Protein AF-0000000070958566 (afdb_homodimer)

pLDDT: mean 96.68, std 3.41, range [74.69, 98.94]

Organism: NCBI:txid2509291

Structure (mmCIF, N/CA/C/O backbone):
data_AF-0000000070958566-model_v1
#
loop_
_entity.id
_entity.type
_entity.pdbx_description
1 polymer 'glutathione transferase'
#
loop_
_atom_site.group_PDB
_atom_site.id
_atom_site.type_symbol
_atom_site.label_atom_id
_atom_site.label_alt_id
_atom_site.label_comp_id
_atom_site.label_asym_id
_atom_site.label_entity_id
_atom_site.label_seq_id
_atom_site.pdbx_PDB_ins_code
_atom_site.Cartn_x
_atom_site.Cartn_y
_atom_site.Cartn_z
_atom_site.occupancy
_atom_site.B_iso_or_equiv
_atom_site.auth_seq_id
_atom_site.auth_comp_id
_atom_site.auth_asym_id
_atom_site.auth_atom_id
_atom_site.pdbx_PDB_model_num
ATOM 1 N N . MET A 1 1 ? 26.984 -10.898 10.711 1 75.06 1 MET A N 1
ATOM 2 C CA . MET A 1 1 ? 26.109 -12.062 10.672 1 75.06 1 MET A CA 1
ATOM 3 C C . MET A 1 1 ? 24.828 -11.75 9.93 1 75.06 1 MET A C 1
ATOM 5 O O . MET A 1 1 ? 24.375 -10.602 9.914 1 75.06 1 MET A O 1
ATOM 9 N N . ALA A 1 2 ? 24.234 -12.711 9.281 1 90.25 2 ALA A N 1
ATOM 10 C CA . ALA A 1 2 ? 22.969 -12.508 8.562 1 90.25 2 ALA A CA 1
ATOM 11 C C . ALA A 1 2 ? 21.812 -12.266 9.523 1 90.25 2 ALA A C 1
ATOM 13 O O . ALA A 1 2 ? 21.75 -12.883 10.594 1 90.25 2 ALA A O 1
ATOM 14 N N . PRO A 1 3 ? 20.891 -11.383 9.219 1 94.62 3 PRO A N 1
ATOM 15 C CA . PRO A 1 3 ? 19.75 -11.133 10.109 1 94.62 3 PRO A CA 1
ATOM 16 C C . PRO A 1 3 ? 18.938 -12.391 10.383 1 94.62 3 PRO A C 1
ATOM 18 O O . PRO A 1 3 ? 18.859 -13.289 9.531 1 94.62 3 PRO A O 1
ATOM 21 N N . LYS A 1 4 ? 18.438 -12.531 11.578 1 97.62 4 LYS A N 1
ATOM 22 C CA . LYS A 1 4 ? 17.484 -13.594 11.914 1 97.62 4 LYS A CA 1
ATOM 23 C C . LYS A 1 4 ? 16.062 -13.148 11.633 1 97.62 4 LYS A C 1
ATOM 25 O O . LYS A 1 4 ? 15.586 -12.164 12.195 1 97.62 4 LYS A O 1
ATOM 30 N N . TYR A 1 5 ? 15.359 -13.938 10.805 1 98.69 5 TYR A N 1
ATOM 31 C CA . TYR A 1 5 ? 14.008 -13.594 10.383 1 98.69 5 TYR A CA 1
ATOM 32 C C . TYR A 1 5 ? 12.984 -14.555 10.977 1 98.69 5 TYR A C 1
ATOM 34 O O . TYR A 1 5 ? 13.227 -15.766 11.031 1 98.69 5 TYR A O 1
ATOM 42 N N . LYS A 1 6 ? 11.844 -14 11.438 1 98.5 6 LYS A N 1
ATOM 43 C CA . LYS A 1 6 ? 10.633 -14.75 11.773 1 98.5 6 LYS A CA 1
ATOM 44 C C . LYS A 1 6 ? 9.414 -14.164 11.078 1 98.5 6 LYS A C 1
ATOM 46 O O . LYS A 1 6 ? 9.164 -12.953 11.164 1 98.5 6 LYS A O 1
ATOM 51 N N . LEU A 1 7 ? 8.742 -14.992 10.359 1 98.75 7 LEU A N 1
ATOM 52 C CA . LEU A 1 7 ? 7.488 -14.594 9.742 1 98.75 7 LEU A CA 1
ATOM 53 C C . LEU A 1 7 ? 6.305 -15.273 10.422 1 98.75 7 LEU A C 1
ATOM 55 O O . LEU A 1 7 ? 6.266 -16.5 10.531 1 98.75 7 LEU A O 1
ATOM 59 N N . THR A 1 8 ? 5.391 -14.508 10.969 1 98.38 8 THR A N 1
ATOM 60 C CA . THR A 1 8 ? 4.191 -15.047 11.602 1 98.38 8 THR A CA 1
ATOM 61 C C . THR A 1 8 ? 2.951 -14.734 10.766 1 98.38 8 THR A C 1
ATOM 63 O O . THR A 1 8 ? 2.717 -13.578 10.406 1 98.38 8 THR A O 1
ATOM 66 N N . TYR A 1 9 ? 2.211 -15.734 10.477 1 98.12 9 TYR A N 1
ATOM 67 C CA . TYR A 1 9 ? 0.947 -15.617 9.758 1 98.12 9 TYR A CA 1
ATOM 68 C C . TYR A 1 9 ? 0.04 -16.812 10.055 1 98.12 9 TYR A C 1
ATOM 70 O O . TYR A 1 9 ? 0.425 -17.719 10.781 1 98.12 9 TYR A O 1
ATOM 78 N N . PHE A 1 10 ? -1.2 -16.719 9.586 1 97.75 10 PHE A N 1
ATOM 79 C CA . PHE A 1 10 ? -2.1 -17.859 9.703 1 97.75 10 PHE A CA 1
ATOM 80 C C . PHE A 1 10 ? -1.58 -19.047 8.898 1 97.75 10 PHE A C 1
ATOM 82 O O . PHE A 1 10 ? -0.779 -18.875 7.977 1 97.75 10 PHE A O 1
ATOM 89 N N . ASN A 1 11 ? -2.074 -20.188 9.234 1 97.25 11 ASN A N 1
ATOM 90 C CA . ASN A 1 11 ? -1.703 -21.391 8.5 1 97.25 11 ASN A CA 1
ATOM 91 C C . ASN A 1 11 ? -2.385 -21.453 7.141 1 97.25 11 ASN A C 1
ATOM 93 O O . ASN A 1 11 ? -3.127 -22.391 6.852 1 97.25 11 ASN A O 1
ATOM 97 N N . ILE A 1 12 ? -2.094 -20.5 6.273 1 97.44 12 ILE A N 1
ATOM 98 C CA . ILE A 1 12 ? -2.58 -20.359 4.906 1 97.44 12 ILE A CA 1
ATOM 99 C C . ILE A 1 12 ? -1.549 -19.594 4.07 1 97.44 12 ILE A C 1
ATOM 101 O O . ILE A 1 12 ? -0.542 -19.125 4.602 1 97.44 12 ILE A O 1
ATOM 105 N N . ARG A 1 13 ? -1.613 -19.469 2.781 1 96.88 13 ARG A N 1
ATOM 106 C CA . ARG A 1 13 ? -0.686 -18.781 1.881 1 96.88 13 ARG A CA 1
ATOM 107 C C . ARG A 1 13 ? -0.977 -17.297 1.817 1 96.88 13 ARG A C 1
ATOM 109 O O . ARG A 1 13 ? -0.207 -16.484 2.338 1 96.88 13 ARG A O 1
ATOM 116 N N . ALA A 1 14 ? -2.148 -16.859 1.382 1 96.56 14 ALA A N 1
ATOM 117 C CA . ALA A 1 14 ? -2.717 -15.523 1.243 1 96.56 14 ALA A CA 1
ATOM 118 C C . ALA A 1 14 ? -1.632 -14.453 1.343 1 96.56 14 ALA A C 1
ATOM 120 O O . ALA A 1 14 ? -0.655 -14.477 0.59 1 96.56 14 ALA A O 1
ATOM 121 N N . LEU A 1 15 ? -1.675 -13.547 2.23 1 97.69 15 LEU A N 1
ATOM 122 C CA . LEU A 1 15 ? -0.853 -12.344 2.26 1 97.69 15 LEU A CA 1
ATOM 123 C C . LEU A 1 15 ? 0.596 -12.68 2.596 1 97.69 15 LEU A C 1
ATOM 125 O O . LEU A 1 15 ? 1.502 -11.891 2.326 1 97.69 15 LEU A O 1
ATOM 129 N N . ALA A 1 16 ? 0.853 -13.805 3.162 1 98.38 16 ALA A N 1
ATOM 130 C CA . ALA A 1 16 ? 2.215 -14.141 3.564 1 98.38 16 ALA A CA 1
ATOM 131 C C . ALA A 1 16 ? 2.969 -14.828 2.428 1 98.38 16 ALA A C 1
ATOM 133 O O . ALA A 1 16 ? 4.199 -14.922 2.457 1 98.38 16 ALA A O 1
ATOM 134 N N . GLU A 1 17 ? 2.25 -15.352 1.438 1 98.62 17 GLU A N 1
ATOM 135 C CA . GLU A 1 17 ? 2.9 -16.156 0.408 1 98.62 17 GLU A CA 1
ATOM 136 C C . GLU A 1 17 ? 3.867 -15.312 -0.419 1 98.62 17 GLU A C 1
ATOM 138 O O . GLU A 1 17 ? 4.953 -15.773 -0.774 1 98.62 17 GLU A O 1
ATOM 143 N N . PRO A 1 18 ? 3.508 -14.055 -0.817 1 98.88 18 PRO A N 1
ATOM 144 C CA . PRO A 1 18 ? 4.512 -13.234 -1.501 1 98.88 18 PRO A CA 1
ATOM 145 C C . PRO A 1 18 ? 5.781 -13.047 -0.676 1 98.88 18 PRO A C 1
ATOM 147 O O . PRO A 1 18 ? 6.883 -12.992 -1.233 1 98.88 18 PRO A O 1
ATOM 150 N N . ILE A 1 19 ? 5.617 -12.883 0.618 1 98.94 19 ILE A N 1
ATOM 151 C CA . ILE A 1 19 ? 6.77 -12.75 1.504 1 98.94 19 ILE A CA 1
ATOM 152 C C . ILE A 1 19 ? 7.602 -14.031 1.465 1 98.94 19 ILE A C 1
ATOM 154 O O . ILE A 1 19 ? 8.828 -13.977 1.334 1 98.94 19 ILE A O 1
ATOM 158 N N . ARG A 1 20 ? 6.953 -15.18 1.504 1 98.88 20 ARG A N 1
ATOM 159 C CA . ARG A 1 20 ? 7.625 -16.469 1.474 1 98.88 20 ARG A CA 1
ATOM 160 C C . ARG A 1 20 ? 8.32 -16.703 0.133 1 98.88 20 ARG A C 1
ATOM 162 O O . ARG A 1 20 ? 9.391 -17.297 0.076 1 98.88 20 ARG A O 1
ATOM 169 N N . PHE A 1 21 ? 7.703 -16.234 -0.973 1 98.94 21 PHE A N 1
ATOM 170 C CA . PHE A 1 21 ? 8.336 -16.297 -2.283 1 98.94 21 PHE A CA 1
ATOM 171 C C . PHE A 1 21 ? 9.656 -15.531 -2.293 1 98.94 21 PHE A C 1
ATOM 173 O O . PHE A 1 21 ? 10.641 -15.984 -2.875 1 98.94 21 PHE A O 1
ATOM 180 N N . LEU A 1 22 ? 9.672 -14.367 -1.681 1 98.94 22 LEU A N 1
ATOM 181 C CA . LEU A 1 22 ? 10.891 -13.562 -1.648 1 98.94 22 LEU A CA 1
ATOM 182 C C . LEU A 1 22 ? 11.969 -14.234 -0.809 1 98.94 22 LEU A C 1
ATOM 184 O O . LEU A 1 22 ? 13.141 -14.242 -1.187 1 98.94 22 LEU A O 1
ATOM 188 N N . PHE A 1 23 ? 11.594 -14.82 0.365 1 98.88 23 PHE A N 1
ATOM 189 C CA . PHE A 1 23 ? 12.539 -15.602 1.154 1 98.88 23 PHE A CA 1
ATOM 190 C C . PHE A 1 23 ? 13.125 -16.734 0.328 1 98.88 23 PHE A C 1
ATOM 192 O O . PHE A 1 23 ? 14.336 -16.969 0.346 1 98.88 23 PHE A O 1
ATOM 199 N N . ALA A 1 24 ? 12.266 -17.453 -0.382 1 98.88 24 ALA A N 1
ATOM 200 C CA . ALA A 1 24 ? 12.688 -18.594 -1.192 1 98.88 24 ALA A CA 1
ATOM 201 C C . ALA A 1 24 ? 13.625 -18.156 -2.311 1 98.88 24 ALA A C 1
ATOM 203 O O . ALA A 1 24 ? 14.703 -18.734 -2.49 1 98.88 24 ALA A O 1
ATOM 204 N N . TYR A 1 25 ? 13.25 -17.125 -3.023 1 98.88 25 TYR A N 1
ATOM 205 C CA . TYR A 1 25 ? 14.047 -16.625 -4.133 1 98.88 25 TYR A CA 1
ATOM 206 C C . TYR A 1 25 ? 15.445 -16.25 -3.672 1 98.88 25 TYR A C 1
ATOM 208 O O . TYR A 1 25 ? 16.422 -16.5 -4.379 1 98.88 25 TYR A O 1
ATOM 216 N N . GLY A 1 26 ? 15.492 -15.617 -2.551 1 98.5 26 GLY A N 1
ATOM 217 C CA . GLY A 1 26 ? 16.766 -15.141 -2.031 1 98.5 26 GLY A CA 1
ATOM 218 C C . GLY A 1 26 ? 17.531 -16.203 -1.253 1 98.5 26 GLY A C 1
ATOM 219 O O . GLY A 1 26 ? 18.641 -15.945 -0.779 1 98.5 26 GLY A O 1
ATOM 220 N N . ASN A 1 27 ? 16.953 -17.375 -1.126 1 98.12 27 ASN A N 1
ATOM 221 C CA . ASN A 1 27 ? 17.516 -18.422 -0.275 1 98.12 27 ASN A CA 1
ATOM 222 C C . ASN A 1 27 ? 17.828 -17.891 1.122 1 98.12 27 ASN A C 1
ATOM 224 O O . ASN A 1 27 ? 18.938 -18.078 1.627 1 98.12 27 ASN A O 1
ATOM 228 N N . ILE A 1 28 ? 16.922 -17.156 1.659 1 98.38 28 ILE A N 1
ATOM 229 C CA . ILE A 1 28 ? 17.062 -16.547 2.98 1 98.38 28 ILE A CA 1
ATOM 230 C C . ILE A 1 28 ? 16.375 -17.438 4.023 1 98.38 28 ILE A C 1
ATOM 232 O O . ILE A 1 28 ? 15.203 -17.781 3.879 1 98.38 28 ILE A O 1
ATOM 236 N N . GLU A 1 29 ? 17.109 -17.812 5.023 1 97.94 29 GLU A N 1
ATOM 237 C CA . GLU A 1 29 ? 16.547 -18.594 6.105 1 97.94 29 GLU A CA 1
ATOM 238 C C . GLU A 1 29 ? 15.641 -17.75 7 1 97.94 29 GLU A C 1
ATOM 240 O O . GLU A 1 29 ? 15.961 -16.594 7.285 1 97.94 29 GLU A O 1
ATOM 245 N N . TYR A 1 30 ? 14.562 -18.344 7.422 1 98.56 30 TYR A N 1
ATOM 246 C CA . TYR A 1 30 ? 13.648 -17.703 8.359 1 98.56 30 TYR A CA 1
ATOM 247 C C . TYR A 1 30 ? 12.836 -18.719 9.133 1 98.56 30 TYR A C 1
ATOM 249 O O . TYR A 1 30 ? 12.719 -19.875 8.719 1 98.56 30 TYR A O 1
ATOM 257 N N . GLU A 1 31 ? 12.312 -18.328 10.266 1 98.56 31 GLU A N 1
ATOM 258 C CA . GLU A 1 31 ? 11.344 -19.141 11 1 98.56 31 GLU A CA 1
ATOM 259 C C . GLU A 1 31 ? 9.922 -18.844 10.547 1 98.56 31 GLU A C 1
ATOM 261 O O . GLU A 1 31 ? 9.469 -17.703 10.633 1 98.56 31 GLU A O 1
ATOM 266 N N . ASP A 1 32 ? 9.25 -19.797 10.07 1 98.25 32 ASP A N 1
ATOM 267 C CA . ASP A 1 32 ? 7.871 -19.672 9.594 1 98.25 32 ASP A CA 1
ATOM 268 C C . ASP A 1 32 ? 6.879 -20.062 10.688 1 98.25 32 ASP A C 1
ATOM 270 O O . ASP A 1 32 ? 6.574 -21.234 10.867 1 98.25 32 ASP A O 1
ATOM 274 N N . ILE A 1 33 ? 6.348 -19.109 11.367 1 97.88 33 ILE A N 1
ATOM 275 C CA . ILE A 1 33 ? 5.398 -19.344 12.453 1 97.88 33 ILE A CA 1
ATOM 276 C C . ILE A 1 33 ? 3.971 -19.281 11.906 1 97.88 33 ILE A C 1
ATOM 278 O O . ILE A 1 33 ? 3.537 -18.25 11.391 1 97.88 33 ILE A O 1
ATOM 282 N N . ARG A 1 34 ? 3.287 -20.281 12.008 1 97.69 34 ARG A N 1
ATOM 283 C CA . ARG A 1 34 ? 1.929 -20.422 11.492 1 97.69 34 ARG A CA 1
ATOM 284 C C . ARG A 1 34 ? 0.927 -20.594 12.625 1 97.69 34 ARG A C 1
ATOM 286 O O . ARG A 1 34 ? 1.075 -21.484 13.461 1 97.69 34 ARG A O 1
ATOM 293 N N . ILE A 1 35 ? -0.047 -19.719 12.656 1 97.19 35 ILE A N 1
ATOM 294 C CA . ILE A 1 35 ? -1.062 -19.719 13.711 1 97.19 35 ILE A CA 1
ATOM 295 C C . ILE A 1 35 ? -2.385 -20.219 13.141 1 97.19 35 ILE A C 1
ATOM 297 O O . ILE A 1 35 ? -2.855 -19.734 12.109 1 97.19 35 ILE A O 1
ATOM 301 N N . GLU A 1 36 ? -2.947 -21.234 13.812 1 96.69 36 GLU A N 1
ATOM 302 C CA . GLU A 1 36 ? -4.309 -21.625 13.461 1 96.69 36 GLU A CA 1
ATOM 303 C C . GLU A 1 36 ? -5.305 -20.531 13.812 1 96.69 36 GLU A C 1
ATOM 305 O O . GLU A 1 36 ? -5.23 -19.938 14.891 1 96.69 36 GLU A O 1
ATOM 310 N N . ARG A 1 37 ? -6.211 -20.281 12.953 1 93.88 37 ARG A N 1
ATOM 311 C CA . ARG A 1 37 ? -7.168 -19.188 13.109 1 93.88 37 ARG A CA 1
ATOM 312 C C . ARG A 1 37 ? -7.879 -19.266 14.453 1 93.88 37 ARG A C 1
ATOM 314 O O . ARG A 1 37 ? -8.141 -18.25 15.094 1 93.88 37 ARG A O 1
ATOM 321 N N . GLU A 1 38 ? -8.25 -20.391 14.859 1 95.94 38 GLU A N 1
ATOM 322 C CA . GLU A 1 38 ? -8.984 -20.609 16.094 1 95.94 38 GLU A CA 1
ATOM 323 C C . GLU A 1 38 ? -8.156 -20.188 17.312 1 95.94 38 GLU A C 1
ATOM 325 O O . GLU A 1 38 ? -8.703 -19.891 18.375 1 95.94 38 GLU A O 1
ATOM 330 N N . ASN A 1 39 ? -6.836 -20.109 17.172 1 96.5 39 ASN A N 1
ATOM 331 C CA . ASN A 1 39 ? -5.941 -19.781 18.281 1 96.5 39 ASN A CA 1
ATOM 332 C C . ASN A 1 39 ? -5.59 -18.297 18.297 1 96.5 39 ASN A C 1
ATOM 334 O O . ASN A 1 39 ? -5.051 -17.797 19.281 1 96.5 39 ASN A O 1
ATOM 338 N N . TRP A 1 40 ? -5.879 -17.594 17.297 1 95.62 40 TRP A N 1
ATOM 339 C CA . TRP A 1 40 ? -5.453 -16.203 17.109 1 95.62 40 TRP A CA 1
ATOM 340 C C . TRP A 1 40 ? -6 -15.312 18.219 1 95.62 40 TRP A C 1
ATOM 342 O O . TRP A 1 40 ? -5.258 -14.531 18.812 1 95.62 40 TRP A O 1
ATOM 352 N N . PRO A 1 41 ? -7.285 -15.414 18.578 1 95 41 PRO A N 1
ATOM 353 C CA . PRO A 1 41 ? -7.805 -14.531 19.625 1 95 41 PRO A CA 1
ATOM 354 C C . PRO A 1 41 ? -7.023 -14.648 20.922 1 95 41 PRO A C 1
ATOM 356 O O . PRO A 1 41 ? -6.883 -13.664 21.656 1 95 41 PRO A O 1
ATOM 359 N N . LYS A 1 42 ? -6.457 -15.82 21.172 1 95.31 42 LYS A N 1
ATOM 360 C CA . LYS A 1 42 ? -5.75 -16.078 22.422 1 95.31 42 LYS A CA 1
ATOM 361 C C . LYS A 1 42 ? -4.375 -15.422 22.422 1 95.31 42 LYS A C 1
ATOM 363 O O . LYS A 1 42 ? -3.848 -15.078 23.484 1 95.31 42 LYS A O 1
ATOM 368 N N . VAL A 1 43 ? -3.814 -15.234 21.266 1 94.94 43 VAL A N 1
ATOM 369 C CA . VAL A 1 43 ? -2.424 -14.797 21.234 1 94.94 43 VAL A CA 1
ATOM 370 C C . VAL A 1 43 ? -2.338 -13.406 20.609 1 94.94 43 VAL A C 1
ATOM 372 O O . VAL A 1 43 ? -1.284 -12.766 20.656 1 94.94 43 VAL A O 1
ATOM 375 N N . LYS A 1 44 ? -3.406 -12.906 20.016 1 93.19 44 LYS A N 1
ATOM 376 C CA . LYS A 1 44 ? -3.459 -11.641 19.297 1 93.19 44 LYS A CA 1
ATOM 377 C C . LYS A 1 44 ? -2.836 -10.516 20.109 1 93.19 44 LYS A C 1
ATOM 379 O O . LYS A 1 44 ? -2.1 -9.688 19.562 1 93.19 44 LYS A O 1
ATOM 384 N N . SER A 1 45 ? -3.119 -10.398 21.406 1 90.06 45 SER A N 1
ATOM 385 C CA . SER A 1 45 ? -2.695 -9.305 22.281 1 90.06 45 SER A CA 1
ATOM 386 C C . SER A 1 45 ? -1.184 -9.32 22.484 1 90.06 45 SER A C 1
ATOM 388 O O . SER A 1 45 ? -0.602 -8.32 22.922 1 90.06 45 SER A O 1
ATOM 390 N N . SER A 1 46 ? -0.564 -10.383 22.188 1 90.38 46 SER A N 1
ATOM 391 C CA . SER A 1 46 ? 0.882 -10.484 22.359 1 90.38 46 SER A CA 1
ATOM 392 C C . SER A 1 46 ? 1.62 -9.867 21.172 1 90.38 46 SER A C 1
ATOM 394 O O . SER A 1 46 ? 2.834 -9.656 21.234 1 90.38 46 SER A O 1
ATOM 396 N N . TYR A 1 47 ? 0.936 -9.586 20.109 1 87.88 47 TYR A N 1
ATOM 397 C CA . TYR A 1 47 ? 1.533 -8.969 18.938 1 87.88 47 TYR A CA 1
ATOM 398 C C . TYR A 1 47 ? 1.158 -7.496 18.844 1 87.88 47 TYR A C 1
ATOM 400 O O . TYR A 1 47 ? -0.021 -7.145 18.922 1 87.88 47 TYR A O 1
ATOM 408 N N . PRO A 1 48 ? 2.32 -6.758 18.578 1 77.56 48 PRO A N 1
ATOM 409 C CA . PRO A 1 48 ? 2.051 -5.324 18.422 1 77.56 48 PRO A CA 1
ATOM 410 C C . PRO A 1 48 ? 1.09 -5.027 17.281 1 77.56 48 PRO A C 1
ATOM 412 O O . PRO A 1 48 ? 1.149 -5.676 16.234 1 77.56 48 PRO A O 1
ATOM 415 N N . ALA A 1 49 ? -0.05 -4.441 17.406 1 80.38 49 ALA A N 1
ATOM 416 C CA . ALA A 1 49 ? -1.042 -3.975 16.453 1 80.38 49 ALA A CA 1
ATOM 417 C C . ALA A 1 49 ? -2.166 -4.996 16.281 1 80.38 49 ALA A C 1
ATOM 419 O O . ALA A 1 49 ? -3.227 -4.676 15.734 1 80.38 49 ALA A O 1
ATOM 420 N N . GLY A 1 50 ? -1.831 -6.41 16.688 1 88.88 50 GLY A N 1
ATOM 421 C CA . GLY A 1 50 ? -2.855 -7.438 16.578 1 88.88 50 GLY A CA 1
ATOM 422 C C . GLY A 1 50 ? -3.213 -7.777 15.148 1 88.88 50 GLY A C 1
ATOM 423 O O . GLY A 1 50 ? -4.383 -8.008 14.836 1 88.88 50 GLY A O 1
ATOM 424 N N . LYS A 1 51 ? -2.275 -7.613 14.289 1 91.94 51 LYS A N 1
ATOM 425 C CA . LYS A 1 51 ? -2.484 -7.891 12.867 1 91.94 51 LYS A CA 1
ATOM 426 C C . LYS A 1 51 ? -1.393 -8.805 12.32 1 91.94 51 LYS A C 1
ATOM 428 O O . LYS A 1 51 ? -0.249 -8.758 12.773 1 91.94 51 LYS A O 1
ATOM 433 N N . LEU A 1 52 ? -1.715 -9.633 11.391 1 96.5 52 LEU A N 1
ATOM 434 C CA . LEU A 1 52 ? -0.803 -10.5 10.648 1 96.5 52 LEU A CA 1
ATOM 435 C C . LEU A 1 52 ? -0.875 -10.219 9.156 1 96.5 52 LEU A C 1
ATOM 437 O O . LEU A 1 52 ? -1.901 -9.75 8.656 1 96.5 52 LEU A O 1
ATOM 441 N N . PRO A 1 53 ? 0.23 -10.406 8.422 1 97.88 53 PRO A N 1
ATOM 442 C CA . PRO A 1 53 ? 1.509 -11 8.812 1 97.88 53 PRO A CA 1
ATOM 443 C C . PRO A 1 53 ? 2.404 -10.023 9.578 1 97.88 53 PRO A C 1
ATOM 445 O O . PRO A 1 53 ? 2.262 -8.812 9.438 1 97.88 53 PRO A O 1
ATOM 448 N N . ILE A 1 54 ? 3.246 -10.586 10.359 1 97.62 54 ILE A N 1
ATOM 449 C CA . ILE A 1 54 ? 4.293 -9.875 11.094 1 97.62 54 ILE A CA 1
ATOM 450 C C . ILE A 1 54 ? 5.66 -10.422 10.688 1 97.62 54 ILE A C 1
ATOM 452 O O . ILE A 1 54 ? 5.84 -11.633 10.555 1 97.62 54 ILE A O 1
ATOM 456 N N . LEU A 1 55 ? 6.594 -9.555 10.484 1 98.38 55 LEU A N 1
ATOM 457 C CA . LEU A 1 55 ? 7.996 -9.922 10.32 1 98.38 55 LEU A CA 1
ATOM 458 C C . LEU A 1 55 ? 8.828 -9.445 11.508 1 98.38 55 LEU A C 1
ATOM 460 O O . LEU A 1 55 ? 8.727 -8.281 11.906 1 98.38 55 LEU A O 1
ATOM 464 N N . GLU A 1 56 ? 9.523 -10.297 12.125 1 97.38 56 GLU A N 1
ATOM 465 C CA . GLU A 1 56 ? 10.516 -9.977 13.141 1 97.38 56 GLU A CA 1
ATOM 466 C C . GLU A 1 56 ? 11.938 -10.109 12.594 1 97.38 56 GLU A C 1
ATOM 468 O O . GLU A 1 56 ? 12.281 -11.141 12.008 1 97.38 56 GLU A O 1
ATOM 473 N N . VAL A 1 57 ? 12.703 -9.094 12.625 1 97.75 57 VAL A N 1
ATOM 474 C CA . VAL A 1 57 ? 14.102 -9.094 12.195 1 97.75 57 VAL A CA 1
ATOM 475 C C . VAL A 1 57 ? 15 -8.742 13.375 1 97.75 57 VAL A C 1
ATOM 477 O O . VAL A 1 57 ? 15 -7.602 13.852 1 97.75 57 VAL A O 1
ATOM 480 N N . ASP A 1 58 ? 15.797 -9.672 13.891 1 97.19 58 ASP A N 1
ATOM 481 C CA . ASP A 1 58 ? 16.688 -9.484 15.031 1 97.19 58 ASP A CA 1
ATOM 482 C C . ASP A 1 58 ? 15.945 -8.859 16.203 1 97.19 58 ASP A C 1
ATOM 484 O O . ASP A 1 58 ? 16.422 -7.91 16.828 1 97.19 58 ASP A O 1
ATOM 488 N N . GLY A 1 59 ? 14.727 -9.328 16.375 1 94.31 59 GLY A N 1
ATOM 489 C CA . GLY A 1 59 ? 13.961 -8.945 17.547 1 94.31 59 GLY A CA 1
ATOM 490 C C . GLY A 1 59 ? 13.062 -7.746 17.312 1 94.31 59 GLY A C 1
ATOM 491 O O . GLY A 1 59 ? 12.18 -7.449 18.109 1 94.31 59 GLY A O 1
ATOM 492 N N . LYS A 1 60 ? 13.203 -7.035 16.188 1 94.81 60 LYS A N 1
ATOM 493 C CA . LYS A 1 60 ? 12.352 -5.898 15.859 1 94.81 60 LYS A CA 1
ATOM 494 C C . LYS A 1 60 ? 11.156 -6.336 15.023 1 94.81 60 LYS A C 1
ATOM 496 O O . LYS A 1 60 ? 11.297 -7.109 14.078 1 94.81 60 LYS A O 1
ATOM 501 N N . ILE A 1 61 ? 9.992 -5.855 15.344 1 95.69 61 ILE A N 1
ATOM 502 C CA . ILE A 1 61 ? 8.758 -6.344 14.75 1 95.69 61 ILE A CA 1
ATOM 503 C C . ILE A 1 61 ? 8.18 -5.289 13.805 1 95.69 61 ILE A C 1
ATOM 505 O O . ILE A 1 61 ? 8.18 -4.098 14.125 1 95.69 61 ILE A O 1
ATOM 509 N N . VAL A 1 62 ? 7.738 -5.738 12.711 1 96.88 62 VAL A N 1
ATOM 510 C CA . VAL A 1 62 ? 7.066 -4.852 11.758 1 96.88 62 VAL A CA 1
ATOM 511 C C . VAL A 1 62 ? 5.867 -5.57 11.141 1 96.88 62 VAL A C 1
ATOM 513 O O . VAL A 1 62 ? 5.859 -6.801 11.039 1 96.88 62 VAL A O 1
ATOM 516 N N . VAL A 1 63 ? 4.863 -4.762 10.781 1 97.06 63 VAL A N 1
ATOM 517 C CA . VAL A 1 63 ? 3.648 -5.297 10.172 1 97.06 63 VAL A CA 1
ATOM 518 C C . VAL A 1 63 ? 3.492 -4.742 8.758 1 97.06 63 VAL A C 1
ATOM 520 O O . VAL A 1 63 ? 4.332 -3.965 8.289 1 97.06 63 VAL A O 1
ATOM 523 N N . GLN A 1 64 ? 2.379 -5.184 8.047 1 97.81 64 GLN A N 1
ATOM 524 C CA . GLN A 1 64 ? 1.998 -4.75 6.703 1 97.81 64 GLN A CA 1
ATOM 525 C C . GLN A 1 64 ? 2.756 -5.531 5.637 1 97.81 64 GLN A C 1
ATOM 527 O O . GLN A 1 64 ? 3.928 -5.254 5.371 1 97.81 64 GLN A O 1
ATOM 532 N N . SER A 1 65 ? 2.051 -6.336 4.93 1 98.44 65 SER A N 1
ATOM 533 C CA . SER A 1 65 ? 2.629 -7.352 4.051 1 98.44 65 SER A CA 1
ATOM 534 C C . SER A 1 65 ? 3.354 -6.715 2.871 1 98.44 65 SER A C 1
ATOM 536 O O . SER A 1 65 ? 4.449 -7.145 2.504 1 98.44 65 SER A O 1
ATOM 538 N N . SER A 1 66 ? 2.791 -5.633 2.275 1 98.56 66 SER A N 1
ATOM 539 C CA . SER A 1 66 ? 3.418 -5.012 1.113 1 98.56 66 SER A CA 1
ATOM 540 C C . SER A 1 66 ? 4.734 -4.344 1.488 1 98.56 66 SER A C 1
ATOM 542 O O . SER A 1 66 ? 5.699 -4.387 0.723 1 98.56 66 SER A O 1
ATOM 544 N N . ALA A 1 67 ? 4.746 -3.67 2.668 1 98.62 67 ALA A N 1
ATOM 545 C CA . ALA A 1 67 ? 5.977 -3.055 3.16 1 98.62 67 ALA A CA 1
ATOM 546 C C . ALA A 1 67 ? 7.059 -4.105 3.396 1 98.62 67 ALA A C 1
ATOM 548 O O . ALA A 1 67 ? 8.219 -3.902 3.029 1 98.62 67 ALA A O 1
ATOM 549 N N . ILE A 1 68 ? 6.68 -5.211 3.973 1 98.81 68 ILE A N 1
ATOM 550 C CA . ILE A 1 68 ? 7.594 -6.316 4.254 1 98.81 68 ILE A CA 1
ATOM 551 C C . ILE A 1 68 ? 8.148 -6.875 2.945 1 98.81 68 ILE A C 1
ATOM 553 O O . ILE A 1 68 ? 9.352 -7.098 2.818 1 98.81 68 ILE A O 1
ATOM 557 N N . CYS A 1 69 ? 7.273 -7.035 1.967 1 98.94 69 CYS A N 1
ATOM 558 C CA . CYS A 1 69 ? 7.703 -7.527 0.662 1 98.94 69 CYS A CA 1
ATOM 559 C C . CYS A 1 69 ? 8.711 -6.578 0.026 1 98.94 69 CYS A C 1
ATOM 561 O O . CYS A 1 69 ? 9.734 -7.016 -0.501 1 98.94 69 CYS A O 1
ATOM 563 N N . ARG A 1 70 ? 8.391 -5.309 0.061 1 98.81 70 ARG A N 1
ATOM 564 C CA . ARG A 1 70 ? 9.266 -4.32 -0.557 1 98.81 70 ARG A CA 1
ATOM 565 C C . ARG A 1 70 ? 10.648 -4.336 0.089 1 98.81 70 ARG A C 1
ATOM 567 O O . ARG A 1 70 ? 11.664 -4.227 -0.602 1 98.81 70 ARG A O 1
ATOM 574 N N . TYR A 1 71 ? 10.703 -4.492 1.415 1 98.81 71 TYR A N 1
ATOM 575 C CA . TYR A 1 71 ? 11.953 -4.594 2.16 1 98.81 71 TYR A CA 1
ATOM 576 C C . TYR A 1 71 ? 12.75 -5.82 1.727 1 98.81 71 TYR A C 1
ATOM 578 O O . TYR A 1 71 ? 13.938 -5.715 1.405 1 98.81 71 TYR A O 1
ATOM 586 N N . LEU A 1 72 ? 12.148 -6.969 1.657 1 98.88 72 LEU A N 1
ATOM 587 C CA . LEU A 1 72 ? 12.836 -8.203 1.287 1 98.88 72 LEU A CA 1
ATOM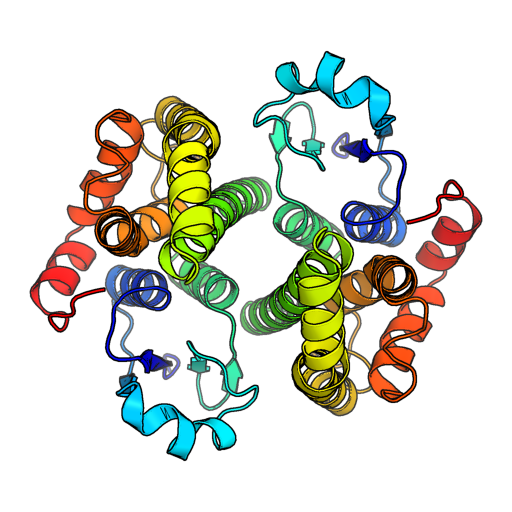 588 C C . LEU A 1 72 ? 13.266 -8.164 -0.176 1 98.88 72 LEU A C 1
ATOM 590 O O . LEU A 1 72 ? 14.305 -8.719 -0.536 1 98.88 72 LEU A O 1
ATOM 594 N N . ALA A 1 73 ? 12.414 -7.574 -1.017 1 98.88 73 ALA A N 1
ATOM 595 C CA . ALA A 1 73 ? 12.75 -7.445 -2.432 1 98.88 73 ALA A CA 1
ATOM 596 C C . ALA A 1 73 ? 14.078 -6.707 -2.615 1 98.88 73 ALA A C 1
ATOM 598 O O . ALA A 1 73 ? 14.867 -7.051 -3.5 1 98.88 73 ALA A O 1
ATOM 599 N N . LYS A 1 74 ? 14.258 -5.668 -1.792 1 98.19 74 LYS A N 1
ATOM 600 C CA . LYS A 1 74 ? 15.523 -4.945 -1.834 1 98.19 74 LYS A CA 1
ATOM 601 C C . LYS A 1 74 ? 16.688 -5.852 -1.451 1 98.19 74 LYS A C 1
ATOM 603 O O . LYS A 1 74 ? 17.766 -5.785 -2.061 1 98.19 74 LYS A O 1
ATOM 608 N N . GLN A 1 75 ? 16.484 -6.699 -0.481 1 98.06 75 GLN A N 1
ATOM 609 C CA . GLN A 1 75 ? 17.547 -7.578 0.007 1 98.06 75 GLN A CA 1
ATOM 610 C C . GLN A 1 75 ? 17.969 -8.578 -1.068 1 98.06 75 GLN A C 1
ATOM 612 O O . GLN A 1 75 ? 19.109 -9.062 -1.059 1 98.06 75 GLN A O 1
ATOM 617 N N . VAL A 1 76 ? 17.141 -8.867 -2.016 1 98.38 76 VAL A N 1
ATOM 618 C CA . VAL A 1 76 ? 17.438 -9.938 -2.961 1 98.38 76 VAL A CA 1
ATOM 619 C C . VAL A 1 76 ? 17.578 -9.359 -4.371 1 98.38 76 VAL A C 1
ATOM 621 O O . VAL A 1 76 ? 17.578 -10.102 -5.352 1 98.38 76 VAL A O 1
ATOM 624 N N . GLY A 1 77 ? 17.531 -8.023 -4.52 1 98.25 77 GLY A N 1
ATOM 625 C CA . GLY A 1 77 ? 17.844 -7.355 -5.773 1 98.25 77 GLY A CA 1
ATOM 626 C C . GLY A 1 77 ? 16.688 -7.34 -6.75 1 98.25 77 GLY A C 1
ATOM 627 O O . GLY A 1 77 ? 16.891 -7.355 -7.965 1 98.25 77 GLY A O 1
ATOM 628 N N . LEU A 1 78 ? 15.453 -7.285 -6.273 1 98.81 78 LEU A N 1
ATOM 629 C CA . LEU A 1 78 ? 14.289 -7.355 -7.152 1 98.81 78 LEU A CA 1
ATOM 630 C C . LEU A 1 78 ? 13.453 -6.082 -7.051 1 98.81 78 LEU A C 1
ATOM 632 O O . LEU A 1 78 ? 12.32 -6.043 -7.527 1 98.81 78 LEU A O 1
ATOM 636 N N . ALA A 1 79 ? 13.977 -5.031 -6.422 1 98.62 79 ALA A N 1
ATOM 637 C CA . ALA A 1 79 ? 13.195 -3.832 -6.133 1 98.62 79 ALA A CA 1
ATOM 638 C C . ALA A 1 79 ? 13.398 -2.771 -7.211 1 98.62 79 ALA A C 1
ATOM 640 O O . ALA A 1 79 ? 13.016 -1.612 -7.031 1 98.62 79 ALA A O 1
ATOM 641 N N . GLY A 1 80 ? 13.969 -3.17 -8.398 1 98.06 80 GLY A N 1
ATOM 642 C CA . GLY A 1 80 ? 14.188 -2.229 -9.484 1 98.06 80 GLY A CA 1
ATOM 643 C C . GLY A 1 80 ? 15.594 -1.659 -9.5 1 98.06 80 GLY A C 1
ATOM 644 O O . GLY A 1 80 ? 16.266 -1.603 -8.469 1 98.06 80 GLY A O 1
ATOM 645 N N . ALA A 1 81 ? 16.031 -1.142 -10.656 1 97.31 81 ALA A N 1
ATOM 646 C CA . ALA A 1 81 ? 17.406 -0.699 -10.859 1 97.31 81 ALA A CA 1
ATOM 647 C C . ALA A 1 81 ? 17.578 0.763 -10.461 1 97.31 81 ALA A C 1
ATOM 649 O O . ALA A 1 81 ? 18.703 1.235 -10.281 1 97.31 81 ALA A O 1
ATOM 650 N N . ASN A 1 82 ? 16.594 1.501 -10.383 1 97.38 82 ASN A N 1
ATOM 651 C CA . ASN A 1 82 ? 16.594 2.914 -10.016 1 97.38 82 ASN A CA 1
ATOM 652 C C . ASN A 1 82 ? 15.258 3.35 -9.43 1 97.38 82 ASN A C 1
ATOM 654 O O . ASN A 1 82 ? 14.336 2.541 -9.305 1 97.38 82 ASN A O 1
ATOM 658 N N . ASP A 1 83 ? 15.141 4.578 -9.07 1 97 83 ASP A N 1
ATOM 659 C CA . ASP A 1 83 ? 13.969 5.086 -8.367 1 97 83 ASP A CA 1
ATOM 660 C C . ASP A 1 83 ? 12.719 4.98 -9.242 1 97 83 ASP A C 1
ATOM 662 O O . ASP A 1 83 ? 11.625 4.707 -8.75 1 97 83 ASP A O 1
ATOM 666 N N . TRP A 1 84 ? 12.875 5.254 -10.516 1 97.75 84 TRP A N 1
ATOM 667 C CA . TRP A 1 84 ? 11.727 5.203 -11.414 1 97.75 84 TRP A CA 1
ATOM 668 C C . TRP A 1 84 ? 11.195 3.777 -11.547 1 97.75 84 TRP A C 1
ATOM 670 O O . TRP A 1 84 ? 9.992 3.549 -11.484 1 97.75 84 TRP A O 1
ATOM 680 N N . GLU A 1 85 ? 12.094 2.781 -11.766 1 98.38 85 GLU A N 1
ATOM 681 C CA . GLU A 1 85 ? 11.664 1.39 -11.828 1 98.38 85 GLU A CA 1
ATOM 682 C C . GLU A 1 85 ? 10.992 0.959 -10.531 1 98.38 85 GLU A C 1
ATOM 684 O O . GLU A 1 85 ? 9.992 0.239 -10.555 1 98.38 85 GLU A O 1
ATOM 689 N N . ALA A 1 86 ? 11.57 1.4 -9.398 1 98.69 86 ALA A N 1
ATOM 690 C CA . ALA A 1 86 ? 10.953 1.086 -8.109 1 98.69 86 ALA A CA 1
ATOM 691 C C . ALA A 1 86 ? 9.539 1.639 -8.031 1 98.69 86 ALA A C 1
ATOM 693 O O . ALA A 1 86 ? 8.633 0.972 -7.52 1 98.69 86 ALA A O 1
ATOM 694 N N . LEU A 1 87 ? 9.32 2.828 -8.508 1 98.69 87 LEU A N 1
ATOM 695 C CA . LEU A 1 87 ? 8.008 3.455 -8.555 1 98.69 87 LEU A CA 1
ATOM 696 C C . LEU A 1 87 ? 7.043 2.643 -9.406 1 98.69 87 LEU A C 1
ATOM 698 O O . LEU A 1 87 ? 5.906 2.395 -9.008 1 98.69 87 LEU A O 1
ATOM 702 N N . GLU A 1 88 ? 7.469 2.252 -10.586 1 98.38 88 GLU A N 1
ATOM 703 C CA . GLU A 1 88 ? 6.621 1.456 -11.469 1 98.38 88 GLU A CA 1
ATOM 704 C C . GLU A 1 88 ? 6.246 0.125 -10.82 1 98.38 88 GLU A C 1
ATOM 706 O O . GLU A 1 88 ? 5.102 -0.322 -10.922 1 98.38 88 GLU A O 1
ATOM 711 N N . ILE A 1 89 ? 7.215 -0.496 -10.18 1 98.88 89 ILE A N 1
ATOM 712 C CA . ILE A 1 89 ? 6.992 -1.765 -9.492 1 98.88 89 ILE A CA 1
ATOM 713 C C . ILE A 1 89 ? 5.934 -1.584 -8.406 1 98.88 89 ILE A C 1
ATOM 715 O O . ILE A 1 89 ? 4.957 -2.338 -8.352 1 98.88 89 ILE A O 1
ATOM 719 N N . ASP A 1 90 ? 6.109 -0.573 -7.598 1 98.75 90 ASP A N 1
ATOM 720 C CA . ASP A 1 90 ? 5.164 -0.297 -6.523 1 98.75 90 ASP A CA 1
ATOM 721 C C . ASP A 1 90 ? 3.768 -0.018 -7.078 1 98.75 90 ASP A C 1
ATOM 723 O O . ASP A 1 90 ? 2.766 -0.412 -6.477 1 98.75 90 ASP A O 1
ATOM 727 N N . SER A 1 91 ? 3.711 0.708 -8.156 1 98.31 91 SER A N 1
ATOM 728 C CA . SER A 1 91 ? 2.432 1.013 -8.789 1 98.31 91 SER A CA 1
ATOM 729 C C . SER A 1 91 ? 1.711 -0.26 -9.219 1 98.31 91 SER A C 1
ATOM 731 O O . SER A 1 91 ? 0.503 -0.396 -9.016 1 98.31 91 SER A O 1
ATOM 733 N N . VAL A 1 92 ? 2.418 -1.181 -9.805 1 98.62 92 VAL A N 1
ATOM 734 C CA . VAL A 1 92 ? 1.848 -2.451 -10.242 1 98.62 92 VAL A CA 1
ATOM 735 C C . VAL A 1 92 ? 1.366 -3.242 -9.023 1 98.62 92 VAL A C 1
ATOM 737 O O . VAL A 1 92 ? 0.245 -3.756 -9.016 1 98.62 92 VAL A O 1
ATOM 740 N N . VAL A 1 93 ? 2.182 -3.303 -7.969 1 98.75 93 VAL A N 1
ATOM 741 C CA . VAL A 1 93 ? 1.837 -4.07 -6.777 1 98.75 93 VAL A CA 1
ATOM 742 C C . VAL A 1 93 ? 0.601 -3.469 -6.113 1 98.75 93 VAL A C 1
ATOM 744 O O . VAL A 1 93 ? -0.295 -4.195 -5.68 1 98.75 93 VAL A O 1
ATOM 747 N N . ASP A 1 94 ? 0.59 -2.141 -6 1 98.25 94 ASP A N 1
ATOM 748 C CA . ASP A 1 94 ? -0.586 -1.486 -5.434 1 98.25 94 ASP A CA 1
ATOM 749 C C . ASP A 1 94 ? -1.827 -1.764 -6.281 1 98.25 94 ASP A C 1
ATOM 751 O O . ASP A 1 94 ? -2.936 -1.866 -5.75 1 98.25 94 ASP A O 1
ATOM 755 N N . THR A 1 95 ? -1.657 -1.851 -7.598 1 97.94 95 THR A N 1
ATOM 756 C CA . THR A 1 95 ? -2.77 -2.178 -8.484 1 97.94 95 THR A CA 1
ATOM 757 C C . THR A 1 95 ? -3.25 -3.607 -8.242 1 97.94 95 THR A C 1
ATOM 759 O O . THR A 1 95 ? -4.453 -3.861 -8.18 1 97.94 95 THR A O 1
ATOM 762 N N . ILE A 1 96 ? -2.342 -4.551 -8.102 1 98.5 96 ILE A N 1
ATOM 763 C CA . ILE A 1 96 ? -2.695 -5.926 -7.781 1 98.5 96 ILE A CA 1
ATOM 764 C C . ILE A 1 96 ? -3.398 -5.973 -6.426 1 98.5 96 ILE A C 1
ATOM 766 O O . ILE A 1 96 ? -4.348 -6.738 -6.238 1 98.5 96 ILE A O 1
ATOM 770 N N . THR A 1 97 ? -2.92 -5.152 -5.5 1 98.12 97 THR A N 1
ATOM 771 C CA . THR A 1 97 ? -3.537 -5.062 -4.184 1 98.12 97 THR A CA 1
ATOM 772 C C . THR A 1 97 ? -4.973 -4.551 -4.289 1 98.12 97 THR A C 1
ATOM 774 O O . THR A 1 97 ? -5.852 -5 -3.553 1 98.12 97 THR A O 1
ATOM 777 N N . ASP A 1 98 ? -5.246 -3.578 -5.219 1 96.75 98 ASP A N 1
ATOM 778 C CA . ASP A 1 98 ? -6.613 -3.135 -5.477 1 96.75 98 ASP A CA 1
ATOM 779 C C . ASP A 1 98 ? -7.496 -4.301 -5.918 1 96.75 98 ASP A C 1
ATOM 781 O O . ASP A 1 98 ? -8.641 -4.426 -5.477 1 96.75 98 ASP A O 1
ATOM 785 N N . VAL A 1 99 ? -6.977 -5.129 -6.797 1 97.62 99 VAL A N 1
ATOM 786 C CA . VAL A 1 99 ? -7.703 -6.301 -7.27 1 97.62 99 VAL A CA 1
ATOM 787 C C . VAL A 1 99 ? -8.023 -7.223 -6.094 1 97.62 99 VAL A C 1
ATOM 789 O O . VAL A 1 99 ? -9.156 -7.68 -5.949 1 97.62 99 VAL A O 1
ATOM 792 N N . ARG A 1 100 ? -7.07 -7.465 -5.277 1 97.44 100 ARG A N 1
ATOM 793 C CA . ARG A 1 100 ? -7.254 -8.328 -4.117 1 97.44 100 ARG A CA 1
ATOM 794 C C . ARG A 1 100 ? -8.391 -7.832 -3.234 1 97.44 100 ARG A C 1
ATOM 796 O O . ARG A 1 100 ? -9.25 -8.609 -2.822 1 97.44 100 ARG A O 1
ATOM 803 N N . LEU A 1 101 ? -8.375 -6.574 -2.973 1 96.62 101 LEU A N 1
ATOM 804 C CA . LEU A 1 101 ? -9.391 -5.996 -2.092 1 96.62 101 LEU A CA 1
ATOM 805 C C . LEU A 1 101 ? -10.789 -6.184 -2.672 1 96.62 101 LEU A C 1
ATOM 807 O O . LEU A 1 101 ? -11.727 -6.512 -1.944 1 96.62 101 LEU A O 1
ATOM 811 N N . GLN A 1 102 ? -10.883 -5.996 -3.977 1 96.44 102 GLN A N 1
ATOM 812 C CA . GLN A 1 102 ? -12.18 -6.18 -4.613 1 96.44 102 GLN A CA 1
ATOM 813 C C . GLN A 1 102 ? -12.648 -7.629 -4.512 1 96.44 102 GLN A C 1
ATOM 815 O O . GLN A 1 102 ? -13.828 -7.891 -4.27 1 96.44 102 GLN A O 1
ATOM 820 N N . ILE A 1 103 ? -11.758 -8.539 -4.699 1 97.56 103 ILE A N 1
ATOM 821 C CA . ILE A 1 103 ? -12.07 -9.961 -4.613 1 97.56 103 ILE A CA 1
ATOM 822 C C . ILE A 1 103 ? -12.469 -10.312 -3.184 1 97.56 103 ILE A C 1
ATOM 824 O O . ILE A 1 103 ? -13.438 -11.055 -2.965 1 97.56 103 ILE A O 1
ATOM 828 N N . VAL A 1 104 ? -11.742 -9.773 -2.227 1 95.38 104 VAL A N 1
ATOM 829 C CA . VAL A 1 104 ? -11.992 -10.055 -0.819 1 95.38 104 VAL A CA 1
ATOM 830 C C . VAL A 1 104 ? -13.359 -9.508 -0.418 1 95.38 104 VAL A C 1
ATOM 832 O O . VAL A 1 104 ? -14.125 -10.172 0.288 1 95.38 104 VAL A O 1
ATOM 835 N N . TYR A 1 105 ? -13.703 -8.266 -0.887 1 93.38 105 TYR A N 1
ATOM 836 C CA . TYR A 1 105 ? -14.984 -7.652 -0.573 1 93.38 105 TYR A CA 1
ATOM 837 C C . TYR A 1 105 ? -16.141 -8.508 -1.097 1 93.38 105 TYR A C 1
ATOM 839 O O . TYR A 1 105 ? -17.172 -8.641 -0.434 1 93.38 105 TYR A O 1
ATOM 847 N N . TYR A 1 106 ? -15.938 -9.086 -2.203 1 96.19 106 TYR A N 1
ATOM 848 C CA . TYR A 1 106 ? -16.906 -10.023 -2.766 1 96.19 106 TYR A CA 1
ATOM 849 C C . TYR A 1 106 ? -16.953 -11.312 -1.955 1 96.19 106 TYR A C 1
ATOM 851 O O . TYR A 1 106 ? -18.031 -11.742 -1.527 1 96.19 106 TYR A O 1
ATOM 859 N N . ALA A 1 107 ? -15.836 -11.867 -1.702 1 95.5 107 ALA A N 1
ATOM 860 C CA . ALA A 1 107 ? -15.75 -13.203 -1.106 1 95.5 107 ALA A CA 1
ATOM 861 C C . ALA A 1 107 ? -16.344 -13.219 0.298 1 95.5 107 ALA A C 1
ATOM 863 O O . ALA A 1 107 ? -16.938 -14.211 0.718 1 95.5 107 ALA A O 1
ATOM 864 N N . PHE A 1 108 ? -16.281 -12.133 1.015 1 94.06 108 PHE A N 1
ATOM 865 C CA . PHE A 1 108 ? -16.672 -12.141 2.42 1 94.06 108 PHE A CA 1
ATOM 866 C C . PHE A 1 108 ? -18.016 -11.453 2.611 1 94.06 108 PHE A C 1
ATOM 868 O O . PHE A 1 108 ? -18.484 -11.266 3.744 1 94.06 108 PHE A O 1
ATOM 875 N N . GLU A 1 109 ? -18.625 -11.023 1.506 1 94.06 109 GLU A N 1
ATOM 876 C CA . GLU A 1 109 ? -19.984 -10.508 1.593 1 94.06 109 GLU A CA 1
ATOM 877 C C . GLU A 1 109 ? -20.969 -11.594 2.053 1 94.06 109 GLU A C 1
ATOM 879 O O . GLU A 1 109 ? -21.031 -12.672 1.45 1 94.06 109 GLU A O 1
ATOM 884 N N . GLU A 1 110 ? -21.703 -11.273 3.121 1 92.62 110 GLU A N 1
ATOM 885 C CA . GLU A 1 110 ? -22.531 -12.297 3.746 1 92.62 110 GLU A CA 1
ATOM 886 C C . GLU A 1 110 ? -23.969 -12.258 3.213 1 92.62 11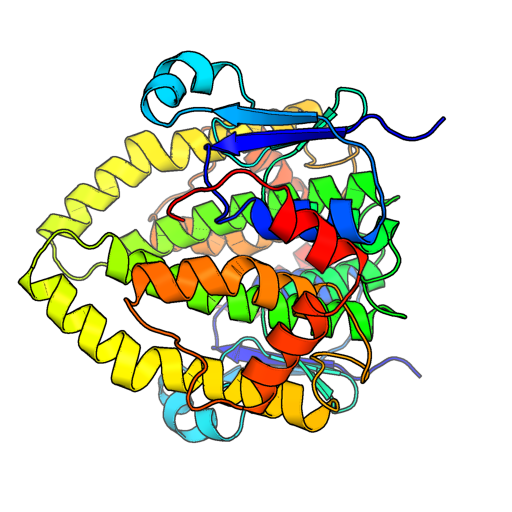0 GLU A C 1
ATOM 888 O O . GLU A 1 110 ? -24.656 -13.273 3.203 1 92.62 110 GLU A O 1
ATOM 893 N N . ASP A 1 111 ? -24.391 -11.078 2.807 1 92.5 111 ASP A N 1
ATOM 894 C CA . ASP A 1 111 ? -25.734 -10.961 2.225 1 92.5 111 ASP A CA 1
ATOM 895 C C . ASP A 1 111 ? -25.766 -11.562 0.823 1 92.5 111 ASP A C 1
ATOM 897 O O . ASP A 1 111 ? -25.047 -11.117 -0.071 1 92.5 111 ASP A O 1
ATOM 901 N N . LYS A 1 112 ? -26.719 -12.539 0.616 1 95 112 LYS A N 1
ATOM 902 C CA . LYS A 1 112 ? -26.734 -13.312 -0.625 1 95 112 LYS A CA 1
ATOM 903 C C . LYS A 1 112 ? -27.031 -12.414 -1.824 1 95 112 LYS A C 1
ATOM 905 O O . LYS A 1 112 ? -26.406 -12.555 -2.879 1 95 112 LYS A O 1
ATOM 910 N N . ALA A 1 113 ? -27.984 -11.625 -1.634 1 94.69 113 ALA A N 1
ATOM 911 C CA . ALA A 1 113 ? -28.344 -10.75 -2.74 1 94.69 113 ALA A CA 1
ATOM 912 C C . ALA A 1 113 ? -27.234 -9.758 -3.051 1 94.69 113 ALA A C 1
ATOM 914 O O . ALA A 1 113 ? -26.906 -9.531 -4.219 1 94.69 113 ALA A O 1
ATOM 915 N N . ALA A 1 114 ? -26.688 -9.141 -2.082 1 92.12 114 ALA A N 1
ATOM 916 C CA . ALA A 1 114 ? -25.562 -8.219 -2.262 1 92.12 114 ALA A CA 1
ATOM 917 C C . ALA A 1 114 ? -24.359 -8.922 -2.867 1 92.12 114 ALA A C 1
ATOM 919 O O . ALA A 1 114 ? -23.656 -8.359 -3.713 1 92.12 114 ALA A O 1
ATOM 920 N N . LYS A 1 115 ? -24.078 -10.156 -2.438 1 95.25 115 LYS A N 1
ATOM 921 C CA . LYS A 1 115 ? -22.953 -10.945 -2.941 1 95.25 115 LYS A CA 1
ATOM 922 C C . LYS A 1 115 ? -23.109 -11.227 -4.434 1 95.25 115 LYS A C 1
ATOM 924 O O . LYS A 1 115 ? -22.141 -11.125 -5.191 1 95.25 115 LYS A O 1
ATOM 929 N N . ALA A 1 116 ? -24.266 -11.594 -4.832 1 96.19 116 ALA A N 1
ATOM 930 C CA . ALA A 1 116 ? -24.531 -11.875 -6.242 1 96.19 116 ALA A CA 1
ATOM 931 C C . ALA A 1 116 ? -24.297 -10.633 -7.094 1 96.19 116 ALA A C 1
ATOM 933 O O . ALA A 1 116 ? -23.734 -10.719 -8.188 1 96.19 116 ALA A O 1
ATOM 934 N N . LYS A 1 117 ? -24.797 -9.539 -6.605 1 95.69 117 LYS A N 1
ATOM 935 C CA . LYS A 1 117 ? -24.609 -8.281 -7.324 1 95.69 117 LYS A CA 1
ATOM 936 C C . LYS A 1 117 ? -23.125 -7.926 -7.41 1 95.69 117 LYS A C 1
ATOM 938 O O . LYS A 1 117 ? -22.641 -7.492 -8.461 1 95.69 117 LYS A O 1
ATOM 943 N N . LYS A 1 118 ? -22.406 -8.07 -6.336 1 95.38 118 LYS A N 1
ATOM 944 C CA . LYS A 1 118 ? -20.984 -7.801 -6.301 1 95.38 118 LYS A CA 1
ATOM 945 C C . LYS A 1 118 ? -20.219 -8.727 -7.246 1 95.38 118 LYS A C 1
ATOM 947 O O . LYS A 1 118 ? -19.25 -8.312 -7.887 1 95.38 118 LYS A O 1
ATOM 952 N N . LYS A 1 119 ? -20.609 -9.938 -7.258 1 96.12 119 LYS A N 1
ATOM 953 C CA . LYS A 1 119 ? -19.969 -10.914 -8.141 1 96.12 119 LYS A CA 1
ATOM 954 C C . LYS A 1 119 ? -20.094 -10.492 -9.602 1 96.12 119 LYS A C 1
ATOM 956 O O . LYS A 1 119 ? -19.109 -10.539 -10.352 1 96.12 119 LYS A O 1
ATOM 961 N N . GLU A 1 120 ? -21.281 -10.117 -9.961 1 96.62 120 GLU A N 1
ATOM 962 C CA . GLU A 1 120 ? -21.531 -9.688 -11.336 1 96.62 120 GLU A CA 1
ATOM 963 C C . GLU A 1 120 ? -20.672 -8.484 -11.711 1 96.62 120 GLU A C 1
ATOM 965 O O . GLU A 1 120 ? -20.016 -8.484 -12.758 1 96.62 120 GLU A O 1
ATOM 970 N N . THR A 1 121 ? -20.672 -7.488 -10.836 1 96.62 121 THR A N 1
ATOM 971 C CA . THR A 1 121 ? -19.875 -6.289 -11.078 1 96.62 121 THR A CA 1
ATOM 972 C C . THR A 1 121 ? -18.391 -6.625 -11.133 1 96.62 121 THR A C 1
ATOM 974 O O . THR A 1 121 ? -17.656 -6.113 -11.984 1 96.62 121 THR A O 1
ATOM 977 N N . LEU A 1 122 ? -17.953 -7.477 -10.234 1 97.25 122 LEU A N 1
ATOM 978 C CA . LEU A 1 122 ? -16.562 -7.895 -10.164 1 97.25 122 LEU A CA 1
ATOM 979 C C . LEU A 1 122 ? -16.125 -8.586 -11.453 1 97.25 122 LEU A C 1
ATOM 981 O O . LEU A 1 122 ? -15.109 -8.234 -12.047 1 97.25 122 LEU A O 1
ATOM 985 N N . GLU A 1 123 ? -16.891 -9.523 -11.922 1 95.62 123 GLU A N 1
ATOM 986 C CA . GLU A 1 123 ? -16.516 -10.367 -13.047 1 95.62 123 GLU A CA 1
ATOM 987 C C . GLU A 1 123 ? -16.688 -9.625 -14.375 1 95.62 123 GLU A C 1
ATOM 989 O O . GLU A 1 123 ? -15.906 -9.828 -15.305 1 95.62 123 GLU A O 1
ATOM 994 N N . LYS A 1 124 ? -17.641 -8.742 -14.43 1 96.12 124 LYS A N 1
ATOM 995 C CA . LYS A 1 124 ? -17.984 -8.148 -15.719 1 96.12 124 LYS A CA 1
ATOM 996 C C . LYS A 1 124 ? -17.312 -6.785 -15.891 1 96.12 124 LYS A C 1
ATOM 998 O O . LYS A 1 124 ? -17.125 -6.324 -17.016 1 96.12 124 LYS A O 1
ATOM 1003 N N . GLU A 1 125 ? -17 -6.172 -14.797 1 95.44 125 GLU A N 1
ATOM 1004 C CA . GLU A 1 125 ? -16.5 -4.805 -14.891 1 95.44 125 GLU A CA 1
ATOM 1005 C C . GLU A 1 125 ? -15.141 -4.668 -14.203 1 95.44 125 GLU A C 1
ATOM 1007 O O . GLU A 1 125 ? -14.133 -4.363 -14.852 1 95.44 125 GLU A O 1
ATOM 1012 N N . THR A 1 126 ? -15.102 -5 -12.969 1 96 126 THR A N 1
ATOM 1013 C CA . THR A 1 126 ? -13.961 -4.668 -12.125 1 96 126 THR A CA 1
ATOM 1014 C C . THR A 1 126 ? -12.727 -5.453 -12.555 1 96 126 THR A C 1
ATOM 1016 O O . THR A 1 126 ? -11.688 -4.871 -12.875 1 96 126 THR A O 1
ATOM 1019 N N . LEU A 1 127 ? -12.82 -6.746 -12.578 1 97.25 127 LEU A N 1
ATOM 1020 C CA . LEU A 1 127 ? -11.664 -7.578 -12.898 1 97.25 127 LEU A CA 1
ATOM 1021 C C . LEU A 1 127 ? -11.18 -7.32 -14.32 1 97.25 127 LEU A C 1
ATOM 1023 O O . LEU A 1 127 ? -9.984 -7.129 -14.539 1 97.25 127 LEU A O 1
ATOM 1027 N N . PRO A 1 128 ? -12.07 -7.238 -15.289 1 96.62 128 PRO A N 1
ATOM 1028 C CA . PRO A 1 128 ? -11.602 -6.969 -16.641 1 96.62 128 PRO A CA 1
ATOM 1029 C C . PRO A 1 128 ? -10.852 -5.645 -16.766 1 96.62 128 PRO A C 1
ATOM 1031 O O . PRO A 1 128 ? -9.852 -5.555 -17.484 1 96.62 128 PRO A O 1
ATOM 1034 N N . ALA A 1 129 ? -11.289 -4.617 -16.109 1 94.75 129 ALA A N 1
ATOM 1035 C CA . ALA A 1 129 ? -10.625 -3.318 -16.172 1 94.75 129 ALA A CA 1
ATOM 1036 C C . ALA A 1 129 ? -9.203 -3.406 -15.617 1 94.75 129 ALA A C 1
ATOM 1038 O O . ALA A 1 129 ? -8.25 -2.947 -16.25 1 94.75 129 ALA A O 1
ATOM 1039 N N . TYR A 1 130 ? -9.039 -4 -14.461 1 96.94 130 TYR A N 1
ATOM 1040 C CA . TYR A 1 130 ? -7.734 -4.109 -13.82 1 96.94 130 TYR A CA 1
ATOM 1041 C C . TYR A 1 130 ? -6.828 -5.066 -14.586 1 96.94 130 TYR A C 1
ATOM 1043 O O . TYR A 1 130 ? -5.664 -4.754 -14.844 1 96.94 130 TYR A O 1
ATOM 1051 N N . LEU A 1 131 ? -7.367 -6.223 -14.93 1 97.88 131 LEU A N 1
ATOM 1052 C CA . LEU A 1 131 ? -6.539 -7.273 -15.516 1 97.88 131 LEU A CA 1
ATOM 1053 C C . LEU A 1 131 ? -6.137 -6.918 -16.938 1 97.88 131 LEU A C 1
ATOM 1055 O O . LEU A 1 131 ? -5.043 -7.266 -17.391 1 97.88 131 LEU A O 1
ATOM 1059 N N . SER A 1 132 ? -7.008 -6.199 -17.625 1 96.88 132 SER A N 1
ATOM 1060 C CA . SER A 1 132 ? -6.633 -5.75 -18.969 1 96.88 132 SER A CA 1
ATOM 1061 C C . SER A 1 132 ? -5.453 -4.785 -18.922 1 96.88 132 SER A C 1
ATOM 1063 O O . SER A 1 132 ? -4.559 -4.848 -19.766 1 96.88 132 SER A O 1
ATOM 1065 N N . ARG A 1 133 ? -5.512 -3.93 -18 1 95.5 133 ARG A N 1
ATOM 1066 C CA . ARG A 1 133 ? -4.41 -2.982 -17.844 1 95.5 133 ARG A CA 1
ATOM 1067 C C . ARG A 1 133 ? -3.115 -3.703 -17.484 1 95.5 133 ARG A C 1
ATOM 1069 O O . ARG A 1 133 ? -2.072 -3.445 -18.094 1 95.5 133 ARG A O 1
ATOM 1076 N N . LEU A 1 134 ? -3.146 -4.586 -16.547 1 98.19 134 LEU A N 1
ATOM 1077 C CA . LEU A 1 134 ? -1.971 -5.348 -16.141 1 98.19 134 LEU A CA 1
ATOM 1078 C C . LEU A 1 134 ? -1.457 -6.211 -17.281 1 98.19 134 LEU A C 1
ATOM 1080 O O . LEU A 1 134 ? -0.246 -6.379 -17.438 1 98.19 134 LEU A O 1
ATOM 1084 N N . GLU A 1 135 ? -2.387 -6.734 -18.031 1 98.44 135 GLU A N 1
ATOM 1085 C CA . GLU A 1 135 ? -2.039 -7.508 -19.219 1 98.44 135 GLU A CA 1
ATOM 1086 C C . GLU A 1 135 ? -1.225 -6.672 -20.203 1 98.44 135 GLU A C 1
ATOM 1088 O O . GLU A 1 135 ? -0.215 -7.141 -20.734 1 98.44 135 GLU A O 1
ATOM 1093 N N . SER A 1 136 ? -1.706 -5.469 -20.438 1 97.12 136 SER A N 1
ATOM 1094 C CA . SER A 1 136 ? -1.01 -4.574 -21.359 1 97.12 136 SER A CA 1
ATOM 1095 C C . SER A 1 136 ? 0.396 -4.254 -20.859 1 97.12 136 SER A C 1
ATOM 1097 O O . SER A 1 136 ? 1.345 -4.219 -21.656 1 97.12 136 SER A O 1
ATOM 1099 N N . ILE A 1 137 ? 0.551 -4.027 -19.609 1 97.5 137 ILE A N 1
ATOM 1100 C CA . ILE A 1 137 ? 1.85 -3.734 -19.016 1 97.5 137 ILE A CA 1
ATOM 1101 C C . ILE A 1 137 ? 2.787 -4.926 -19.219 1 97.5 137 ILE A C 1
ATOM 1103 O O . ILE A 1 137 ? 3.93 -4.758 -19.641 1 97.5 137 ILE A O 1
ATOM 1107 N N . ALA A 1 138 ? 2.312 -6.098 -18.891 1 98.5 138 ALA A N 1
ATOM 1108 C CA . ALA A 1 138 ? 3.135 -7.297 -19.016 1 98.5 138 ALA A CA 1
ATOM 1109 C C . ALA A 1 138 ? 3.543 -7.523 -20.469 1 98.5 138 ALA A C 1
ATOM 1111 O O . ALA A 1 138 ? 4.688 -7.887 -20.75 1 98.5 138 ALA A O 1
ATOM 1112 N N . LYS A 1 139 ? 2.596 -7.32 -21.312 1 97.81 139 LYS A N 1
ATOM 1113 C CA . LYS A 1 139 ? 2.867 -7.492 -22.734 1 97.81 139 LYS A CA 1
ATOM 1114 C C . LYS A 1 139 ? 3.961 -6.539 -23.203 1 97.81 139 LYS A C 1
ATOM 1116 O O . LYS A 1 139 ? 4.898 -6.953 -23.891 1 97.81 139 LYS A O 1
ATOM 1121 N N . GLU A 1 140 ? 3.879 -5.316 -22.812 1 96.81 140 GLU A N 1
ATOM 1122 C CA . GLU A 1 140 ? 4.816 -4.281 -23.234 1 96.81 140 GLU A CA 1
ATOM 1123 C C . GLU A 1 140 ? 6.203 -4.52 -22.656 1 96.81 140 GLU A C 1
ATOM 1125 O O . GLU A 1 140 ? 7.199 -4.02 -23.188 1 96.81 140 GLU A O 1
ATOM 1130 N N . ASN A 1 141 ? 6.277 -5.281 -21.625 1 97.38 141 ASN A N 1
ATOM 1131 C CA . ASN A 1 141 ? 7.543 -5.52 -20.953 1 97.38 141 ASN A CA 1
ATOM 1132 C C . ASN A 1 141 ? 8.023 -6.953 -21.156 1 97.38 141 ASN A C 1
ATOM 1134 O O . ASN A 1 141 ? 8.781 -7.48 -20.328 1 97.38 141 ASN A O 1
ATOM 1138 N N . GLY A 1 142 ? 7.543 -7.629 -22.188 1 96 142 GLY A N 1
ATOM 1139 C CA . GLY A 1 142 ? 8.062 -8.938 -22.562 1 96 142 GLY A CA 1
ATOM 1140 C C . GLY A 1 142 ? 7.711 -10.023 -21.578 1 96 142 GLY A C 1
ATOM 1141 O O . GLY A 1 142 ? 8.508 -10.938 -21.328 1 96 142 GLY A O 1
ATOM 1142 N N . GLY A 1 143 ? 6.598 -9.875 -20.922 1 96.88 143 GLY A N 1
ATOM 1143 C CA . GLY A 1 143 ? 6.145 -10.906 -20 1 96.88 143 GLY A CA 1
ATOM 1144 C C . GLY A 1 143 ? 6.594 -10.664 -18.578 1 96.88 143 GLY A C 1
ATOM 1145 O O . GLY A 1 143 ? 6.574 -11.586 -17.75 1 96.88 143 GLY A O 1
ATOM 1146 N N . TYR A 1 144 ? 7.137 -9.5 -18.344 1 98.69 144 TYR A N 1
ATOM 1147 C CA . TYR A 1 144 ? 7.387 -8.961 -17 1 98.69 144 TYR A CA 1
ATOM 1148 C C . TYR A 1 144 ? 6.621 -7.66 -16.797 1 98.69 144 TYR A C 1
ATOM 1150 O O . TYR A 1 144 ? 6.035 -7.117 -17.734 1 98.69 144 TYR A O 1
ATOM 1158 N N . PHE A 1 145 ? 6.613 -7.207 -15.562 1 98.75 145 PHE A N 1
ATOM 1159 C CA . PHE A 1 145 ? 5.855 -5.984 -15.328 1 98.75 145 PHE A CA 1
ATOM 1160 C C . PHE A 1 145 ? 6.723 -4.754 -15.57 1 98.75 145 PHE A C 1
ATOM 1162 O O . PHE A 1 145 ? 6.246 -3.74 -16.078 1 98.75 145 PHE A O 1
ATOM 1169 N N . VAL A 1 146 ? 8.016 -4.855 -15.188 1 98.62 146 VAL A N 1
ATOM 1170 C CA . VAL A 1 146 ? 8.812 -3.635 -15.234 1 98.62 146 VAL A CA 1
ATOM 1171 C C . VAL A 1 146 ? 10.203 -3.949 -15.781 1 98.62 146 VAL A C 1
ATOM 1173 O O . VAL A 1 146 ? 10.844 -4.914 -15.359 1 98.62 146 VAL A O 1
ATOM 1176 N N . GLY A 1 147 ? 10.672 -3.188 -16.75 1 97 147 GLY A N 1
ATOM 1177 C CA . GLY A 1 147 ? 12.047 -3.193 -17.219 1 97 147 GLY A CA 1
ATOM 1178 C C . GLY A 1 147 ? 12.391 -4.414 -18.047 1 97 147 GLY A C 1
ATOM 1179 O O . GLY A 1 147 ? 13.555 -4.641 -18.375 1 97 147 GLY A O 1
ATOM 1180 N N . GLY A 1 148 ? 11.43 -5.188 -18.344 1 97.75 148 GLY A N 1
ATOM 1181 C CA . GLY A 1 148 ? 11.672 -6.383 -19.141 1 97.75 148 GLY A CA 1
ATOM 1182 C C . GLY A 1 148 ? 12.453 -7.445 -18.375 1 97.75 148 GLY A C 1
ATOM 1183 O O . GLY A 1 148 ? 13.148 -8.266 -18.984 1 97.75 148 GLY A O 1
ATOM 1184 N N . LYS A 1 149 ? 12.398 -7.418 -17.109 1 98.25 149 LYS A N 1
ATOM 1185 C CA . LYS A 1 149 ? 13.117 -8.359 -16.266 1 98.25 149 LYS A CA 1
ATOM 1186 C C . LYS A 1 149 ? 12.328 -8.664 -14.992 1 98.25 149 LYS A C 1
ATOM 1188 O O . LYS A 1 149 ? 11.359 -7.969 -14.68 1 98.25 149 LYS A O 1
ATOM 1193 N N . LEU A 1 150 ? 12.797 -9.68 -14.289 1 98.81 150 LEU A N 1
ATOM 1194 C CA . LEU A 1 150 ? 12.125 -10.117 -13.07 1 98.81 150 LEU A CA 1
ATOM 1195 C C . LEU A 1 150 ? 12.211 -9.039 -11.992 1 98.81 150 LEU A C 1
ATOM 1197 O O . LEU A 1 150 ? 13.289 -8.516 -11.719 1 98.81 150 LEU A O 1
ATOM 1201 N N . THR A 1 151 ? 11.109 -8.672 -11.414 1 98.94 151 THR A N 1
ATOM 1202 C CA . THR A 1 151 ? 11.023 -7.836 -10.227 1 98.94 151 THR A CA 1
ATOM 1203 C C . THR A 1 151 ? 10.086 -8.461 -9.195 1 98.94 151 THR A C 1
ATOM 1205 O O . THR A 1 151 ? 9.453 -9.484 -9.453 1 98.94 151 THR A O 1
ATOM 1208 N N . TRP A 1 152 ? 9.938 -7.836 -8.016 1 98.94 152 TRP A N 1
ATOM 1209 C CA . TRP A 1 152 ? 9.086 -8.438 -6.996 1 98.94 152 TRP A CA 1
ATOM 1210 C C . TRP A 1 152 ? 7.613 -8.227 -7.328 1 98.94 152 TRP A C 1
ATOM 1212 O O . TRP A 1 152 ? 6.746 -8.875 -6.738 1 98.94 152 TRP A O 1
ATOM 1222 N N . ALA A 1 153 ? 7.266 -7.363 -8.312 1 98.94 153 ALA A N 1
ATOM 1223 C CA . ALA A 1 153 ? 5.883 -7.289 -8.781 1 98.94 153 ALA A CA 1
ATOM 1224 C C . ALA A 1 153 ? 5.457 -8.602 -9.43 1 98.94 153 ALA A C 1
ATOM 1226 O O . ALA A 1 153 ? 4.309 -9.023 -9.281 1 98.94 153 ALA A O 1
ATOM 1227 N N . ASP A 1 154 ? 6.371 -9.188 -10.219 1 98.94 154 ASP A N 1
ATOM 1228 C CA . ASP A 1 154 ? 6.078 -10.469 -10.844 1 98.94 154 ASP A CA 1
ATOM 1229 C C . ASP A 1 154 ? 5.855 -11.555 -9.789 1 98.94 154 ASP A C 1
ATOM 1231 O O . ASP A 1 154 ? 4.887 -12.312 -9.875 1 98.94 154 ASP A O 1
ATOM 1235 N N . LEU A 1 155 ? 6.75 -11.609 -8.797 1 98.94 155 LEU A N 1
ATOM 1236 C CA . LEU A 1 155 ? 6.629 -12.578 -7.711 1 98.94 155 LEU A CA 1
ATOM 1237 C C . LEU A 1 155 ? 5.332 -12.367 -6.941 1 98.94 155 LEU A C 1
ATOM 1239 O O . LEU A 1 155 ? 4.68 -13.328 -6.531 1 98.94 155 LEU A O 1
ATOM 1243 N N . TYR A 1 156 ? 4.98 -11.102 -6.734 1 98.94 156 TYR A N 1
ATOM 1244 C CA . TYR A 1 156 ? 3.789 -10.758 -5.961 1 98.94 156 TYR A CA 1
ATOM 1245 C C . TYR A 1 156 ? 2.533 -11.32 -6.613 1 98.94 156 TYR A C 1
ATOM 1247 O O . TYR A 1 156 ? 1.739 -12 -5.957 1 98.94 156 TYR A O 1
ATOM 1255 N N . LEU A 1 157 ? 2.381 -11.047 -7.949 1 98.88 157 LEU A N 1
ATOM 1256 C CA . LEU A 1 157 ? 1.219 -11.578 -8.656 1 98.88 157 LEU A CA 1
ATOM 1257 C C . LEU A 1 157 ? 1.195 -13.102 -8.594 1 98.88 157 LEU A C 1
ATOM 1259 O O . LEU A 1 157 ? 0.155 -13.695 -8.305 1 98.88 157 LEU A O 1
ATOM 1263 N N . ALA A 1 158 ? 2.322 -13.703 -8.906 1 98.81 158 ALA A N 1
ATOM 1264 C CA . ALA A 1 158 ? 2.391 -15.156 -8.961 1 98.81 158 ALA A CA 1
ATOM 1265 C C . ALA A 1 158 ? 2.02 -15.773 -7.609 1 98.81 158 ALA A C 1
ATOM 1267 O O . ALA A 1 158 ? 1.316 -16.781 -7.555 1 98.81 158 ALA A O 1
ATOM 1268 N N . ALA A 1 159 ? 2.51 -15.18 -6.559 1 98.56 159 ALA A N 1
ATOM 1269 C CA . ALA A 1 159 ? 2.299 -15.719 -5.219 1 98.56 159 ALA A CA 1
ATOM 1270 C C . ALA A 1 159 ? 0.833 -15.609 -4.809 1 98.56 159 ALA A C 1
ATOM 1272 O O . ALA A 1 159 ? 0.31 -16.484 -4.109 1 98.56 159 ALA A O 1
ATOM 1273 N N . ILE A 1 160 ? 0.163 -14.523 -5.168 1 97.94 160 ILE A N 1
ATOM 1274 C CA . ILE A 1 160 ? -1.196 -14.297 -4.688 1 97.94 160 ILE A CA 1
ATOM 1275 C C . ILE A 1 160 ? -2.195 -14.938 -5.648 1 97.94 160 ILE A C 1
ATOM 1277 O O . ILE A 1 160 ? -3.377 -15.078 -5.32 1 97.94 160 ILE A O 1
ATOM 1281 N N . HIS A 1 161 ? -1.747 -15.422 -6.797 1 97.12 161 HIS A N 1
ATOM 1282 C CA . HIS A 1 161 ? -2.562 -15.945 -7.891 1 97.12 161 HIS A CA 1
ATOM 1283 C C . HIS A 1 161 ? -3.461 -17.078 -7.41 1 97.12 161 HIS A C 1
ATOM 1285 O O . HIS A 1 161 ? -4.652 -17.109 -7.734 1 97.12 161 HIS A O 1
ATOM 1291 N N . GLU A 1 162 ? -2.922 -18.016 -6.676 1 95.31 162 GLU A N 1
ATOM 1292 C CA . GLU A 1 162 ? -3.711 -19.156 -6.211 1 95.31 162 GLU A CA 1
ATOM 1293 C C . GLU A 1 162 ? -4.832 -18.703 -5.277 1 95.31 162 GLU A C 1
ATOM 1295 O O . GLU A 1 162 ? -5.914 -19.297 -5.266 1 95.31 162 GLU A O 1
ATOM 1300 N N . THR A 1 163 ? -4.559 -17.719 -4.434 1 96.88 163 THR A N 1
ATOM 1301 C CA . THR A 1 163 ? -5.582 -17.172 -3.551 1 96.88 163 THR A CA 1
ATOM 1302 C C . THR A 1 163 ? -6.723 -16.562 -4.363 1 96.88 163 THR A C 1
ATOM 1304 O O . THR A 1 163 ? -7.895 -16.75 -4.043 1 96.88 163 THR A O 1
ATOM 1307 N N . PHE A 1 164 ? -6.375 -15.789 -5.418 1 97.19 164 PHE A N 1
ATOM 1308 C CA . PHE A 1 164 ? -7.387 -15.242 -6.312 1 97.19 164 PHE A CA 1
ATOM 1309 C C . PHE A 1 164 ? -8.25 -16.344 -6.898 1 97.19 164 PHE A C 1
ATOM 1311 O O . PHE A 1 164 ? -9.477 -16.266 -6.875 1 97.19 164 PHE A O 1
ATOM 1318 N N . ALA A 1 165 ? -7.602 -17.391 -7.426 1 96.5 165 ALA A N 1
ATOM 1319 C CA . ALA A 1 165 ? -8.297 -18.5 -8.062 1 96.5 165 ALA A CA 1
ATOM 1320 C C . ALA A 1 165 ? -9.242 -19.188 -7.086 1 96.5 165 ALA A C 1
ATOM 1322 O O . ALA A 1 165 ? -10.336 -19.625 -7.473 1 96.5 165 ALA A O 1
ATOM 1323 N N . HIS A 1 166 ? -8.82 -19.281 -5.836 1 96.31 166 HIS A N 1
ATOM 1324 C CA . HIS A 1 166 ? -9.641 -19.906 -4.805 1 96.31 166 HIS A CA 1
ATOM 1325 C C . HIS A 1 166 ? -10.93 -19.125 -4.574 1 96.31 166 HIS A C 1
ATOM 1327 O O . HIS A 1 166 ? -12.023 -19.688 -4.625 1 96.31 166 HIS A O 1
ATOM 1333 N N . PHE A 1 167 ? -10.836 -17.828 -4.352 1 96.12 167 PHE A N 1
ATOM 1334 C CA . PHE A 1 167 ? -12 -17.016 -4.016 1 96.12 167 PHE A CA 1
ATOM 1335 C C . PHE A 1 167 ? -12.93 -16.875 -5.215 1 96.12 167 PHE A C 1
ATOM 1337 O O . PHE A 1 167 ? -14.148 -16.781 -5.059 1 96.12 167 PHE A O 1
ATOM 1344 N N . LEU A 1 168 ? -12.344 -16.922 -6.406 1 96.06 168 LEU A N 1
ATOM 1345 C CA . LEU A 1 168 ? -13.141 -16.719 -7.613 1 96.06 168 LEU A CA 1
ATOM 1346 C C . LEU A 1 168 ? -13.633 -18.047 -8.172 1 96.06 168 LEU A C 1
ATOM 1348 O O . LEU A 1 168 ? -14.406 -18.078 -9.125 1 96.06 168 LEU A O 1
ATOM 1352 N N . GLU A 1 169 ? -13.148 -19.203 -7.582 1 94.06 169 GLU A N 1
ATOM 1353 C CA . GLU A 1 169 ? -13.484 -20.547 -8.039 1 94.06 169 GLU A CA 1
ATOM 1354 C C . GLU A 1 169 ? -13.18 -20.719 -9.523 1 94.06 169 GLU A C 1
ATOM 1356 O O . GLU A 1 169 ? -14.031 -21.172 -10.289 1 94.06 169 GLU A O 1
ATOM 1361 N N . GLY A 1 170 ? -12.039 -20.344 -9.906 1 95.38 170 GLY A N 1
ATOM 1362 C CA . GLY A 1 170 ? -11.531 -20.391 -11.266 1 95.38 170 GLY A CA 1
ATOM 1363 C C . GLY A 1 170 ? -10.305 -19.531 -11.469 1 95.38 170 GLY A C 1
ATOM 1364 O O . GLY A 1 170 ? -9.969 -18.703 -10.617 1 95.38 170 GLY A O 1
ATOM 1365 N N . ASN A 1 171 ? -9.609 -19.766 -12.531 1 97 171 ASN A N 1
ATOM 1366 C CA . ASN A 1 171 ? -8.43 -18.984 -12.859 1 97 171 ASN A CA 1
ATOM 1367 C C . ASN A 1 171 ? -8.805 -17.641 -13.492 1 97 171 ASN A C 1
ATOM 1369 O O . ASN A 1 171 ? -9.297 -17.609 -14.617 1 97 171 ASN A O 1
ATOM 1373 N N . PRO A 1 172 ? -8.492 -16.578 -12.82 1 96.81 172 PRO A N 1
ATOM 1374 C CA . PRO A 1 172 ? -8.906 -15.297 -13.367 1 96.81 172 PRO A CA 1
ATOM 1375 C C . PRO A 1 172 ? -8.031 -14.844 -14.539 1 96.81 172 PRO A C 1
ATOM 1377 O O . PRO A 1 172 ? -8.367 -13.875 -15.227 1 96.81 172 PRO A O 1
ATOM 1380 N N . LEU A 1 173 ? -6.93 -15.523 -14.812 1 98 173 LEU A N 1
ATOM 1381 C CA . LEU A 1 173 ? -5.984 -15.055 -15.812 1 98 173 LEU A CA 1
ATOM 1382 C C . LEU A 1 173 ? -6.172 -15.805 -17.125 1 98 173 LEU A C 1
ATOM 1384 O O . LEU A 1 173 ? -5.402 -15.617 -18.078 1 98 173 LEU A O 1
ATOM 1388 N N . ASP A 1 174 ? -7.164 -16.578 -17.266 1 96.94 174 ASP A N 1
ATOM 1389 C CA . ASP A 1 174 ? -7.379 -17.422 -18.438 1 96.94 174 ASP A CA 1
ATOM 1390 C C . ASP A 1 174 ? -7.434 -16.594 -19.703 1 96.94 174 ASP A C 1
ATOM 1392 O O . ASP A 1 174 ? -6.949 -17.016 -20.766 1 96.94 174 ASP A O 1
ATOM 1396 N N . SER A 1 175 ? -8.023 -15.422 -19.688 1 97.38 175 SER A N 1
ATOM 1397 C CA . SER A 1 175 ? -8.188 -14.586 -20.875 1 97.38 175 SER A CA 1
ATOM 1398 C C . SER A 1 175 ? -7.055 -13.562 -21 1 97.38 175 SER A C 1
ATOM 1400 O O . SER A 1 175 ? -7.148 -12.609 -21.766 1 97.38 175 SER A O 1
ATOM 1402 N N . TYR A 1 176 ? -6.043 -13.773 -20.203 1 98.5 176 TYR A N 1
ATOM 1403 C CA . TYR A 1 176 ? -4.926 -12.836 -20.141 1 98.5 176 TYR A CA 1
ATOM 1404 C C . TYR A 1 176 ? -3.592 -13.57 -20.234 1 98.5 176 TYR A C 1
ATOM 1406 O O . TYR A 1 176 ? -2.887 -13.711 -19.234 1 98.5 176 TYR A O 1
ATOM 1414 N N . PRO A 1 177 ? -3.209 -13.93 -21.453 1 98.38 177 PRO A N 1
ATOM 1415 C CA . PRO A 1 177 ? -2.064 -14.828 -21.641 1 98.38 177 PRO A CA 1
ATOM 1416 C C . PRO A 1 177 ? -0.751 -14.211 -21.172 1 98.38 177 PRO A C 1
ATOM 1418 O O . PRO A 1 177 ? 0.137 -14.93 -20.703 1 98.38 177 PRO A O 1
ATOM 1421 N N . SER A 1 178 ? -0.552 -12.906 -21.328 1 98.56 178 SER A N 1
ATOM 1422 C CA . SER A 1 178 ? 0.686 -12.297 -20.844 1 98.56 178 SER A CA 1
ATOM 1423 C C . SER A 1 178 ? 0.791 -12.367 -19.328 1 98.56 178 SER A C 1
ATOM 1425 O O . SER A 1 178 ? 1.871 -12.609 -18.797 1 98.56 178 SER A O 1
ATOM 1427 N N . LEU A 1 179 ? -0.297 -12.117 -18.641 1 98.75 179 LEU A N 1
ATOM 1428 C CA . LEU A 1 179 ? -0.305 -12.242 -17.188 1 98.75 179 LEU A CA 1
ATOM 1429 C C . LEU A 1 179 ? -0.051 -13.68 -16.75 1 98.75 179 LEU A C 1
ATOM 1431 O O . LEU A 1 179 ? 0.703 -13.93 -15.812 1 98.75 179 LEU A O 1
ATOM 1435 N N . GLN A 1 180 ? -0.754 -14.586 -17.438 1 98.62 180 GLN A N 1
ATOM 1436 C CA . GLN A 1 180 ? -0.482 -15.992 -17.156 1 98.62 180 GLN A CA 1
ATOM 1437 C C . GLN A 1 180 ? 0.99 -16.328 -17.375 1 98.62 180 GLN A C 1
ATOM 1439 O O . GLN A 1 180 ? 1.579 -17.094 -16.625 1 98.62 180 GLN A O 1
ATOM 1444 N N . GLY A 1 181 ? 1.537 -15.75 -18.391 1 98.5 181 GLY A N 1
ATOM 1445 C CA . GLY A 1 181 ? 2.955 -15.93 -18.672 1 98.5 181 GLY A CA 1
ATOM 1446 C C . GLY A 1 181 ? 3.846 -15.445 -17.547 1 98.5 181 GLY A C 1
ATOM 1447 O O . GLY A 1 181 ? 4.867 -16.062 -17.234 1 98.5 181 GLY A O 1
ATOM 1448 N N . VAL A 1 182 ? 3.51 -14.273 -16.922 1 98.88 182 VAL A N 1
ATOM 1449 C CA . VAL A 1 182 ? 4.25 -13.766 -15.773 1 98.88 182 VAL A CA 1
ATOM 1450 C C . VAL A 1 182 ? 4.25 -14.812 -14.664 1 98.88 182 VAL A C 1
ATOM 1452 O O . VAL A 1 182 ? 5.301 -15.117 -14.094 1 98.88 182 VAL A O 1
ATOM 1455 N N . VAL A 1 183 ? 3.082 -15.352 -14.367 1 98.75 183 VAL A N 1
ATOM 1456 C CA . VAL A 1 183 ? 2.93 -16.344 -13.305 1 98.75 183 VAL A CA 1
ATOM 1457 C C . VAL A 1 183 ? 3.752 -17.578 -13.633 1 98.75 183 VAL A C 1
ATOM 1459 O O . VAL A 1 183 ? 4.496 -18.078 -12.789 1 98.75 183 VAL A O 1
ATOM 1462 N N . ASP A 1 184 ? 3.664 -18.062 -14.844 1 98.56 184 ASP A N 1
ATOM 1463 C CA . ASP A 1 184 ? 4.371 -19.266 -15.266 1 98.56 184 ASP A CA 1
ATOM 1464 C C . ASP A 1 184 ? 5.883 -19.078 -15.164 1 98.56 184 ASP A C 1
ATOM 1466 O O . ASP A 1 184 ? 6.602 -20 -14.758 1 98.56 184 ASP A O 1
ATOM 1470 N N . LYS A 1 185 ? 6.375 -17.938 -15.586 1 98.62 185 LYS A N 1
ATOM 1471 C CA . LYS A 1 185 ? 7.801 -17.641 -15.508 1 98.62 185 LYS A CA 1
ATOM 1472 C C . LYS A 1 185 ? 8.289 -17.703 -14.062 1 98.62 185 LYS A C 1
ATOM 1474 O O . LYS A 1 185 ? 9.367 -18.219 -13.781 1 98.62 185 LYS A O 1
ATOM 1479 N N . VAL A 1 186 ? 7.527 -17.109 -13.18 1 98.88 186 VAL A N 1
ATOM 1480 C CA . VAL A 1 186 ? 7.914 -17.094 -11.773 1 98.88 186 VAL A CA 1
ATOM 1481 C C . VAL A 1 186 ? 7.891 -18.516 -11.211 1 98.88 186 VAL A C 1
ATOM 1483 O O . VAL A 1 186 ? 8.812 -18.922 -10.5 1 98.88 186 VAL A O 1
ATOM 1486 N N . TYR A 1 187 ? 6.848 -19.281 -11.531 1 98.5 187 TYR A N 1
ATOM 1487 C CA . TYR A 1 187 ? 6.707 -20.656 -11.031 1 98.5 187 TYR A CA 1
ATOM 1488 C C . TYR A 1 187 ? 7.824 -21.547 -11.562 1 98.5 187 TYR A C 1
ATOM 1490 O O . TYR A 1 187 ? 8.148 -22.562 -10.961 1 98.5 187 TYR A O 1
ATOM 1498 N N . ALA A 1 188 ? 8.445 -21.156 -12.641 1 98.31 188 ALA A N 1
ATOM 1499 C CA . ALA A 1 188 ? 9.5 -21.953 -13.266 1 98.31 188 ALA A CA 1
ATOM 1500 C C . ALA A 1 188 ? 10.852 -21.672 -12.633 1 98.31 188 ALA A C 1
ATOM 1502 O O . ALA A 1 188 ? 11.82 -22.406 -12.852 1 98.31 188 ALA A O 1
ATOM 1503 N N . LEU A 1 189 ? 10.969 -20.578 -11.898 1 98.75 189 LEU A N 1
ATOM 1504 C CA . LEU A 1 189 ? 12.219 -20.328 -11.188 1 98.75 189 LEU A CA 1
ATOM 1505 C C . LEU A 1 189 ? 12.547 -21.469 -10.242 1 98.75 189 LEU A C 1
ATOM 1507 O O . LEU A 1 189 ? 11.711 -21.891 -9.445 1 98.75 189 LEU A O 1
ATOM 1511 N N . PRO A 1 190 ? 13.742 -21.969 -10.266 1 98.62 190 PRO A N 1
ATOM 1512 C CA . PRO A 1 190 ? 14.078 -23.141 -9.461 1 98.62 190 PRO A CA 1
ATOM 1513 C C . PRO A 1 190 ? 13.781 -22.953 -7.977 1 98.62 190 PRO A C 1
ATOM 1515 O O . PRO A 1 190 ? 13.195 -23.828 -7.336 1 98.62 190 PRO A O 1
ATOM 1518 N N . ALA A 1 191 ? 14.148 -21.828 -7.426 1 98.56 191 ALA A N 1
ATOM 1519 C CA . ALA A 1 191 ? 13.945 -21.578 -6 1 98.56 191 ALA A CA 1
ATOM 1520 C C . ALA A 1 191 ? 12.453 -21.578 -5.656 1 98.56 191 ALA A C 1
ATOM 1522 O O . ALA A 1 191 ? 12.062 -22.031 -4.582 1 98.56 191 ALA A O 1
ATOM 1523 N N . ILE A 1 192 ? 11.625 -21.047 -6.547 1 98.81 192 ILE A N 1
ATOM 1524 C CA . ILE A 1 192 ? 10.188 -20.969 -6.312 1 98.81 192 ILE A CA 1
ATOM 1525 C C . ILE A 1 192 ? 9.555 -22.344 -6.484 1 98.81 192 ILE A C 1
ATOM 1527 O O . ILE A 1 192 ? 8.688 -22.75 -5.699 1 98.81 192 ILE A O 1
ATOM 1531 N N . LYS A 1 193 ? 9.945 -23.031 -7.523 1 98.19 193 LYS A N 1
ATOM 1532 C CA . LYS A 1 193 ? 9.484 -24.406 -7.734 1 98.19 193 LYS A CA 1
ATOM 1533 C C . LYS A 1 193 ? 9.758 -25.266 -6.508 1 98.19 193 LYS A C 1
ATOM 1535 O O . LYS A 1 193 ? 8.891 -26.031 -6.074 1 98.19 193 LYS A O 1
ATOM 1540 N N . ASP A 1 194 ? 10.969 -25.156 -5.977 1 98.25 194 ASP A N 1
ATOM 1541 C CA . ASP A 1 194 ? 11.359 -25.922 -4.789 1 98.25 194 ASP A CA 1
ATOM 1542 C C . ASP A 1 194 ? 10.477 -25.562 -3.596 1 98.25 194 ASP A C 1
ATOM 1544 O O . ASP A 1 194 ? 10.055 -26.438 -2.836 1 98.25 194 ASP A O 1
ATOM 1548 N N . TRP A 1 195 ? 10.25 -24.281 -3.389 1 98.56 195 TRP A N 1
ATOM 1549 C CA . TRP A 1 195 ? 9.406 -23.828 -2.287 1 98.56 195 TRP A CA 1
ATOM 1550 C C . TRP A 1 195 ? 7.992 -24.391 -2.412 1 98.56 195 TRP A C 1
ATOM 1552 O O . TRP A 1 195 ? 7.441 -24.922 -1.443 1 98.56 195 TRP A O 1
ATOM 1562 N N . ILE A 1 196 ? 7.402 -24.281 -3.586 1 97.38 196 ILE A N 1
ATOM 1563 C CA . ILE A 1 196 ? 6.031 -24.719 -3.818 1 97.38 196 ILE A CA 1
ATOM 1564 C C . ILE A 1 196 ? 5.918 -26.219 -3.559 1 97.38 196 ILE A C 1
ATOM 1566 O O . ILE A 1 196 ? 4.91 -26.688 -3.025 1 97.38 196 ILE A O 1
ATOM 1570 N N . ALA A 1 197 ? 6.93 -26.906 -3.844 1 97.25 197 ALA A N 1
ATOM 1571 C CA . ALA A 1 197 ? 6.926 -28.359 -3.672 1 97.25 197 ALA A CA 1
ATOM 1572 C C . ALA A 1 197 ? 6.945 -28.734 -2.193 1 97.25 197 ALA A C 1
ATOM 1574 O O . ALA A 1 197 ? 6.391 -29.766 -1.803 1 97.25 197 ALA A O 1
ATOM 1575 N N . LYS A 1 198 ? 7.555 -27.906 -1.353 1 96.75 198 LYS A N 1
ATOM 1576 C CA . LYS A 1 198 ? 7.777 -28.328 0.027 1 96.75 198 LYS A CA 1
ATOM 1577 C C . LYS A 1 198 ? 6.844 -27.594 0.985 1 96.75 198 LYS A C 1
ATOM 1579 O O . LYS A 1 198 ? 6.672 -28.016 2.133 1 96.75 198 LYS A O 1
ATOM 1584 N N . ARG A 1 199 ? 6.266 -26.469 0.563 1 97 199 ARG A N 1
ATOM 1585 C CA . ARG A 1 199 ? 5.469 -25.672 1.485 1 97 199 ARG A CA 1
ATOM 1586 C C . ARG A 1 199 ? 4.25 -26.438 1.972 1 97 199 ARG A C 1
ATOM 1588 O O . ARG A 1 199 ? 3.795 -27.375 1.306 1 97 199 ARG A O 1
ATOM 1595 N N . PRO A 1 200 ? 3.75 -26.109 3.129 1 95.94 200 PRO A N 1
ATOM 1596 C CA . PRO A 1 200 ? 2.549 -26.781 3.627 1 95.94 200 PRO A CA 1
ATOM 1597 C C . PRO A 1 200 ? 1.36 -26.656 2.678 1 95.94 200 PRO A C 1
ATOM 1599 O O . PRO A 1 200 ? 1.176 -25.594 2.061 1 95.94 200 PRO A O 1
ATOM 1602 N N . LYS A 1 201 ? 0.6 -27.734 2.611 1 94.69 201 LYS A N 1
ATOM 1603 C CA . LYS A 1 201 ? -0.624 -27.688 1.815 1 94.69 201 LYS A CA 1
ATOM 1604 C C . LYS A 1 201 ? -1.75 -27 2.574 1 94.69 201 LYS A C 1
ATOM 1606 O O . LYS A 1 201 ? -2.105 -27.406 3.682 1 94.69 201 LYS A O 1
ATOM 1611 N N . THR A 1 202 ? -2.195 -25.906 2.027 1 94.62 202 THR A N 1
ATOM 1612 C CA . THR A 1 202 ? -3.299 -25.141 2.605 1 94.62 202 THR A CA 1
ATOM 1613 C C . THR A 1 202 ? -4.328 -24.781 1.536 1 94.62 202 THR A C 1
ATOM 1615 O O . THR A 1 202 ? -4.055 -24.906 0.34 1 94.62 202 THR A O 1
ATOM 1618 N N . ASP A 1 203 ? -5.637 -24.547 1.913 1 80.19 203 ASP A N 1
ATOM 1619 C CA . ASP A 1 203 ? -6.684 -24.203 0.956 1 80.19 203 ASP A CA 1
ATOM 1620 C C . ASP A 1 203 ? -6.391 -22.859 0.28 1 80.19 203 ASP A C 1
ATOM 1622 O O . ASP A 1 203 ? -6.727 -22.672 -0.89 1 80.19 203 ASP A O 1
ATOM 1626 N N . ILE A 1 204 ? -6.039 -21.922 1.08 1 82.69 204 ILE A N 1
ATOM 1627 C CA . ILE A 1 204 ? -5.758 -20.594 0.543 1 82.69 204 ILE A CA 1
ATOM 1628 C C . ILE A 1 204 ? -4.383 -20.125 1.011 1 82.69 204 ILE A C 1
ATOM 1630 O O . ILE A 1 204 ? -3.957 -20.438 2.123 1 82.69 204 ILE A O 1
ATOM 1634 N N . MET B 1 1 ? 19.047 18.406 -16.547 1 74.69 1 MET B N 1
ATOM 1635 C CA . MET B 1 1 ? 17.891 19.25 -16.25 1 74.69 1 MET B CA 1
ATOM 1636 C C . MET B 1 1 ? 16.969 18.562 -15.25 1 74.69 1 MET B C 1
ATOM 1638 O O . MET B 1 1 ? 16.906 17.328 -15.188 1 74.69 1 MET B O 1
ATOM 1642 N N . ALA B 1 2 ? 16.25 19.312 -14.445 1 90.31 2 ALA B N 1
ATOM 1643 C CA . ALA B 1 2 ? 15.32 18.75 -13.469 1 90.31 2 ALA B CA 1
ATOM 1644 C C . ALA B 1 2 ? 14.117 18.125 -14.164 1 90.31 2 ALA B C 1
ATOM 1646 O O . ALA B 1 2 ? 13.625 18.656 -15.164 1 90.31 2 ALA B O 1
ATOM 1647 N N . PRO B 1 3 ? 13.617 17.016 -13.703 1 94.56 3 PRO B N 1
ATOM 1648 C CA . PRO B 1 3 ? 12.445 16.391 -14.32 1 94.56 3 PRO B CA 1
ATOM 1649 C C . PRO B 1 3 ? 11.234 17.312 -14.359 1 94.56 3 PRO B C 1
ATOM 1651 O O . PRO B 1 3 ? 11.07 18.156 -13.477 1 94.56 3 PRO B O 1
ATOM 1654 N N . LYS B 1 4 ? 10.469 17.234 -15.422 1 97.56 4 LYS B N 1
ATOM 1655 C CA . LYS B 1 4 ? 9.18 17.922 -15.5 1 97.56 4 LYS B CA 1
ATOM 1656 C C . LYS B 1 4 ? 8.062 17.062 -14.922 1 97.56 4 LYS B C 1
ATOM 1658 O O . LYS B 1 4 ? 7.816 15.953 -15.398 1 97.56 4 LYS B O 1
ATOM 1663 N N . TYR B 1 5 ? 7.348 17.625 -13.93 1 98.69 5 TYR B N 1
ATOM 1664 C CA . TYR B 1 5 ? 6.301 16.891 -13.227 1 98.69 5 TYR B CA 1
ATOM 1665 C C . TYR B 1 5 ? 4.926 17.469 -13.539 1 98.69 5 TYR B C 1
ATOM 1667 O O . TYR B 1 5 ? 4.754 18.688 -13.609 1 98.69 5 TYR B O 1
ATOM 1675 N N . LYS B 1 6 ? 3.943 16.547 -13.773 1 98.5 6 LYS B N 1
ATOM 1676 C CA . LYS B 1 6 ? 2.52 16.875 -13.797 1 98.5 6 LYS B CA 1
ATOM 1677 C C . LYS B 1 6 ? 1.728 15.953 -12.875 1 98.5 6 LYS B C 1
ATOM 1679 O O . LYS B 1 6 ? 1.862 14.734 -12.945 1 98.5 6 LYS B O 1
ATOM 1684 N N . LEU B 1 7 ? 1.009 16.562 -11.992 1 98.75 7 LEU B N 1
ATOM 1685 C CA . LEU B 1 7 ? 0.111 15.812 -11.125 1 98.75 7 LEU B CA 1
ATOM 1686 C C . LEU B 1 7 ? -1.346 16.062 -11.5 1 98.75 7 LEU B C 1
ATOM 1688 O O . LEU B 1 7 ? -1.793 17.203 -11.539 1 98.75 7 LEU B O 1
ATOM 1692 N N . THR B 1 8 ? -2.064 15.039 -11.859 1 98.31 8 THR B N 1
ATOM 1693 C CA . THR B 1 8 ? -3.48 15.148 -12.195 1 98.31 8 THR B CA 1
ATOM 1694 C C . THR B 1 8 ? -4.34 14.484 -11.117 1 98.31 8 THR B C 1
ATOM 1696 O O . THR B 1 8 ? -4.113 13.328 -10.758 1 98.31 8 THR B O 1
ATOM 1699 N N . TYR B 1 9 ? -5.273 15.211 -10.633 1 98.12 9 TYR B N 1
ATOM 1700 C CA . TYR B 1 9 ? -6.246 14.727 -9.664 1 98.12 9 TYR B CA 1
ATOM 1701 C C . TYR B 1 9 ? -7.523 15.555 -9.703 1 98.12 9 TYR B C 1
ATOM 1703 O O . TYR B 1 9 ? -7.621 16.516 -10.469 1 98.12 9 TYR B O 1
ATOM 1711 N N . PHE B 1 10 ? -8.539 15.109 -8.977 1 97.75 10 PHE B N 1
ATOM 1712 C CA . PHE B 1 10 ? -9.75 15.906 -8.852 1 97.75 10 PHE B CA 1
ATOM 1713 C C . PHE B 1 10 ? -9.469 17.219 -8.133 1 97.75 10 PHE B C 1
ATOM 1715 O O . PHE B 1 10 ? -8.469 17.344 -7.418 1 97.75 10 PHE B O 1
ATOM 1722 N N . ASN B 1 11 ? -10.359 18.141 -8.32 1 97.25 11 ASN B N 1
ATOM 1723 C CA . ASN B 1 11 ? -10.242 19.422 -7.637 1 97.25 11 ASN B CA 1
ATOM 1724 C C . ASN B 1 11 ? -10.586 19.312 -6.156 1 97.25 11 ASN B C 1
ATOM 1726 O O . ASN B 1 11 ? -11.5 19.984 -5.672 1 97.25 11 ASN B O 1
ATOM 1730 N N . ILE B 1 12 ? -9.828 18.531 -5.406 1 97.44 12 ILE B N 1
ATOM 1731 C CA . ILE B 1 12 ? -9.922 18.281 -3.971 1 97.44 12 ILE B CA 1
ATOM 1732 C C . ILE B 1 12 ? -8.547 17.922 -3.416 1 97.44 12 ILE B C 1
ATOM 1734 O O . ILE B 1 12 ? -7.586 17.766 -4.172 1 97.44 12 ILE B O 1
ATOM 1738 N N . ARG B 1 13 ? -8.289 17.812 -2.146 1 96.88 13 ARG B N 1
ATOM 1739 C CA . ARG B 1 13 ? -7.016 17.5 -1.499 1 96.88 13 ARG B CA 1
ATOM 1740 C C . ARG B 1 13 ? -6.797 15.984 -1.426 1 96.88 13 ARG B C 1
ATOM 1742 O O . ARG B 1 13 ? -5.945 15.445 -2.131 1 96.88 13 ARG B O 1
ATOM 1749 N N . ALA B 1 14 ? -7.633 15.219 -0.741 1 96.5 14 ALA B N 1
ATOM 1750 C CA . ALA B 1 14 ? -7.699 13.781 -0.529 1 96.5 14 ALA B CA 1
ATOM 1751 C C . ALA B 1 14 ? -6.383 13.102 -0.911 1 96.5 14 ALA B C 1
ATOM 1753 O O . ALA B 1 14 ? -5.324 13.461 -0.396 1 96.5 14 ALA B O 1
ATOM 1754 N N . LEU B 1 15 ? -6.34 12.211 -1.819 1 97.75 15 LEU B N 1
ATOM 1755 C CA . LEU B 1 15 ? -5.211 11.32 -2.08 1 97.75 15 LEU B CA 1
ATOM 1756 C C . LEU B 1 15 ? -4.055 12.086 -2.717 1 97.75 15 LEU B C 1
ATOM 1758 O O . LEU B 1 15 ? -2.908 11.633 -2.684 1 97.75 15 LEU B O 1
ATOM 1762 N N . ALA B 1 16 ? -4.301 13.219 -3.283 1 98.38 16 ALA B N 1
ATOM 1763 C CA . ALA B 1 16 ? -3.238 13.953 -3.963 1 98.38 16 ALA B CA 1
ATOM 1764 C C . ALA B 1 16 ? -2.508 14.883 -2.996 1 98.38 16 ALA B C 1
ATOM 1766 O O . ALA B 1 16 ? -1.407 15.352 -3.291 1 98.38 16 ALA B O 1
ATOM 1767 N N . GLU B 1 17 ? -3.115 15.18 -1.848 1 98.62 17 GLU B N 1
ATOM 1768 C CA . GLU B 1 17 ? -2.537 16.188 -0.957 1 98.62 17 GLU B CA 1
ATOM 1769 C C . GLU B 1 17 ? -1.197 15.719 -0.396 1 98.62 17 GLU B C 1
ATOM 1771 O O . GLU B 1 17 ? -0.261 16.516 -0.271 1 98.62 17 GLU B O 1
ATOM 1776 N N . PRO B 1 18 ? -1.046 14.43 0.024 1 98.88 18 PRO B N 1
ATOM 1777 C CA . PRO B 1 18 ? 0.289 13.992 0.439 1 98.88 18 PRO B CA 1
ATOM 1778 C C . PRO B 1 18 ? 1.339 14.18 -0.653 1 98.88 18 PRO B C 1
ATOM 1780 O O . PRO B 1 18 ? 2.496 14.492 -0.354 1 98.88 18 PRO B O 1
ATOM 1783 N N . ILE B 1 19 ? 0.951 13.93 -1.883 1 98.94 19 ILE B N 1
ATOM 1784 C CA . ILE B 1 19 ? 1.859 14.133 -3.006 1 98.94 19 ILE B CA 1
ATOM 1785 C C . ILE B 1 19 ? 2.234 15.609 -3.105 1 98.94 19 ILE B C 1
ATOM 1787 O O . ILE B 1 19 ? 3.41 15.953 -3.248 1 98.94 19 ILE B O 1
ATOM 1791 N N . ARG B 1 20 ? 1.262 16.5 -2.955 1 98.88 20 ARG B N 1
ATOM 1792 C CA . ARG B 1 20 ? 1.483 17.938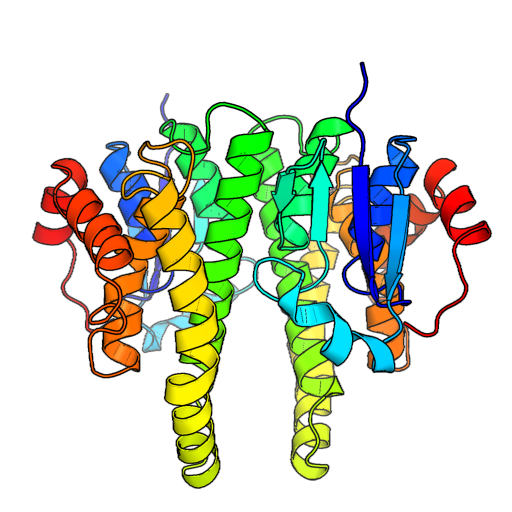 -3.027 1 98.88 20 ARG B CA 1
ATOM 1793 C C . ARG B 1 20 ? 2.346 18.422 -1.865 1 98.88 20 ARG B C 1
ATOM 1795 O O . ARG B 1 20 ? 3.16 19.328 -2.025 1 98.88 20 ARG B O 1
ATOM 1802 N N . PHE B 1 21 ? 2.176 17.812 -0.671 1 98.94 21 PHE B N 1
ATOM 1803 C CA . PHE B 1 21 ? 3.025 18.125 0.47 1 98.94 21 PHE B CA 1
ATOM 1804 C C . PHE B 1 21 ? 4.484 17.812 0.163 1 98.94 21 PHE B C 1
ATOM 1806 O O . PHE B 1 21 ? 5.383 18.578 0.531 1 98.94 21 PHE B O 1
ATOM 1813 N N . LEU B 1 22 ? 4.734 16.688 -0.487 1 98.94 22 LEU B N 1
ATOM 1814 C CA . LEU B 1 22 ? 6.102 16.312 -0.815 1 98.94 22 LEU B CA 1
ATOM 1815 C C . LEU B 1 22 ? 6.703 17.266 -1.846 1 98.94 22 LEU B C 1
ATOM 1817 O O . LEU B 1 22 ? 7.867 17.656 -1.732 1 98.94 22 LEU B O 1
ATOM 1821 N N . PHE B 1 23 ? 5.91 17.656 -2.877 1 98.88 23 PHE B N 1
ATOM 1822 C CA . PHE B 1 23 ? 6.367 18.656 -3.826 1 98.88 23 PHE B CA 1
ATOM 1823 C C . PHE B 1 23 ? 6.734 19.953 -3.105 1 98.88 23 PHE B C 1
ATOM 1825 O O . PHE B 1 23 ? 7.781 20.547 -3.381 1 98.88 23 PHE B O 1
ATOM 1832 N N . ALA B 1 24 ? 5.871 20.391 -2.209 1 98.88 24 ALA B N 1
ATOM 1833 C CA . ALA B 1 24 ? 6.082 21.641 -1.469 1 98.88 24 ALA B CA 1
ATOM 1834 C C . ALA B 1 24 ? 7.336 21.547 -0.605 1 98.88 24 ALA B C 1
ATOM 1836 O O . ALA B 1 24 ? 8.188 22.438 -0.643 1 98.88 24 ALA B O 1
ATOM 1837 N N . TYR B 1 25 ? 7.469 20.484 0.136 1 98.88 25 TYR B N 1
ATOM 1838 C CA . TYR B 1 25 ? 8.609 20.281 1.023 1 98.88 25 TYR B CA 1
ATOM 1839 C C . TYR B 1 25 ? 9.922 20.359 0.25 1 98.88 25 TYR B C 1
ATOM 1841 O O . TYR B 1 25 ? 10.898 20.922 0.731 1 98.88 25 TYR B O 1
ATOM 1849 N N . GLY B 1 26 ? 9.914 19.734 -0.88 1 98.5 26 GLY B N 1
ATOM 1850 C CA . GLY B 1 26 ? 11.117 19.672 -1.685 1 98.5 26 GLY B CA 1
ATOM 1851 C C . GLY B 1 26 ? 11.32 20.875 -2.572 1 98.5 26 GLY B C 1
ATOM 1852 O O . GLY B 1 26 ? 12.32 20.969 -3.289 1 98.5 26 GLY B O 1
ATOM 1853 N N . ASN B 1 27 ? 10.383 21.812 -2.529 1 98.12 27 ASN B N 1
ATOM 1854 C CA . ASN B 1 27 ? 10.391 22.953 -3.443 1 98.12 27 ASN B CA 1
ATOM 1855 C C . ASN B 1 27 ? 10.531 22.5 -4.895 1 98.12 27 ASN B C 1
ATOM 1857 O O . ASN B 1 27 ? 11.383 23.016 -5.625 1 98.12 27 ASN B O 1
ATOM 1861 N N . ILE B 1 28 ? 9.805 21.5 -5.242 1 98.38 28 ILE B N 1
ATOM 1862 C CA . ILE B 1 28 ? 9.82 20.922 -6.582 1 98.38 28 ILE B CA 1
ATOM 1863 C C . ILE B 1 28 ? 8.688 21.516 -7.414 1 98.38 28 ILE B C 1
ATOM 1865 O O . ILE B 1 28 ? 7.523 21.484 -6.996 1 98.38 28 ILE B O 1
ATOM 1869 N N . GLU B 1 29 ? 9.031 22.062 -8.531 1 97.88 29 GLU B N 1
ATOM 1870 C CA . GLU B 1 29 ? 8.016 22.594 -9.43 1 97.88 29 GLU B CA 1
ATOM 1871 C C . GLU B 1 29 ? 7.254 21.469 -10.141 1 97.88 29 GLU B C 1
ATOM 1873 O O . GLU B 1 29 ? 7.848 20.469 -10.531 1 97.88 29 GLU B O 1
ATOM 1878 N N . TYR B 1 30 ? 5.965 21.688 -10.281 1 98.56 30 TYR B N 1
ATOM 1879 C CA . TYR B 1 30 ? 5.125 20.75 -11.023 1 98.56 30 TYR B CA 1
ATOM 1880 C C . TYR B 1 30 ? 3.879 21.438 -11.562 1 98.56 30 TYR B C 1
ATOM 1882 O O . TYR B 1 30 ? 3.502 22.516 -11.086 1 98.56 30 TYR B O 1
ATOM 1890 N N . GLU B 1 31 ? 3.279 20.859 -12.57 1 98.56 31 GLU B N 1
ATOM 1891 C CA . GLU B 1 31 ? 1.969 21.297 -13.039 1 98.56 31 GLU B CA 1
ATOM 1892 C C . GLU B 1 31 ? 0.847 20.578 -12.297 1 98.56 31 GLU B C 1
ATOM 1894 O O . GLU B 1 31 ? 0.767 19.359 -12.328 1 98.56 31 GLU B O 1
ATOM 1899 N N . ASP B 1 32 ? 0.026 21.297 -11.633 1 98.25 32 ASP B N 1
ATOM 1900 C CA . ASP B 1 32 ? -1.102 20.766 -10.875 1 98.25 32 ASP B CA 1
ATOM 1901 C C . ASP B 1 32 ? -2.381 20.781 -11.703 1 98.25 32 ASP B C 1
ATOM 1903 O O . ASP B 1 32 ? -3.068 21.797 -11.781 1 98.25 32 ASP B O 1
ATOM 1907 N N . ILE B 1 33 ? -2.729 19.688 -12.281 1 97.88 33 ILE B N 1
ATOM 1908 C CA . ILE B 1 33 ? -3.92 19.578 -13.117 1 97.88 33 ILE B CA 1
ATOM 1909 C C . ILE B 1 33 ? -5.098 19.078 -12.273 1 97.88 33 ILE B C 1
ATOM 1911 O O . ILE B 1 33 ? -5.059 17.984 -11.719 1 97.88 33 ILE B O 1
ATOM 1915 N N . ARG B 1 34 ? -6.059 19.812 -12.172 1 97.69 34 ARG B N 1
ATOM 1916 C CA . ARG B 1 34 ? -7.242 19.516 -11.367 1 97.69 34 ARG B CA 1
ATOM 1917 C C . ARG B 1 34 ? -8.469 19.328 -12.25 1 97.69 34 ARG B C 1
ATOM 1919 O O . ARG B 1 34 ? -8.797 20.203 -13.055 1 97.69 34 ARG B O 1
ATOM 1926 N N . ILE B 1 35 ? -9.102 18.203 -12.109 1 97.12 35 ILE B N 1
ATOM 1927 C CA . ILE B 1 35 ? -10.266 17.859 -12.914 1 97.12 35 ILE B CA 1
ATOM 1928 C C . ILE B 1 35 ? -11.531 17.938 -12.047 1 97.12 35 ILE B C 1
ATOM 1930 O O . ILE B 1 35 ? -11.578 17.359 -10.961 1 97.12 35 ILE B O 1
ATOM 1934 N N . GLU B 1 36 ? -12.516 18.703 -12.539 1 96.62 36 GLU B N 1
ATOM 1935 C CA . GLU B 1 36 ? -13.812 18.656 -11.883 1 96.62 36 GLU B CA 1
ATOM 1936 C C . GLU B 1 36 ? -14.469 17.281 -12.055 1 96.62 36 GLU B C 1
ATOM 1938 O O . GLU B 1 36 ? -14.445 16.719 -13.141 1 96.62 36 GLU B O 1
ATOM 1943 N N . ARG B 1 37 ? -15.039 16.766 -11.031 1 93.75 37 ARG B N 1
ATOM 1944 C CA . ARG B 1 37 ? -15.602 15.422 -11.016 1 93.75 37 ARG B CA 1
ATOM 1945 C C . ARG B 1 37 ? -16.578 15.234 -12.172 1 93.75 37 ARG B C 1
ATOM 1947 O O . ARG B 1 37 ? -16.641 14.156 -12.766 1 93.75 37 ARG B O 1
ATOM 1954 N N . GLU B 1 38 ? -17.359 16.172 -12.438 1 96 38 GLU B N 1
ATOM 1955 C CA . GLU B 1 38 ? -18.391 16.094 -13.477 1 96 38 GLU B CA 1
ATOM 1956 C C . GLU B 1 38 ? -17.75 15.93 -14.859 1 96 38 GLU B C 1
ATOM 1958 O O . GLU B 1 38 ? -18.391 15.43 -15.781 1 96 38 GLU B O 1
ATOM 1963 N N . ASN B 1 39 ? -16.469 16.266 -15.016 1 96.5 39 ASN B N 1
ATOM 1964 C CA . ASN B 1 39 ? -15.781 16.203 -16.297 1 96.5 39 ASN B CA 1
ATOM 1965 C C . ASN B 1 39 ? -14.992 14.906 -16.453 1 96.5 39 ASN B C 1
ATOM 1967 O O . ASN B 1 39 ? -14.547 14.57 -17.547 1 96.5 39 ASN B O 1
ATOM 1971 N N . TRP B 1 40 ? -14.82 14.18 -15.43 1 95.62 40 TRP B N 1
ATOM 1972 C CA . TRP B 1 40 ? -13.953 13.016 -15.398 1 95.62 40 TRP B CA 1
ATOM 1973 C C . TRP B 1 40 ? -14.414 11.961 -16.391 1 95.62 40 TRP B C 1
ATOM 1975 O O . TRP B 1 40 ? -13.617 11.43 -17.172 1 95.62 40 TRP B O 1
ATOM 1985 N N . PRO B 1 41 ? -15.711 11.641 -16.453 1 95 41 PRO B N 1
ATOM 1986 C CA . PRO B 1 41 ? -16.141 10.609 -17.391 1 95 41 PRO B CA 1
ATOM 1987 C C . PRO B 1 41 ? -15.742 10.922 -18.828 1 95 41 PRO B C 1
ATOM 1989 O O . PRO B 1 41 ? -15.469 10.008 -19.609 1 95 41 PRO B O 1
ATOM 1992 N N . LYS B 1 42 ? -15.648 12.227 -19.156 1 95.19 42 LYS B N 1
ATOM 1993 C CA . LYS B 1 42 ? -15.352 12.648 -20.516 1 95.19 42 LYS B CA 1
ATOM 1994 C C . LYS B 1 42 ? -13.875 12.461 -20.844 1 95.19 42 LYS B C 1
ATOM 1996 O O . LYS B 1 42 ? -13.516 12.258 -22.016 1 95.19 42 LYS B O 1
ATOM 2001 N N . VAL B 1 43 ? -13.039 12.477 -19.844 1 95.06 43 VAL B N 1
ATOM 2002 C CA . VAL B 1 43 ? -11.609 12.5 -20.125 1 95.06 43 VAL B CA 1
ATOM 2003 C C . VAL B 1 43 ? -10.953 11.219 -19.594 1 95.06 43 VAL B C 1
ATOM 2005 O O . VAL B 1 43 ? -9.789 10.945 -19.891 1 95.06 43 VAL B O 1
ATOM 2008 N N . LYS B 1 44 ? -11.648 10.438 -18.812 1 93.25 44 LYS B N 1
ATOM 2009 C CA . LYS B 1 44 ? -11.133 9.25 -18.141 1 93.25 44 LYS B CA 1
ATOM 2010 C C . LYS B 1 44 ? -10.391 8.352 -19.125 1 93.25 44 LYS B C 1
ATOM 2012 O O . LYS B 1 44 ? -9.328 7.812 -18.797 1 93.25 44 LYS B O 1
ATOM 2017 N N . SER B 1 45 ? -10.898 8.109 -20.344 1 90.19 45 SER B N 1
ATOM 2018 C CA . SER B 1 45 ? -10.352 7.184 -21.328 1 90.19 45 SER B CA 1
ATOM 2019 C C . SER B 1 45 ? -9.008 7.668 -21.859 1 90.19 45 SER B C 1
ATOM 2021 O O . SER B 1 45 ? -8.258 6.898 -22.453 1 90.19 45 SER B O 1
ATOM 2023 N N . SER B 1 46 ? -8.719 8.883 -21.656 1 90.5 46 SER B N 1
ATOM 2024 C CA . SER B 1 46 ? -7.449 9.438 -22.141 1 90.5 46 SER B CA 1
ATOM 2025 C C . SER B 1 46 ? -6.312 9.125 -21.172 1 90.5 46 SER B C 1
ATOM 2027 O O . SER B 1 46 ? -5.141 9.305 -21.5 1 90.5 46 SER B O 1
ATOM 2029 N N . TYR B 1 47 ? -6.617 8.672 -20 1 87.94 47 TYR B N 1
ATOM 2030 C CA . TYR B 1 47 ? -5.617 8.312 -19 1 87.94 47 TYR B CA 1
ATOM 2031 C C . TYR B 1 47 ? -5.477 6.797 -18.891 1 87.94 47 TYR B C 1
ATOM 2033 O O . TYR B 1 47 ? -6.469 6.09 -18.703 1 87.94 47 TYR B O 1
ATOM 2041 N N . PRO B 1 48 ? -4.117 6.477 -18.953 1 78 48 PRO B N 1
ATOM 2042 C CA . PRO B 1 48 ? -3.887 5.035 -18.797 1 78 48 PRO B CA 1
ATOM 2043 C C . PRO B 1 48 ? -4.418 4.496 -17.469 1 78 48 PRO B C 1
ATOM 2045 O O . PRO B 1 48 ? -4.32 5.168 -16.438 1 78 48 PRO B O 1
ATOM 2048 N N . ALA B 1 49 ? -5.293 3.549 -17.344 1 80.75 49 ALA B N 1
ATOM 2049 C CA . ALA B 1 49 ? -5.844 2.836 -16.203 1 80.75 49 ALA B CA 1
ATOM 2050 C C . ALA B 1 49 ? -7.156 3.461 -15.742 1 80.75 49 ALA B C 1
ATOM 2052 O O . ALA B 1 49 ? -7.91 2.852 -14.984 1 80.75 49 ALA B O 1
ATOM 2053 N N . GLY B 1 50 ? -7.387 4.898 -16.156 1 88.88 50 GLY B N 1
ATOM 2054 C CA . GLY B 1 50 ? -8.633 5.551 -15.797 1 88.88 50 GLY B CA 1
ATOM 2055 C C . GLY B 1 50 ? -8.758 5.809 -14.305 1 88.88 50 GLY B C 1
ATOM 2056 O O . GLY B 1 50 ? -9.844 5.684 -13.734 1 88.88 50 GLY B O 1
ATOM 2057 N N . LYS B 1 51 ? -7.66 5.973 -13.664 1 92.06 51 LYS B N 1
ATOM 2058 C CA . LYS B 1 51 ? -7.637 6.215 -12.227 1 92.06 51 LYS B CA 1
ATOM 2059 C C . LYS B 1 51 ? -6.797 7.445 -11.883 1 92.06 51 LYS B C 1
ATOM 2061 O O . LYS B 1 51 ? -5.824 7.746 -12.578 1 92.06 51 LYS B O 1
ATOM 2066 N N . LEU B 1 52 ? -7.172 8.164 -10.875 1 96.5 52 LEU B N 1
ATOM 2067 C CA . LEU B 1 52 ? -6.441 9.305 -10.32 1 96.5 52 LEU B CA 1
ATOM 2068 C C . LEU B 1 52 ? -6.094 9.062 -8.852 1 96.5 52 LEU B C 1
ATOM 2070 O O . LEU B 1 52 ? -6.785 8.305 -8.164 1 96.5 52 LEU B O 1
ATOM 2074 N N . PRO B 1 53 ? -4.969 9.617 -8.391 1 97.88 53 PRO B N 1
ATOM 2075 C CA . PRO B 1 53 ? -4.062 10.57 -9.031 1 97.88 53 PRO B CA 1
ATOM 2076 C C . PRO B 1 53 ? -3.1 9.906 -10.016 1 97.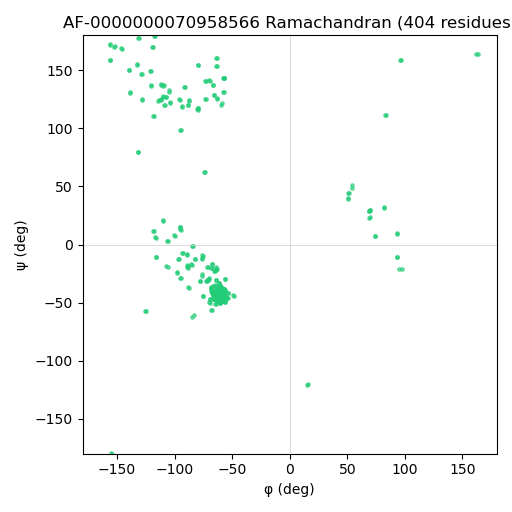88 53 PRO B C 1
ATOM 2078 O O . PRO B 1 53 ? -2.814 8.711 -9.891 1 97.88 53 PRO B O 1
ATOM 2081 N N . ILE B 1 54 ? -2.668 10.664 -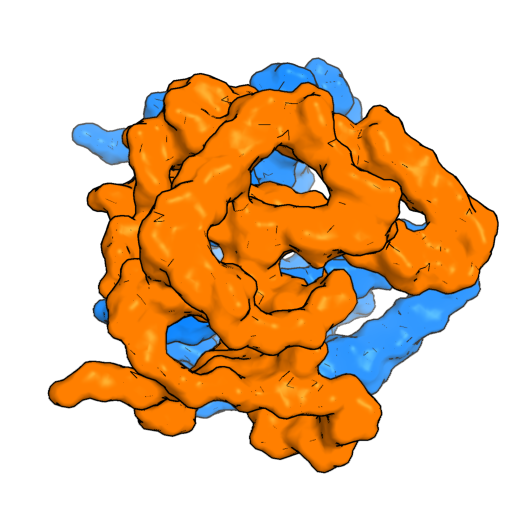10.938 1 97.69 54 ILE B N 1
ATOM 2082 C CA . ILE B 1 54 ? -1.646 10.305 -11.914 1 97.69 54 ILE B CA 1
ATOM 2083 C C . ILE B 1 54 ? -0.462 11.258 -11.797 1 97.69 54 ILE B C 1
ATOM 2085 O O . ILE B 1 54 ? -0.647 12.469 -11.656 1 97.69 54 ILE B O 1
ATOM 2089 N N . LEU B 1 55 ? 0.721 10.727 -11.844 1 98.38 55 LEU B N 1
ATOM 2090 C CA . LEU B 1 55 ? 1.938 11.516 -11.984 1 98.38 55 LEU B CA 1
ATOM 2091 C C . LEU B 1 55 ? 2.592 11.281 -13.336 1 98.38 55 LEU B C 1
ATOM 2093 O O . LEU B 1 55 ? 2.781 10.133 -13.75 1 98.38 55 LEU B O 1
ATOM 2097 N N . GLU B 1 56 ? 2.82 12.297 -14.062 1 97.38 56 GLU B N 1
ATOM 2098 C CA . GLU B 1 56 ? 3.617 12.266 -15.289 1 97.38 56 GLU B CA 1
ATOM 2099 C C . GLU B 1 56 ? 5.004 12.867 -15.055 1 97.38 56 GLU B C 1
ATOM 2101 O O . GLU B 1 56 ? 5.129 13.969 -14.531 1 97.38 56 GLU B O 1
ATOM 2106 N N . VAL B 1 57 ? 6.035 12.125 -15.305 1 97.75 57 VAL B N 1
ATOM 2107 C CA . VAL B 1 57 ? 7.414 12.586 -15.195 1 97.75 57 VAL B CA 1
ATOM 2108 C C . VAL B 1 57 ? 8.102 12.492 -16.562 1 97.75 57 VAL B C 1
ATOM 2110 O O . VAL B 1 57 ? 8.352 11.391 -17.062 1 97.75 57 VAL B O 1
ATOM 2113 N N . ASP B 1 58 ? 8.422 13.617 -17.203 1 97.25 58 ASP B N 1
ATOM 2114 C CA . ASP 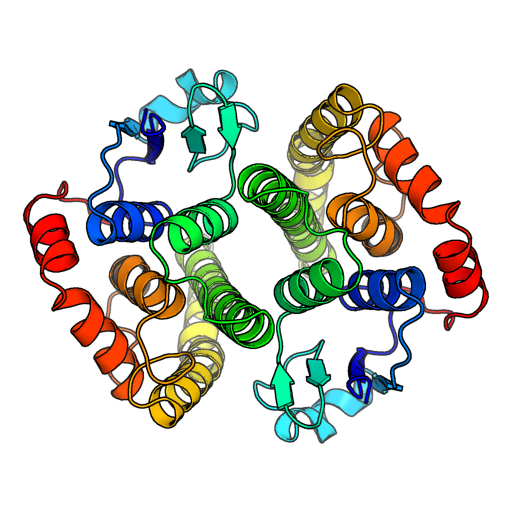B 1 58 ? 9.055 13.672 -18.516 1 97.25 58 ASP B CA 1
ATOM 2115 C C . ASP B 1 58 ? 8.305 12.805 -19.531 1 97.25 58 ASP B C 1
ATOM 2117 O O . ASP B 1 58 ? 8.914 12.031 -20.266 1 97.25 58 ASP B O 1
ATOM 2121 N N . GLY B 1 59 ? 6.996 12.867 -19.391 1 94.31 59 GLY B N 1
ATOM 2122 C CA . GLY B 1 59 ? 6.145 12.219 -20.375 1 94.31 59 GLY B CA 1
ATOM 2123 C C . GLY B 1 59 ? 5.75 10.805 -19.984 1 94.31 59 GLY B C 1
ATOM 2124 O O . GLY B 1 59 ? 4.848 10.219 -20.594 1 94.31 59 GLY B O 1
ATOM 2125 N N . LYS B 1 60 ? 6.344 10.219 -18.969 1 94.88 60 LYS B N 1
ATOM 2126 C CA . LYS B 1 60 ? 5.992 8.883 -18.484 1 94.88 60 LYS B CA 1
ATOM 2127 C C . LYS B 1 60 ? 4.93 8.953 -17.391 1 94.88 60 LYS B C 1
ATOM 2129 O O . LYS B 1 60 ? 5.027 9.766 -16.484 1 94.88 60 LYS B O 1
ATOM 2134 N N . ILE B 1 61 ? 3.947 8.117 -17.453 1 95.69 61 ILE B N 1
ATOM 2135 C CA . ILE B 1 61 ? 2.779 8.211 -16.594 1 95.69 61 ILE B CA 1
ATOM 2136 C C . ILE B 1 61 ? 2.793 7.059 -15.586 1 95.69 61 ILE B C 1
ATOM 2138 O O . ILE B 1 61 ? 3.102 5.922 -15.938 1 95.69 61 ILE B O 1
ATOM 2142 N N . VAL B 1 62 ? 2.49 7.391 -14.398 1 96.88 62 VAL B N 1
ATOM 2143 C CA . VAL B 1 62 ? 2.357 6.375 -13.352 1 96.88 62 VAL B CA 1
ATOM 2144 C C . VAL B 1 62 ? 1.157 6.703 -12.469 1 96.88 62 VAL B C 1
ATOM 2146 O O . VAL B 1 62 ? 0.789 7.871 -12.312 1 96.88 62 VAL B O 1
ATOM 2149 N N . VAL B 1 63 ? 0.562 5.629 -11.922 1 97.12 63 VAL B N 1
ATOM 2150 C CA . VAL B 1 63 ? -0.594 5.777 -11.047 1 97.12 63 VAL B CA 1
ATOM 2151 C C . VAL B 1 63 ? -0.255 5.25 -9.648 1 97.12 63 VAL B C 1
ATOM 2153 O O . VAL B 1 63 ? 0.865 4.797 -9.406 1 97.12 63 VAL B O 1
ATOM 2156 N N . GLN B 1 64 ? -1.268 5.336 -8.695 1 97.88 64 GLN B N 1
ATOM 2157 C CA . GLN B 1 64 ? -1.187 4.855 -7.32 1 97.88 64 GLN B CA 1
ATOM 2158 C C . GLN B 1 64 ? -0.497 5.879 -6.422 1 97.88 64 GLN B C 1
ATOM 2160 O O . GLN B 1 64 ? 0.729 6.004 -6.441 1 97.88 64 GLN B O 1
ATOM 2165 N N . SER B 1 65 ? -1.25 6.449 -5.543 1 98.44 65 SER B N 1
ATOM 2166 C CA . SER B 1 65 ? -0.84 7.621 -4.781 1 98.44 65 SER B CA 1
ATOM 2167 C C . SER B 1 65 ? 0.29 7.285 -3.812 1 98.44 65 SER B C 1
ATOM 2169 O O . SER B 1 65 ? 1.247 8.047 -3.678 1 98.44 65 SER B O 1
ATOM 2171 N N . SER B 1 66 ? 0.244 6.094 -3.152 1 98.56 66 SER B N 1
ATOM 2172 C CA . SER B 1 66 ? 1.274 5.742 -2.182 1 98.56 66 SER B CA 1
ATOM 2173 C C . SER B 1 66 ? 2.617 5.504 -2.863 1 98.56 66 SER B C 1
ATOM 2175 O O . SER B 1 66 ? 3.666 5.875 -2.328 1 98.56 66 SER B O 1
ATOM 2177 N N . ALA B 1 67 ? 2.576 4.836 -4.039 1 98.62 67 ALA B N 1
ATOM 2178 C CA . ALA B 1 67 ? 3.797 4.625 -4.812 1 98.62 67 ALA B CA 1
ATOM 2179 C C . ALA B 1 67 ? 4.414 5.953 -5.238 1 98.62 67 ALA B C 1
ATOM 2181 O O . ALA B 1 67 ? 5.629 6.141 -5.145 1 98.62 67 ALA B O 1
ATOM 2182 N N . ILE B 1 68 ? 3.592 6.867 -5.68 1 98.81 68 ILE B N 1
ATOM 2183 C CA . ILE B 1 68 ? 4.027 8.188 -6.113 1 98.81 68 ILE B CA 1
ATOM 2184 C C . ILE B 1 68 ? 4.648 8.938 -4.938 1 98.81 68 ILE B C 1
ATOM 2186 O O . ILE B 1 68 ? 5.719 9.539 -5.07 1 98.81 68 ILE B O 1
ATOM 2190 N N . CYS B 1 69 ? 4.012 8.844 -3.783 1 98.94 69 CYS B N 1
ATOM 2191 C CA . CYS B 1 69 ? 4.543 9.484 -2.588 1 98.94 69 CYS B CA 1
ATOM 2192 C C . CYS B 1 69 ? 5.914 8.93 -2.227 1 98.94 69 CYS B C 1
ATOM 2194 O O . CYS B 1 69 ? 6.836 9.688 -1.922 1 98.94 69 CYS B O 1
ATOM 2196 N N . ARG B 1 70 ? 6.012 7.629 -2.234 1 98.81 70 ARG B N 1
ATOM 2197 C CA . ARG B 1 70 ? 7.27 6.988 -1.864 1 98.81 70 ARG B CA 1
ATOM 2198 C C . ARG B 1 70 ? 8.398 7.414 -2.797 1 98.81 70 ARG B C 1
ATOM 2200 O O . ARG B 1 70 ? 9.523 7.656 -2.352 1 98.81 70 ARG B O 1
ATOM 2207 N N . TYR B 1 71 ? 8.109 7.535 -4.09 1 98.81 71 TYR B N 1
ATOM 2208 C CA . TYR B 1 71 ? 9.07 7.996 -5.09 1 98.81 71 TYR B CA 1
ATOM 2209 C C . TYR B 1 71 ? 9.516 9.422 -4.797 1 98.81 71 TYR B C 1
ATOM 2211 O O . TYR B 1 71 ? 10.719 9.711 -4.75 1 98.81 71 TYR B O 1
ATOM 2219 N N . LEU B 1 72 ? 8.602 10.328 -4.555 1 98.88 72 LEU B N 1
ATOM 2220 C CA . LEU B 1 72 ? 8.938 11.727 -4.301 1 98.88 72 LEU B CA 1
ATOM 2221 C C . LEU B 1 72 ? 9.664 11.883 -2.969 1 98.88 72 LEU B C 1
ATOM 2223 O O . LEU B 1 72 ? 10.539 12.742 -2.83 1 98.88 72 LEU B O 1
ATOM 2227 N N . ALA B 1 73 ? 9.258 11.078 -1.988 1 98.88 73 ALA B N 1
ATOM 2228 C CA . ALA B 1 73 ? 9.922 11.117 -0.688 1 98.88 73 ALA B CA 1
ATOM 2229 C C . ALA B 1 73 ? 11.414 10.836 -0.828 1 98.88 73 ALA B C 1
ATOM 2231 O O . ALA B 1 73 ? 12.227 11.438 -0.127 1 98.88 73 ALA B O 1
ATOM 2232 N N . LYS B 1 74 ? 11.719 9.875 -1.706 1 98.19 74 LYS B N 1
ATOM 2233 C CA . LYS B 1 74 ? 13.125 9.586 -1.971 1 98.19 74 LYS B CA 1
ATOM 2234 C C . LYS B 1 74 ? 13.836 10.797 -2.57 1 98.19 74 LYS B C 1
ATOM 2236 O O . LYS B 1 74 ? 14.977 11.094 -2.213 1 98.19 74 LYS B O 1
ATOM 2241 N N . GLN B 1 75 ? 13.172 11.508 -3.445 1 98.06 75 GLN B N 1
ATOM 2242 C CA . GLN B 1 75 ? 13.766 12.656 -4.121 1 98.06 75 GLN B CA 1
ATOM 2243 C C . GLN B 1 75 ? 14.078 13.773 -3.135 1 98.06 75 GLN B C 1
ATOM 2245 O O . GLN B 1 75 ? 14.969 14.594 -3.377 1 98.06 75 GLN B O 1
ATOM 2250 N N . VAL B 1 76 ? 13.43 13.82 -2.014 1 98.38 76 VAL B N 1
ATOM 2251 C CA . VAL B 1 76 ? 13.586 14.969 -1.122 1 98.38 76 VAL B CA 1
ATOM 2252 C C . VAL B 1 76 ? 14.203 14.508 0.199 1 98.38 76 VAL B C 1
ATOM 2254 O O . VAL B 1 76 ? 14.195 15.25 1.185 1 98.38 76 VAL B O 1
ATOM 2257 N N . GLY B 1 77 ? 14.617 13.242 0.301 1 98.25 77 GLY B N 1
ATOM 2258 C CA . GLY B 1 77 ? 15.398 12.75 1.428 1 98.25 77 GLY B CA 1
ATOM 2259 C C . GLY B 1 77 ? 14.547 12.406 2.635 1 98.25 77 GLY B C 1
ATOM 2260 O O . GLY B 1 77 ? 15 12.523 3.775 1 98.25 77 GLY B O 1
ATOM 2261 N N . LEU B 1 78 ? 13.312 11.953 2.445 1 98.81 78 LEU B N 1
ATOM 2262 C CA . LEU B 1 78 ? 12.414 11.688 3.561 1 98.81 78 LEU B CA 1
ATOM 2263 C C . LEU B 1 78 ? 12.023 10.211 3.602 1 98.81 78 LEU B C 1
ATOM 2265 O O . LEU B 1 78 ? 11.094 9.836 4.316 1 98.81 78 LEU B O 1
ATOM 2269 N N . ALA B 1 79 ? 12.68 9.352 2.832 1 98.62 79 ALA B N 1
ATOM 2270 C CA . ALA B 1 79 ? 12.266 7.961 2.684 1 98.62 79 ALA B CA 1
ATOM 2271 C C . ALA B 1 79 ? 13.031 7.059 3.648 1 98.62 79 ALA B C 1
ATOM 2273 O O . ALA B 1 79 ? 13 5.832 3.518 1 98.62 79 ALA B O 1
ATOM 2274 N N . GLY B 1 80 ? 13.711 7.664 4.688 1 98.06 80 GLY B N 1
ATOM 2275 C CA . GLY B 1 80 ? 14.445 6.875 5.664 1 98.06 80 GLY B CA 1
ATOM 2276 C C . GLY B 1 80 ? 15.93 6.777 5.352 1 98.06 80 GLY B C 1
ATOM 2277 O O . GLY B 1 80 ? 16.328 6.883 4.191 1 98.06 80 GLY B O 1
ATOM 2278 N N . ALA B 1 81 ? 16.75 6.465 6.359 1 97.31 81 ALA B N 1
ATOM 2279 C CA . ALA B 1 81 ? 18.203 6.484 6.238 1 97.31 81 ALA B CA 1
ATOM 2280 C C . ALA B 1 81 ? 18.734 5.137 5.75 1 97.31 81 ALA B C 1
ATOM 2282 O O . ALA B 1 81 ? 19.875 5.035 5.301 1 97.31 81 ALA B O 1
ATOM 2283 N N . ASN B 1 82 ? 18.031 4.125 5.867 1 97.44 82 ASN B N 1
ATOM 2284 C CA . ASN B 1 82 ? 18.406 2.773 5.457 1 97.44 82 ASN B CA 1
ATOM 2285 C C . ASN B 1 82 ? 17.172 1.919 5.164 1 97.44 82 ASN B C 1
ATOM 2287 O O . ASN B 1 82 ? 16.047 2.395 5.281 1 97.44 82 ASN B O 1
ATOM 2291 N N . ASP B 1 83 ? 17.359 0.702 4.797 1 97.06 83 ASP B N 1
ATOM 2292 C CA . ASP B 1 83 ? 16.281 -0.173 4.359 1 97.06 83 ASP B CA 1
ATOM 2293 C C . ASP B 1 83 ? 15.297 -0.435 5.492 1 97.06 83 ASP B C 1
ATOM 2295 O O . ASP B 1 83 ? 14.086 -0.536 5.258 1 97.06 83 ASP B O 1
ATOM 2299 N N . TRP B 1 84 ? 15.805 -0.599 6.688 1 97.81 84 TRP B N 1
ATOM 2300 C CA . TRP B 1 84 ? 14.922 -0.879 7.816 1 97.81 84 TRP B CA 1
ATOM 2301 C C . TRP B 1 84 ? 14.023 0.313 8.117 1 97.81 84 TRP B C 1
ATOM 2303 O O . TRP B 1 84 ? 12.82 0.149 8.336 1 97.81 84 TRP B O 1
ATOM 2313 N N . GLU B 1 85 ? 14.586 1.549 8.172 1 98.38 85 GLU B N 1
ATOM 2314 C CA . GLU B 1 85 ? 13.766 2.736 8.383 1 98.38 85 GLU B CA 1
ATOM 2315 C C . GLU B 1 85 ? 12.719 2.885 7.281 1 98.38 85 GLU B C 1
ATOM 2317 O O . GLU B 1 85 ? 11.57 3.256 7.551 1 98.38 85 GLU B O 1
ATOM 2322 N N . ALA B 1 86 ? 13.141 2.602 6.035 1 98.69 86 ALA B N 1
ATOM 2323 C CA . ALA B 1 86 ? 12.195 2.662 4.926 1 98.69 86 ALA B CA 1
ATOM 2324 C C . ALA B 1 86 ? 11.039 1.689 5.141 1 98.69 86 ALA B C 1
ATOM 2326 O O . ALA B 1 86 ? 9.883 2.021 4.871 1 98.69 86 ALA B O 1
ATOM 2327 N N . LEU B 1 87 ? 11.32 0.513 5.609 1 98.69 87 LEU B N 1
ATOM 2328 C CA . LEU B 1 87 ? 10.312 -0.493 5.914 1 98.69 87 LEU B CA 1
ATOM 2329 C C . LEU B 1 87 ? 9.352 0.008 6.992 1 98.69 87 LEU B C 1
ATOM 2331 O O . LEU B 1 87 ? 8.133 -0.129 6.859 1 98.69 87 LEU B O 1
ATOM 2335 N N . GLU B 1 88 ? 9.883 0.555 8.062 1 98.38 88 GLU B N 1
ATOM 2336 C CA . GLU B 1 88 ? 9.047 1.076 9.141 1 98.38 88 GLU B CA 1
ATOM 2337 C C . GLU B 1 88 ? 8.141 2.201 8.641 1 98.38 88 GLU B C 1
ATOM 2339 O O . GLU B 1 88 ? 6.969 2.271 9.016 1 98.38 88 GLU B O 1
ATOM 2344 N N . ILE B 1 89 ? 8.703 3.074 7.82 1 98.88 89 ILE B N 1
ATOM 2345 C CA . ILE B 1 89 ? 7.945 4.184 7.25 1 98.88 89 ILE B CA 1
ATOM 2346 C C . ILE B 1 89 ? 6.781 3.641 6.422 1 98.88 89 ILE B C 1
ATOM 2348 O O . ILE B 1 89 ? 5.633 4.051 6.609 1 98.88 89 ILE B O 1
ATOM 2352 N N . ASP B 1 90 ? 7.086 2.707 5.562 1 98.75 90 ASP B N 1
ATOM 2353 C CA . ASP B 1 90 ? 6.059 2.111 4.711 1 98.75 90 ASP B CA 1
ATOM 2354 C C . ASP B 1 90 ? 4.98 1.426 5.551 1 98.75 90 ASP B C 1
ATOM 2356 O O . ASP B 1 90 ? 3.801 1.461 5.199 1 98.75 90 ASP B O 1
ATOM 2360 N N . SER B 1 91 ? 5.398 0.759 6.582 1 98.31 91 SER B N 1
ATOM 2361 C CA . SER B 1 91 ? 4.453 0.089 7.473 1 98.31 91 SER B CA 1
ATOM 2362 C C . SER B 1 91 ? 3.484 1.085 8.102 1 98.31 91 SER B C 1
ATOM 2364 O O . SER B 1 91 ? 2.281 0.825 8.18 1 98.31 91 SER B O 1
ATOM 2366 N N . VAL B 1 92 ? 3.975 2.207 8.555 1 98.62 92 VAL B N 1
ATOM 2367 C CA . VAL B 1 92 ? 3.145 3.248 9.148 1 98.62 92 VAL B CA 1
ATOM 2368 C C . VAL B 1 92 ? 2.182 3.805 8.102 1 98.62 92 VAL B C 1
ATOM 2370 O O . VAL B 1 92 ? 0.983 3.938 8.359 1 98.62 92 VAL B O 1
ATOM 2373 N N . VAL B 1 93 ? 2.682 4.074 6.891 1 98.75 93 VAL B N 1
ATOM 2374 C CA . VAL B 1 93 ? 1.857 4.652 5.832 1 98.75 93 VAL B CA 1
ATOM 2375 C C . VAL B 1 93 ? 0.759 3.666 5.438 1 98.75 93 VAL B C 1
ATOM 2377 O O . VAL B 1 93 ? -0.394 4.059 5.242 1 98.75 93 VAL B O 1
ATOM 2380 N N . ASP B 1 94 ? 1.14 2.404 5.285 1 98.25 94 ASP B N 1
ATOM 2381 C CA . ASP B 1 94 ? 0.135 1.392 4.969 1 98.25 94 ASP B CA 1
ATOM 2382 C C . ASP B 1 94 ? -0.909 1.289 6.078 1 98.25 94 ASP B C 1
ATOM 2384 O O . ASP B 1 94 ? -2.082 1.018 5.809 1 98.25 94 ASP B O 1
ATOM 2388 N N . THR B 1 95 ? -0.494 1.474 7.328 1 97.94 95 THR B N 1
ATOM 2389 C CA . THR B 1 95 ? -1.429 1.466 8.445 1 97.94 95 THR B CA 1
ATOM 2390 C C . THR B 1 95 ? -2.375 2.66 8.375 1 97.94 95 THR B C 1
ATOM 2392 O O . THR B 1 95 ? -3.58 2.52 8.586 1 97.94 95 THR B O 1
ATOM 2395 N N . ILE B 1 96 ? -1.855 3.834 8.07 1 98.5 96 ILE B N 1
ATOM 2396 C CA . ILE B 1 96 ? -2.688 5.02 7.883 1 98.5 96 ILE B CA 1
ATOM 2397 C C . ILE B 1 96 ? -3.652 4.793 6.719 1 98.5 96 ILE B C 1
ATOM 2399 O O . ILE B 1 96 ? -4.812 5.211 6.777 1 98.5 96 ILE B O 1
ATOM 2403 N N . THR B 1 97 ? -3.158 4.133 5.684 1 98.12 97 THR B N 1
ATOM 2404 C CA . THR B 1 97 ? -3.988 3.803 4.531 1 98.12 97 THR B CA 1
ATOM 2405 C C . THR B 1 97 ? -5.129 2.873 4.938 1 98.12 97 THR B C 1
ATOM 2407 O O . THR B 1 97 ? -6.246 2.996 4.43 1 98.12 97 THR B O 1
ATOM 2410 N N . ASP B 1 98 ? -4.871 1.898 5.863 1 96.69 98 ASP B N 1
ATOM 2411 C CA . ASP B 1 98 ? -5.934 1.056 6.398 1 96.69 98 ASP B CA 1
ATOM 2412 C C . ASP B 1 98 ? -7.02 1.899 7.066 1 96.69 98 ASP B C 1
ATOM 2414 O O . ASP B 1 98 ? -8.211 1.638 6.895 1 96.69 98 ASP B O 1
ATOM 2418 N N . VAL B 1 99 ? -6.617 2.879 7.836 1 97.56 99 VAL B N 1
ATOM 2419 C CA . VAL B 1 99 ? -7.551 3.781 8.5 1 97.56 99 VAL B CA 1
ATOM 2420 C C . VAL B 1 99 ? -8.398 4.508 7.457 1 97.56 99 VAL B C 1
ATOM 2422 O O . VAL B 1 99 ? -9.625 4.582 7.582 1 97.56 99 VAL B O 1
ATOM 2425 N N . ARG B 1 100 ? -7.773 5.008 6.465 1 97.38 100 ARG B N 1
ATOM 2426 C CA . ARG B 1 100 ? -8.469 5.73 5.402 1 97.38 100 ARG B CA 1
ATOM 2427 C C . ARG B 1 100 ? -9.555 4.867 4.773 1 97.38 100 ARG B C 1
ATOM 2429 O O . ARG B 1 100 ? -10.688 5.32 4.59 1 97.38 100 ARG B O 1
ATOM 2436 N N . LEU B 1 101 ? -9.195 3.672 4.473 1 96.62 101 LEU B N 1
ATOM 2437 C CA . LEU B 1 101 ? -10.141 2.775 3.812 1 96.62 101 LEU B CA 1
ATOM 2438 C C . LEU B 1 101 ? -11.367 2.529 4.691 1 96.62 101 LEU B C 1
ATOM 2440 O O . LEU B 1 101 ? -12.492 2.514 4.199 1 96.62 101 LEU B O 1
ATOM 2444 N N . GLN B 1 102 ? -11.109 2.373 5.973 1 96.38 102 GLN B N 1
ATOM 2445 C CA . GLN B 1 102 ? -12.227 2.158 6.887 1 96.38 102 GLN B CA 1
ATOM 2446 C C . GLN B 1 102 ? -13.141 3.381 6.941 1 96.38 102 GLN B C 1
ATOM 2448 O O . GLN B 1 102 ? -14.359 3.25 6.969 1 96.38 102 GLN B O 1
ATOM 2453 N N . ILE B 1 103 ? -12.562 4.531 6.961 1 97.56 103 ILE B N 1
ATOM 2454 C CA . ILE B 1 103 ? -13.32 5.777 7 1 97.56 103 ILE B CA 1
ATOM 2455 C C . ILE B 1 103 ? -14.117 5.938 5.703 1 97.56 103 ILE B C 1
ATOM 2457 O O . ILE B 1 103 ? -15.289 6.324 5.73 1 97.56 103 ILE B O 1
ATOM 2461 N N . VAL B 1 104 ? -13.477 5.621 4.594 1 95.25 104 VAL B N 1
ATOM 2462 C CA . VAL B 1 104 ? -14.109 5.762 3.287 1 95.25 104 VAL B CA 1
ATOM 2463 C C . VAL B 1 104 ? -15.289 4.797 3.178 1 95.25 104 VAL B C 1
ATOM 2465 O O . VAL B 1 104 ? -16.359 5.164 2.684 1 95.25 104 VAL B O 1
ATOM 2468 N N . TYR B 1 105 ? -15.117 3.533 3.66 1 93.25 105 TYR B N 1
ATOM 2469 C CA . TYR B 1 105 ? -16.172 2.537 3.613 1 93.25 105 TYR B CA 1
ATOM 2470 C C . TYR B 1 105 ? -17.391 2.996 4.41 1 93.25 105 TYR B C 1
ATOM 2472 O O . TYR B 1 105 ? -18.531 2.783 3.996 1 93.25 105 TYR B O 1
ATOM 2480 N N . TYR B 1 106 ? -17.141 3.637 5.469 1 96.12 106 TYR B N 1
ATOM 2481 C CA . TYR B 1 106 ? -18.203 4.234 6.27 1 96.12 106 TYR B CA 1
ATOM 2482 C C . TYR B 1 106 ? -18.844 5.414 5.539 1 96.12 106 TYR B C 1
ATOM 2484 O O . TYR B 1 106 ? -20.062 5.473 5.379 1 96.12 106 TYR B O 1
ATOM 2492 N N . ALA B 1 107 ? -18.047 6.297 5.07 1 95.44 107 ALA B N 1
ATOM 2493 C CA . ALA B 1 107 ? -18.516 7.566 4.52 1 95.44 107 ALA B CA 1
ATOM 2494 C C . ALA B 1 107 ? -19.375 7.344 3.285 1 95.44 107 ALA B C 1
ATOM 2496 O O . ALA B 1 107 ? -20.328 8.086 3.045 1 95.44 107 ALA B O 1
ATOM 2497 N N . PHE B 1 108 ? -19.141 6.309 2.529 1 94 108 PHE B N 1
ATOM 2498 C CA . PHE B 1 108 ? -19.812 6.141 1.245 1 94 108 PHE B CA 1
ATOM 2499 C C . PHE B 1 108 ? -20.875 5.059 1.331 1 94 108 PHE B C 1
ATOM 2501 O O . PHE B 1 108 ? -21.484 4.707 0.323 1 94 108 PHE B O 1
ATOM 2508 N N . GLU B 1 109 ? -21.062 4.5 2.525 1 93.88 109 GLU B N 1
ATOM 2509 C CA . GLU B 1 109 ? -22.172 3.584 2.727 1 93.88 109 GLU B CA 1
ATOM 2510 C C . GLU B 1 109 ? -23.516 4.293 2.533 1 93.88 109 GLU B C 1
ATOM 2512 O O . GLU B 1 109 ? -23.781 5.312 3.17 1 93.88 109 GLU B O 1
ATOM 2517 N N . GLU B 1 110 ? -24.344 3.715 1.654 1 92.5 110 GLU B N 1
ATOM 2518 C CA . GLU B 1 110 ? -25.562 4.402 1.264 1 92.5 110 GLU B CA 1
ATOM 2519 C C . GLU B 1 110 ? -26.75 3.936 2.104 1 92.5 110 GLU B C 1
ATOM 2521 O O . GLU B 1 110 ? -27.703 4.684 2.305 1 92.5 110 GLU B O 1
ATOM 2526 N N . ASP B 1 111 ? -26.703 2.705 2.557 1 92.38 111 ASP B N 1
ATOM 2527 C CA . ASP B 1 111 ? -27.766 2.205 3.414 1 92.38 111 ASP B CA 1
ATOM 2528 C C . ASP B 1 111 ? -27.688 2.816 4.812 1 92.38 111 ASP B C 1
ATOM 2530 O O . ASP B 1 111 ? -26.688 2.65 5.508 1 92.38 111 ASP B O 1
ATOM 2534 N N . LYS B 1 112 ? -28.828 3.443 5.258 1 94.81 112 LYS B N 1
ATOM 2535 C CA . LYS B 1 112 ? -28.797 4.215 6.496 1 94.81 112 LYS B CA 1
ATOM 2536 C C . LYS B 1 112 ? -28.516 3.314 7.699 1 94.81 112 LYS B C 1
ATOM 2538 O O . LYS B 1 112 ? -27.75 3.682 8.586 1 94.81 112 LYS B O 1
ATOM 2543 N N . ALA B 1 113 ? -29.188 2.273 7.684 1 94.56 113 ALA B N 1
ATOM 2544 C CA . ALA B 1 113 ? -29.016 1.364 8.812 1 94.56 113 ALA B CA 1
ATOM 2545 C C . ALA B 1 113 ? -27.594 0.781 8.836 1 94.56 113 ALA B C 1
ATOM 2547 O O . ALA B 1 113 ? -26.969 0.713 9.891 1 94.56 113 ALA B O 1
ATOM 2548 N N . ALA B 1 114 ? -27.109 0.334 7.75 1 91.94 114 ALA B N 1
ATOM 2549 C CA . ALA B 1 114 ? -25.75 -0.191 7.645 1 91.94 114 ALA B CA 1
ATOM 2550 C C . ALA B 1 114 ? -24.719 0.88 7.992 1 91.94 114 ALA B C 1
ATOM 2552 O O . ALA B 1 114 ? -23.719 0.593 8.641 1 91.94 114 ALA B O 1
ATOM 2553 N N . LYS B 1 115 ? -24.938 2.123 7.559 1 95.19 115 LYS B N 1
ATOM 2554 C CA . LYS B 1 115 ? -24.047 3.24 7.828 1 95.19 115 LYS B CA 1
ATOM 2555 C C . LYS B 1 115 ? -23.938 3.51 9.328 1 95.19 115 LYS B C 1
ATOM 2557 O O . LYS B 1 115 ? -22.844 3.746 9.844 1 95.19 115 LYS B O 1
ATOM 2562 N N . ALA B 1 116 ? -25.047 3.504 9.984 1 96.06 116 ALA B N 1
ATOM 2563 C CA . ALA B 1 116 ? -25.062 3.734 11.43 1 96.06 116 ALA B CA 1
ATOM 2564 C C . ALA B 1 116 ? -24.266 2.658 12.164 1 96.06 116 ALA B C 1
ATOM 2566 O O . ALA B 1 116 ? -23.531 2.957 13.102 1 96.06 116 ALA B O 1
ATOM 2567 N N . LYS B 1 117 ? -24.5 1.458 11.758 1 95.56 117 LYS B N 1
ATOM 2568 C CA . LYS B 1 117 ? -23.766 0.353 12.367 1 95.56 117 LYS B CA 1
ATOM 2569 C C . LYS B 1 117 ? -22.266 0.478 12.109 1 95.56 117 LYS B C 1
ATOM 2571 O O . LYS B 1 117 ? -21.453 0.253 13.008 1 95.56 117 LYS B O 1
ATOM 2576 N N . LYS B 1 118 ? -21.891 0.801 10.906 1 95.31 118 LYS B N 1
ATOM 2577 C CA . LYS B 1 118 ? -20.484 0.993 10.539 1 95.31 118 LYS B CA 1
ATOM 2578 C C . LYS B 1 118 ? -19.875 2.143 11.328 1 95.31 118 LYS B C 1
ATOM 2580 O O . LYS B 1 118 ? -18.703 2.074 11.719 1 95.31 118 LYS B O 1
ATOM 2585 N N . LYS B 1 119 ? -20.609 3.16 11.484 1 96 119 LYS B N 1
ATOM 2586 C CA . LYS B 1 119 ? -20.125 4.312 12.234 1 96 119 LYS B CA 1
ATOM 2587 C C . LYS B 1 119 ? -19.781 3.922 13.672 1 96 119 LYS B C 1
ATOM 2589 O O . LYS B 1 119 ? -18.719 4.305 14.188 1 96 119 LYS B O 1
ATOM 2594 N N . GLU B 1 120 ? -20.672 3.207 14.266 1 96.56 120 GLU B N 1
ATOM 2595 C CA . GLU B 1 120 ? -20.469 2.775 15.641 1 96.56 120 GLU B CA 1
ATOM 2596 C C . GLU B 1 120 ? -19.203 1.918 15.773 1 96.56 120 GLU B C 1
ATOM 2598 O O . GLU B 1 120 ? -18.375 2.154 16.641 1 96.56 120 GLU B O 1
ATOM 2603 N N . THR B 1 121 ? -19.078 0.947 14.883 1 96.5 121 THR B N 1
ATOM 2604 C CA . THR B 1 121 ? -17.922 0.068 14.891 1 96.5 121 THR B CA 1
ATOM 2605 C C . THR B 1 121 ? -16.641 0.86 14.633 1 96.5 121 THR B C 1
ATOM 2607 O O . THR B 1 121 ? -15.617 0.632 15.281 1 96.5 121 THR B O 1
ATOM 2610 N N . LEU B 1 122 ? -16.703 1.775 13.695 1 97.12 122 LEU B N 1
ATOM 2611 C CA . LEU B 1 122 ? -15.57 2.609 13.328 1 97.12 122 LEU B CA 1
ATOM 2612 C C . LEU B 1 122 ? -15.102 3.449 14.516 1 97.12 122 LEU B C 1
ATOM 2614 O O . LEU B 1 122 ? -13.922 3.453 14.852 1 97.12 122 LEU B O 1
ATOM 2618 N N . GLU B 1 123 ? -15.992 4.105 15.172 1 95.5 123 GLU B N 1
ATOM 2619 C CA . GLU B 1 123 ? -15.664 5.066 16.219 1 95.5 123 GLU B CA 1
ATOM 2620 C C . GLU B 1 123 ? -15.297 4.355 17.531 1 95.5 123 GLU B C 1
ATOM 2622 O O . GLU B 1 123 ? -14.438 4.824 18.266 1 95.5 123 GLU B O 1
ATOM 2627 N N . LYS B 1 124 ? -15.883 3.229 17.766 1 96 124 LYS B N 1
ATOM 2628 C CA . LYS B 1 124 ? -15.734 2.604 19.078 1 96 124 LYS B CA 1
ATOM 2629 C C . LYS B 1 124 ? -14.656 1.524 19.047 1 96 124 LYS B C 1
ATOM 2631 O O . LYS B 1 124 ? -14.078 1.188 20.078 1 96 124 LYS B O 1
ATOM 2636 N N . GLU B 1 125 ? -14.398 1.002 17.891 1 95.25 125 GLU B N 1
ATOM 2637 C CA . GLU B 1 125 ? -13.477 -0.131 17.828 1 95.25 125 GLU B CA 1
ATOM 2638 C C . GLU B 1 125 ? -12.336 0.14 16.844 1 95.25 125 GLU B C 1
ATOM 2640 O O . GLU B 1 125 ? -11.172 0.195 17.25 1 95.25 125 GLU B O 1
ATOM 2645 N N . THR B 1 126 ? -12.695 0.419 15.641 1 95.88 126 THR B N 1
ATOM 2646 C CA . THR B 1 126 ? -11.719 0.433 14.562 1 95.88 126 THR B CA 1
ATOM 2647 C C . THR B 1 126 ? -10.727 1.583 14.734 1 95.88 126 THR B C 1
ATOM 2649 O O . THR B 1 126 ? -9.516 1.364 14.797 1 95.88 126 THR B O 1
ATOM 2652 N N . LEU B 1 127 ? -11.227 2.773 14.828 1 97.12 127 LEU B N 1
ATOM 2653 C CA . LEU B 1 127 ? -10.352 3.939 14.906 1 97.12 127 LEU B CA 1
ATOM 2654 C C . LEU B 1 127 ? -9.5 3.898 16.172 1 97.12 127 LEU B C 1
ATOM 2656 O O . LEU B 1 127 ? -8.289 4.105 16.125 1 97.12 127 LEU B O 1
ATOM 2660 N N . PRO B 1 128 ? -10.078 3.582 17.312 1 96.56 128 PRO B N 1
ATOM 2661 C CA . PRO B 1 128 ? -9.266 3.521 18.516 1 96.56 128 PRO B CA 1
ATOM 2662 C C . PRO B 1 128 ? -8.125 2.506 18.422 1 96.56 128 PRO B C 1
ATOM 2664 O O . PRO B 1 128 ? -7.02 2.764 18.891 1 96.56 128 PRO B O 1
ATOM 2667 N N . ALA B 1 129 ? -8.352 1.367 17.859 1 94.69 129 ALA B N 1
ATOM 2668 C CA . ALA B 1 129 ? -7.312 0.349 17.719 1 94.69 129 ALA B CA 1
ATOM 2669 C C . ALA B 1 129 ? -6.152 0.861 16.859 1 94.69 129 ALA B C 1
ATOM 2671 O O . ALA B 1 129 ? -4.988 0.747 17.25 1 94.69 129 ALA B O 1
ATOM 2672 N N . TYR B 1 130 ? -6.449 1.437 15.719 1 96.94 130 TYR B N 1
ATOM 2673 C CA . TYR B 1 130 ? -5.422 1.93 14.812 1 96.94 130 TYR B CA 1
ATOM 2674 C C . TYR B 1 130 ? -4.715 3.148 15.391 1 96.94 130 TYR B C 1
ATOM 2676 O O . TYR B 1 130 ? -3.486 3.23 15.375 1 96.94 130 TYR B O 1
ATOM 2684 N N . LEU B 1 131 ? -5.504 4.094 15.898 1 97.81 131 LEU B N 1
ATOM 2685 C CA . LEU B 1 131 ? -4.941 5.371 16.312 1 97.81 131 LEU B CA 1
ATOM 2686 C C . LEU B 1 131 ? -4.141 5.211 17.609 1 97.81 131 LEU B C 1
ATOM 2688 O O . LEU B 1 131 ? -3.145 5.902 17.812 1 97.81 131 LEU B O 1
ATOM 2692 N N . SER B 1 132 ? -4.566 4.281 18.453 1 96.88 132 SER B N 1
ATOM 2693 C CA . SER B 1 132 ? -3.783 4.023 19.656 1 96.88 132 SER B CA 1
ATOM 2694 C C . SER B 1 132 ? -2.402 3.479 19.312 1 96.88 132 SER B C 1
ATOM 2696 O O . SER B 1 132 ? -1.408 3.852 19.938 1 96.88 132 SER B O 1
ATOM 2698 N N . ARG B 1 133 ? -2.395 2.611 18.406 1 95.44 133 ARG B N 1
ATOM 2699 C CA . ARG B 1 133 ? -1.119 2.053 17.969 1 95.44 133 ARG B CA 1
ATOM 2700 C C . ARG B 1 133 ? -0.227 3.133 17.359 1 95.44 133 ARG B C 1
ATOM 2702 O O . ARG B 1 133 ? 0.952 3.236 17.703 1 95.44 133 ARG B O 1
ATOM 2709 N N . LEU B 1 134 ? -0.737 3.928 16.484 1 98.19 134 LEU B N 1
ATOM 2710 C CA . LEU B 1 134 ? 0.017 5.004 15.852 1 98.19 134 LEU B CA 1
ATOM 2711 C C . LEU B 1 134 ? 0.473 6.027 16.891 1 98.19 134 LEU B C 1
ATOM 2713 O O . LEU B 1 134 ? 1.573 6.574 16.781 1 98.19 134 LEU B O 1
ATOM 2717 N N . GLU B 1 135 ? -0.386 6.258 17.844 1 98.44 135 GLU B N 1
ATOM 2718 C CA . GLU B 1 135 ? -0.046 7.141 18.953 1 98.44 135 GLU B CA 1
ATOM 2719 C C . GLU B 1 135 ? 1.188 6.641 19.703 1 98.44 135 GLU B C 1
ATOM 2721 O O . GLU B 1 135 ? 2.09 7.422 20.016 1 98.44 135 GLU B O 1
ATOM 2726 N N . SER B 1 136 ? 1.185 5.355 20 1 97.12 136 SER B N 1
ATOM 2727 C CA . SER B 1 136 ? 2.312 4.758 20.703 1 97.12 136 SER B CA 1
ATOM 2728 C C . SER B 1 136 ? 3.6 4.879 19.891 1 97.12 136 SER B C 1
ATOM 2730 O O . SER B 1 136 ? 4.664 5.164 20.453 1 97.12 136 SER B O 1
ATOM 2732 N N . ILE B 1 137 ? 3.531 4.668 18.625 1 97.5 137 ILE B N 1
ATOM 2733 C CA . ILE B 1 137 ? 4.691 4.777 17.75 1 97.5 137 ILE B CA 1
ATOM 2734 C C . ILE B 1 137 ? 5.223 6.207 17.766 1 97.5 137 ILE B C 1
ATOM 2736 O O . ILE B 1 137 ? 6.426 6.422 17.938 1 97.5 137 ILE B O 1
ATOM 2740 N N . ALA B 1 138 ? 4.344 7.16 17.609 1 98.5 138 ALA B N 1
ATOM 2741 C CA . ALA B 1 138 ? 4.758 8.562 17.609 1 98.5 138 ALA B CA 1
ATOM 2742 C C . ALA B 1 138 ? 5.387 8.953 18.938 1 98.5 138 ALA B C 1
ATOM 2744 O O . ALA B 1 138 ? 6.387 9.672 18.969 1 98.5 138 ALA B O 1
ATOM 2745 N N . LYS B 1 139 ? 4.766 8.492 19.953 1 97.81 139 LYS B N 1
ATOM 2746 C CA . LYS B 1 139 ? 5.281 8.797 21.281 1 97.81 139 LYS B CA 1
ATOM 2747 C C . LYS B 1 139 ? 6.695 8.25 21.469 1 97.81 139 LYS B C 1
ATOM 2749 O O . LYS B 1 139 ? 7.582 8.961 21.953 1 97.81 139 LYS B O 1
ATOM 2754 N N . GLU B 1 140 ? 6.914 7.051 21.062 1 96.81 140 GLU B N 1
ATOM 2755 C CA . GLU B 1 140 ? 8.195 6.379 21.219 1 96.81 140 GLU B CA 1
ATOM 2756 C C . GLU B 1 140 ? 9.273 7.016 20.359 1 96.81 140 GLU B C 1
ATOM 2758 O O . GLU B 1 140 ? 10.469 6.867 20.625 1 96.81 140 GLU B O 1
ATOM 2763 N N . ASN B 1 141 ? 8.883 7.727 19.359 1 97.38 141 ASN B N 1
ATOM 2764 C CA . ASN B 1 141 ? 9.82 8.328 18.422 1 97.38 141 ASN B CA 1
ATOM 2765 C C . ASN B 1 141 ? 9.867 9.844 18.578 1 97.38 141 ASN B C 1
ATOM 27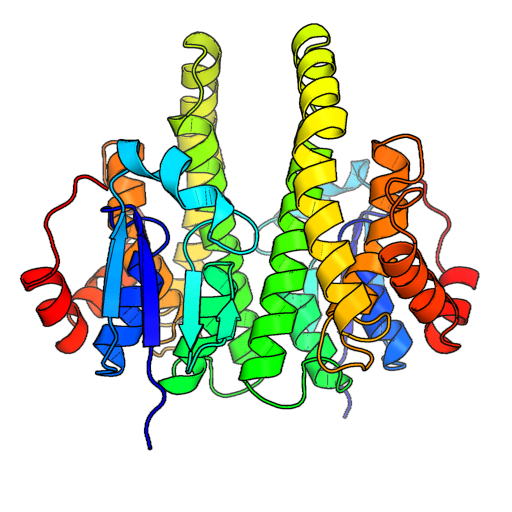67 O O . ASN B 1 141 ? 10.211 10.555 17.625 1 97.38 141 ASN B O 1
ATOM 2771 N N . GLY B 1 142 ? 9.438 10.375 19.719 1 95.88 142 GLY B N 1
ATOM 2772 C CA . GLY B 1 142 ? 9.586 11.789 20.016 1 95.88 142 GLY B CA 1
ATOM 2773 C C . GLY B 1 142 ? 8.703 12.68 19.172 1 95.88 142 GLY B C 1
ATOM 2774 O O . GLY B 1 142 ? 9.102 13.789 18.797 1 95.88 142 GLY B O 1
ATOM 2775 N N . GLY B 1 143 ? 7.574 12.164 18.781 1 96.81 143 GLY B N 1
ATOM 2776 C CA . GLY B 1 143 ? 6.629 12.969 18.031 1 96.81 143 GLY B CA 1
ATOM 2777 C C . GLY B 1 143 ? 6.797 12.828 16.531 1 96.81 143 GLY B C 1
ATOM 2778 O O . GLY B 1 143 ? 6.309 13.664 15.758 1 96.81 143 GLY B O 1
ATOM 2779 N N . TYR B 1 144 ? 7.613 11.883 16.125 1 98.69 144 TYR B N 1
ATOM 2780 C CA . TYR B 1 144 ? 7.715 11.398 14.758 1 98.69 144 TYR B CA 1
ATOM 2781 C C . TYR B 1 144 ? 7.367 9.914 14.672 1 98.69 144 TYR B C 1
ATOM 2783 O O . TYR B 1 144 ? 7.203 9.25 15.695 1 98.69 144 TYR B O 1
ATOM 2791 N N . PHE B 1 145 ? 7.227 9.438 13.453 1 98.75 145 PHE B N 1
ATOM 2792 C CA . PHE B 1 145 ? 6.859 8.031 13.352 1 98.75 145 PHE B CA 1
ATOM 2793 C C . PHE B 1 145 ? 8.102 7.145 13.344 1 98.75 145 PHE B C 1
ATOM 2795 O O . PHE B 1 145 ? 8.086 6.047 13.914 1 98.75 145 PHE B O 1
ATOM 2802 N N . VAL B 1 146 ? 9.18 7.633 12.695 1 98.62 146 VAL B N 1
ATOM 2803 C CA . VAL B 1 146 ? 10.312 6.73 12.516 1 98.62 146 VAL B CA 1
ATOM 2804 C C . VAL B 1 146 ? 11.617 7.48 12.758 1 98.62 146 VAL B C 1
ATOM 2806 O O . VAL B 1 146 ? 11.812 8.578 12.234 1 98.62 146 VAL B O 1
ATOM 2809 N N . GLY B 1 147 ? 12.5 6.934 13.562 1 97 147 GLY B N 1
ATOM 2810 C CA . GLY B 1 147 ? 13.875 7.387 13.711 1 97 147 GLY B CA 1
ATOM 2811 C C . GLY B 1 147 ? 13.992 8.68 14.492 1 97 147 GLY B C 1
ATOM 2812 O O . GLY B 1 147 ? 15.07 9.273 14.555 1 97 147 GLY B O 1
ATOM 2813 N N . GLY B 1 148 ? 12.922 9.117 15.039 1 97.75 148 GLY B N 1
ATOM 2814 C CA . GLY B 1 148 ? 12.953 10.359 15.789 1 97.75 148 GLY B CA 1
ATOM 2815 C C . GLY B 1 148 ? 13.172 11.586 14.922 1 97.75 148 GLY B C 1
ATOM 2816 O O . GLY B 1 148 ? 13.695 12.594 15.391 1 97.75 148 GLY B O 1
ATOM 2817 N N . LYS B 1 149 ? 12.859 11.492 13.695 1 98.25 149 LYS B N 1
ATOM 2818 C CA . LYS B 1 149 ? 13.039 12.578 12.742 1 98.25 149 LYS B CA 1
ATOM 2819 C C . LYS B 1 149 ? 11.938 12.578 11.688 1 98.25 149 LYS B C 1
ATOM 2821 O O . LYS B 1 149 ? 11.18 11.609 11.578 1 98.25 149 LYS B O 1
ATOM 2826 N N . LEU B 1 150 ? 11.891 13.672 10.938 1 98.81 150 LEU B N 1
ATOM 2827 C CA . LEU B 1 150 ? 10.859 13.836 9.914 1 98.81 150 LEU B CA 1
ATOM 2828 C C . LEU B 1 150 ? 11.039 12.805 8.805 1 98.81 150 LEU B C 1
ATOM 2830 O O . LEU B 1 150 ? 12.141 12.633 8.273 1 98.81 150 LEU B O 1
ATOM 2834 N N . THR B 1 151 ? 10 12.094 8.469 1 98.94 151 THR B N 1
ATOM 2835 C CA . THR B 1 151 ? 9.914 11.227 7.297 1 98.94 151 THR B CA 1
ATOM 2836 C C . THR B 1 151 ? 8.625 11.484 6.523 1 98.94 151 THR B C 1
ATOM 2838 O O . THR B 1 151 ? 7.785 12.273 6.957 1 98.94 151 THR B O 1
ATOM 2841 N N . TRP B 1 152 ? 8.43 10.797 5.391 1 98.94 152 TRP B N 1
ATOM 2842 C CA . TRP B 1 152 ? 7.23 11.062 4.602 1 98.94 152 TRP B CA 1
ATOM 2843 C C . TRP B 1 152 ? 6.008 10.422 5.246 1 98.94 152 TRP B C 1
ATOM 2845 O O . TRP B 1 152 ? 4.871 10.734 4.887 1 98.94 152 TRP B O 1
ATOM 2855 N N . ALA B 1 153 ? 6.176 9.523 6.25 1 98.94 153 ALA B N 1
ATOM 2856 C CA . ALA B 1 153 ? 5.027 9.039 7.012 1 98.94 153 ALA B CA 1
ATOM 2857 C C . ALA B 1 153 ? 4.363 10.172 7.789 1 98.94 153 ALA B C 1
ATOM 2859 O O . ALA B 1 153 ? 3.137 10.211 7.91 1 98.94 153 ALA B O 1
ATOM 2860 N N . ASP B 1 154 ? 5.199 11.047 8.375 1 98.94 154 ASP B N 1
ATOM 2861 C CA . ASP B 1 154 ? 4.664 12.203 9.094 1 98.94 154 ASP B CA 1
ATOM 2862 C C . ASP B 1 154 ? 3.881 13.117 8.156 1 98.94 154 ASP B C 1
ATOM 2864 O O . ASP B 1 154 ? 2.768 13.539 8.477 1 98.94 154 ASP B O 1
ATOM 2868 N N . LEU B 1 155 ? 4.477 13.414 6.992 1 98.94 155 LEU B N 1
ATOM 2869 C CA . LEU B 1 155 ? 3.818 14.25 5.996 1 98.94 155 LEU B CA 1
ATOM 2870 C C . LEU B 1 155 ? 2.516 13.609 5.52 1 98.94 155 LEU B C 1
ATOM 2872 O O . LEU B 1 155 ? 1.522 14.305 5.301 1 98.94 155 LEU B O 1
ATOM 2876 N N . TYR B 1 156 ? 2.543 12.297 5.348 1 98.94 156 TYR B N 1
ATOM 2877 C CA . TYR B 1 156 ? 1.384 11.57 4.848 1 98.94 156 TYR B CA 1
ATOM 2878 C C . TYR B 1 156 ? 0.19 11.734 5.781 1 98.94 156 TYR B C 1
ATOM 2880 O O . TYR B 1 156 ? -0.902 12.102 5.344 1 98.94 156 TYR B O 1
ATOM 2888 N N . LEU B 1 157 ? 0.425 11.477 7.113 1 98.88 157 LEU B N 1
ATOM 2889 C CA . LEU B 1 157 ? -0.658 11.648 8.078 1 98.88 157 LEU B CA 1
ATOM 2890 C C . LEU B 1 157 ? -1.17 13.078 8.078 1 98.88 157 LEU B C 1
ATOM 2892 O O . LEU B 1 157 ? -2.381 13.312 8.047 1 98.88 157 LEU B O 1
ATOM 2896 N N . ALA B 1 158 ? -0.244 14.016 8.148 1 98.81 158 ALA B N 1
ATOM 2897 C CA . ALA B 1 158 ? -0.628 15.422 8.242 1 98.81 158 ALA B CA 1
ATOM 2898 C C . ALA B 1 158 ? -1.46 15.836 7.031 1 98.81 158 ALA B C 1
ATOM 2900 O O . ALA B 1 158 ? -2.439 16.578 7.168 1 98.81 158 ALA B O 1
ATOM 2901 N N . ALA B 1 159 ? -1.061 15.391 5.875 1 98.62 159 ALA B N 1
ATOM 2902 C CA . ALA B 1 159 ? -1.722 15.789 4.633 1 98.62 159 ALA B CA 1
ATOM 2903 C C . ALA B 1 159 ? -3.129 15.203 4.551 1 98.62 159 ALA B C 1
ATOM 2905 O O . ALA B 1 159 ? -4.039 15.836 4.012 1 98.62 159 ALA B O 1
ATOM 2906 N N . ILE B 1 160 ? -3.322 13.977 5.02 1 98 160 ILE B N 1
ATOM 2907 C CA . ILE B 1 160 ? -4.613 13.312 4.84 1 98 160 ILE B CA 1
ATOM 2908 C C . ILE B 1 160 ? -5.523 13.641 6.023 1 98 160 ILE B C 1
ATOM 2910 O O . ILE B 1 160 ? -6.73 13.391 5.969 1 98 160 ILE B O 1
ATOM 2914 N N . HIS B 1 161 ? -5.012 14.273 7.062 1 97.06 161 HIS B N 1
ATOM 2915 C CA . HIS B 1 161 ? -5.688 14.555 8.32 1 97.06 161 HIS B CA 1
ATOM 2916 C C . HIS B 1 161 ? -6.98 15.336 8.094 1 97.06 161 HIS B C 1
ATOM 2918 O O . HIS B 1 161 ? -8.016 15.008 8.672 1 97.06 161 HIS B O 1
ATOM 2924 N N . GLU B 1 162 ? -6.934 16.375 7.297 1 95.31 162 GLU B N 1
ATOM 2925 C CA . GLU B 1 162 ? -8.117 17.188 7.055 1 95.31 162 GLU B CA 1
ATOM 2926 C C . GLU B 1 162 ? -9.219 16.375 6.375 1 95.31 162 GLU B C 1
ATOM 2928 O O . GLU B 1 162 ? -10.406 16.594 6.625 1 95.31 162 GLU B O 1
ATOM 2933 N N . THR B 1 163 ? -8.844 15.484 5.457 1 96.94 163 THR B N 1
ATOM 2934 C CA . THR B 1 163 ? -9.812 14.609 4.805 1 96.94 163 THR B CA 1
ATOM 2935 C C . THR B 1 163 ? -10.492 13.703 5.828 1 96.94 163 THR B C 1
ATOM 2937 O O . THR B 1 163 ? -11.711 13.516 5.785 1 96.94 163 THR B O 1
ATOM 2940 N N . PHE B 1 164 ? -9.703 13.125 6.754 1 97.12 164 PHE B N 1
ATOM 2941 C CA . PHE B 1 164 ? -10.266 12.32 7.832 1 97.12 164 PHE B CA 1
ATOM 2942 C C . PHE B 1 164 ? -11.281 13.125 8.633 1 97.12 164 PHE B C 1
ATOM 2944 O O . PHE B 1 164 ? -12.398 12.664 8.883 1 97.12 164 PHE B O 1
ATOM 2951 N N . ALA B 1 165 ? -10.891 14.336 9.039 1 96.44 165 ALA B N 1
ATOM 2952 C CA . ALA B 1 165 ? -11.742 15.203 9.852 1 96.44 165 ALA B CA 1
ATOM 2953 C C . ALA B 1 165 ? -13.047 15.523 9.133 1 96.44 165 ALA B C 1
ATOM 2955 O O . ALA B 1 165 ? -14.109 15.602 9.766 1 96.44 165 ALA B O 1
ATOM 2956 N N . HIS B 1 166 ? -12.969 15.68 7.824 1 96.31 166 HIS B N 1
ATOM 2957 C CA . HIS B 1 166 ? -14.156 15.977 7.023 1 96.31 166 HIS B CA 1
ATOM 2958 C C . HIS B 1 166 ? -15.148 14.812 7.059 1 96.31 166 HIS B C 1
ATOM 2960 O O . HIS B 1 166 ? -16.328 15.008 7.375 1 96.31 166 HIS B O 1
ATOM 2966 N N . PHE B 1 167 ? -14.703 13.609 6.777 1 96.12 167 PHE B N 1
ATOM 2967 C CA . PHE B 1 167 ? -15.594 12.461 6.68 1 96.12 167 PHE B CA 1
ATOM 2968 C C . PHE B 1 167 ? -16.141 12.078 8.047 1 96.12 167 PHE B C 1
ATOM 2970 O O . PHE B 1 167 ? -17.266 11.602 8.164 1 96.12 167 PHE B O 1
ATOM 2977 N N . LEU B 1 168 ? -15.359 12.352 9.086 1 96 168 LEU B N 1
ATOM 2978 C CA . LEU B 1 168 ? -15.758 11.953 10.43 1 96 168 LEU B CA 1
ATOM 2979 C C . LEU B 1 168 ? -16.5 13.086 11.133 1 96 168 LEU B C 1
ATOM 2981 O O . LEU B 1 168 ? -17.016 12.906 12.242 1 96 168 LEU B O 1
ATOM 2985 N N . GLU B 1 169 ? -16.547 14.305 10.492 1 93.94 169 GLU B N 1
ATOM 2986 C CA . GLU B 1 169 ? -17.172 15.492 11.062 1 93.94 169 GLU B CA 1
ATOM 2987 C C . GLU B 1 169 ? -16.625 15.805 12.445 1 93.94 169 GLU B C 1
ATOM 2989 O O . GLU B 1 169 ? -17.375 16 13.398 1 93.94 169 GLU B O 1
ATOM 2994 N N . GLY B 1 170 ? -15.367 15.852 12.531 1 95.38 170 GLY B N 1
ATOM 2995 C CA . GLY B 1 170 ? -14.602 16.109 13.742 1 95.38 170 GLY B CA 1
ATOM 2996 C C . GLY B 1 170 ? -13.156 15.68 13.641 1 95.38 170 GLY B C 1
ATOM 2997 O O . GLY B 1 170 ? -12.773 14.969 12.703 1 95.38 170 GLY B O 1
ATOM 2998 N N . ASN B 1 171 ? -12.367 16.156 14.539 1 96.94 171 ASN B N 1
ATOM 2999 C CA . ASN B 1 171 ? -10.953 15.781 14.562 1 96.94 171 ASN B CA 1
ATOM 3000 C C . ASN B 1 171 ? -10.742 14.422 15.219 1 96.94 171 ASN B C 1
ATOM 3002 O O . ASN B 1 171 ? -10.93 14.266 16.422 1 96.94 171 ASN B O 1
ATOM 3006 N N . PRO B 1 172 ? -10.266 13.5 14.453 1 96.69 172 PRO B N 1
ATOM 3007 C CA . PRO B 1 172 ? -10.117 12.164 15.031 1 96.69 172 PRO B CA 1
ATOM 3008 C C . PRO B 1 172 ? -8.922 12.055 15.969 1 96.69 172 PRO B C 1
ATOM 3010 O O . PRO B 1 172 ? -8.773 11.055 16.672 1 96.69 172 PRO B O 1
ATOM 3013 N N . LEU B 1 173 ? -8.055 13.047 16.016 1 98 173 LEU B N 1
ATOM 3014 C CA . LEU B 1 173 ? -6.812 12.938 16.766 1 98 173 LEU B CA 1
ATOM 3015 C C . LEU B 1 173 ? -6.934 13.633 18.125 1 98 173 LEU B C 1
ATOM 3017 O O . LEU B 1 173 ? -5.953 13.727 18.859 1 98 173 LEU B O 1
ATOM 3021 N N . ASP B 1 174 ? -8.055 14.07 18.5 1 96.94 174 ASP B N 1
ATOM 3022 C CA . ASP B 1 174 ? -8.266 14.844 19.719 1 96.94 174 ASP B CA 1
ATOM 3023 C C . ASP B 1 174 ? -7.766 14.086 20.938 1 96.94 174 ASP B C 1
ATOM 3025 O O . ASP B 1 174 ? -7.219 14.68 21.875 1 96.94 174 ASP B O 1
ATOM 3029 N N . SER B 1 175 ? -7.949 12.781 21.016 1 97.31 175 SER B N 1
ATOM 3030 C CA . SER B 1 175 ? -7.574 11.984 22.188 1 97.31 175 SER B CA 1
ATOM 3031 C C . SER B 1 175 ? -6.188 11.375 22 1 97.31 175 SER B C 1
ATOM 3033 O O . SER B 1 175 ? -5.801 10.469 22.75 1 97.31 175 SER B O 1
ATOM 3035 N N . TYR B 1 176 ? -5.492 11.859 21.016 1 98.5 176 TYR B N 1
ATOM 3036 C CA . TYR B 1 176 ? -4.18 11.32 20.672 1 98.5 176 TYR B CA 1
ATOM 3037 C C . TYR B 1 176 ? -3.16 12.445 20.5 1 98.5 176 TYR B C 1
ATOM 3039 O O . TYR B 1 176 ? -2.777 12.766 19.375 1 98.5 176 TYR B O 1
ATOM 3047 N N . PRO B 1 177 ? -2.652 12.945 21.609 1 98.38 177 PRO B N 1
ATOM 3048 C CA . PRO B 1 177 ? -1.833 14.164 21.578 1 98.38 177 PRO B CA 1
ATOM 3049 C C . PRO B 1 177 ? -0.532 13.977 20.797 1 98.38 177 PRO B C 1
ATOM 3051 O O . PRO B 1 177 ? -0.039 14.922 20.172 1 98.38 177 PRO B O 1
ATOM 3054 N N . SER B 1 178 ? 0.091 12.805 20.859 1 98.5 178 SER B N 1
ATOM 3055 C CA . SER B 1 178 ? 1.322 12.594 20.109 1 98.5 178 SER B CA 1
ATOM 3056 C C . SER B 1 178 ? 1.062 12.641 18.609 1 98.5 178 SER B C 1
ATOM 3058 O O . SER B 1 178 ? 1.864 13.188 17.844 1 98.5 178 SER B O 1
ATOM 3060 N N . LEU B 1 179 ? -0.015 12.039 18.156 1 98.75 179 LEU B N 1
ATOM 3061 C CA . LEU B 1 179 ? -0.381 12.102 16.75 1 98.75 179 LEU B CA 1
ATOM 3062 C C . LEU B 1 179 ? -0.692 13.531 16.328 1 98.75 179 LEU B C 1
ATOM 3064 O O . LEU B 1 179 ? -0.283 13.969 15.25 1 98.75 179 LEU B O 1
ATOM 3068 N N . GLN B 1 180 ? -1.468 14.195 17.188 1 98.62 180 GLN B N 1
ATOM 3069 C CA . GLN B 1 180 ? -1.722 15.602 16.891 1 98.62 180 GLN B CA 1
ATOM 3070 C C . GLN B 1 180 ? -0.418 16.391 16.812 1 98.62 180 GLN B C 1
ATOM 3072 O O . GLN B 1 180 ? -0.286 17.281 15.969 1 98.62 180 GLN B O 1
ATOM 3077 N N . GLY B 1 181 ? 0.497 16.047 17.656 1 98.5 181 GLY B N 1
ATOM 3078 C CA . GLY B 1 181 ? 1.809 16.672 17.609 1 98.5 181 GLY B CA 1
ATOM 3079 C C . GLY B 1 181 ? 2.535 16.453 16.297 1 98.5 181 GLY B C 1
ATOM 3080 O O . GLY B 1 181 ? 3.217 17.359 15.797 1 98.5 181 GLY B O 1
ATOM 3081 N N . VAL B 1 182 ? 2.457 15.219 15.727 1 98.81 182 VAL B N 1
ATOM 3082 C CA . VAL B 1 182 ? 3.041 14.93 14.422 1 98.81 182 VAL B CA 1
ATOM 3083 C C . VAL B 1 182 ? 2.467 15.875 13.375 1 98.81 182 VAL B C 1
ATOM 3085 O O . VAL B 1 182 ? 3.213 16.484 12.602 1 98.81 182 VAL B O 1
ATOM 3088 N N . VAL B 1 183 ? 1.152 16.016 13.375 1 98.75 183 VAL B N 1
ATOM 3089 C CA . VAL B 1 183 ? 0.465 16.859 12.406 1 98.75 183 VAL B CA 1
ATOM 3090 C C . VAL B 1 183 ? 0.907 18.312 12.586 1 98.75 183 VAL B C 1
ATOM 3092 O O . VAL B 1 183 ? 1.251 18.984 11.617 1 98.75 183 VAL B O 1
ATOM 3095 N N . ASP B 1 184 ? 0.944 18.797 13.797 1 98.56 184 ASP B N 1
ATOM 3096 C CA . ASP B 1 184 ? 1.314 20.172 14.102 1 98.56 184 ASP B CA 1
ATOM 3097 C C . ASP B 1 184 ? 2.746 20.469 13.656 1 98.56 184 ASP B C 1
ATOM 3099 O O . ASP B 1 184 ? 3.029 21.547 13.133 1 98.56 184 ASP B O 1
ATOM 3103 N N . LYS B 1 185 ? 3.646 19.547 13.922 1 98.62 185 LYS B N 1
ATOM 3104 C CA . LYS B 1 185 ? 5.039 19.719 13.516 1 98.62 185 LYS B CA 1
ATOM 3105 C C . LYS B 1 185 ? 5.156 19.859 12 1 98.62 185 LYS B C 1
ATOM 3107 O O . LYS B 1 185 ? 5.926 20.688 11.508 1 98.62 185 LYS B O 1
ATOM 3112 N N . VAL B 1 186 ? 4.438 19.031 11.289 1 98.88 186 VAL B N 1
ATOM 3113 C CA . VAL B 1 186 ? 4.484 19.094 9.836 1 98.88 186 VAL B CA 1
ATOM 3114 C C . VAL B 1 186 ? 3.895 20.406 9.344 1 98.88 186 VAL B C 1
ATOM 3116 O O . VAL B 1 186 ? 4.461 21.062 8.469 1 98.88 186 VAL B O 1
ATOM 3119 N N . TYR B 1 187 ? 2.758 20.828 9.922 1 98.5 187 TYR B N 1
ATOM 3120 C CA . TYR B 1 187 ? 2.09 22.062 9.516 1 98.5 187 TYR B CA 1
ATOM 3121 C C . TYR B 1 187 ? 2.961 23.266 9.812 1 98.5 187 TYR B C 1
ATOM 3123 O O . TYR B 1 187 ? 2.807 24.328 9.188 1 98.5 187 TYR B O 1
ATOM 3131 N N . ALA B 1 188 ? 3.893 23.141 10.711 1 98.31 188 ALA B N 1
ATOM 3132 C CA . ALA B 1 188 ? 4.754 24.25 11.117 1 98.31 188 ALA B CA 1
ATOM 3133 C C . ALA B 1 188 ? 5.953 24.391 10.18 1 98.31 188 ALA B C 1
ATOM 3135 O O . ALA B 1 188 ? 6.656 25.406 10.211 1 98.31 188 ALA B O 1
ATOM 3136 N N . LEU B 1 189 ? 6.246 23.359 9.414 1 98.75 189 LEU B N 1
ATOM 3137 C CA . LEU B 1 189 ? 7.32 23.484 8.438 1 98.75 189 LEU B CA 1
ATOM 3138 C C . LEU B 1 189 ? 7.055 24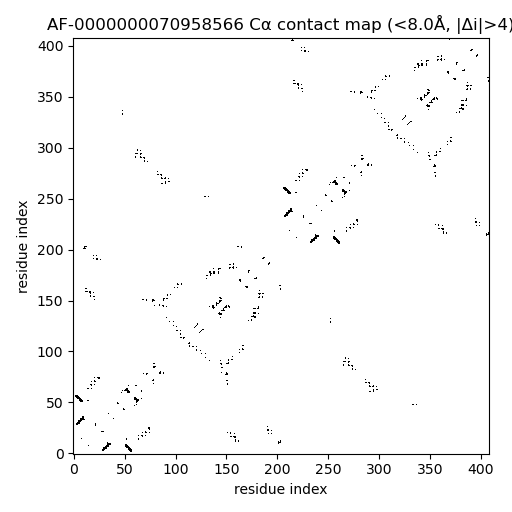.641 7.48 1 98.75 189 LEU B C 1
ATOM 3140 O O . LEU B 1 189 ? 5.973 24.734 6.898 1 98.75 189 LEU B O 1
ATOM 3144 N N . PRO B 1 190 ? 8.008 25.5 7.25 1 98.62 190 PRO B N 1
ATOM 3145 C CA . PRO B 1 190 ? 7.77 26.688 6.434 1 98.62 190 PRO B CA 1
ATOM 3146 C C . PRO B 1 190 ? 7.227 26.359 5.043 1 98.62 190 PRO B C 1
ATOM 3148 O O . PRO B 1 190 ? 6.262 26.984 4.586 1 98.62 190 PRO B O 1
ATOM 3151 N N . ALA B 1 191 ? 7.801 25.391 4.379 1 98.56 191 ALA B N 1
ATOM 3152 C CA . ALA B 1 191 ? 7.371 25.031 3.029 1 98.56 191 ALA B CA 1
ATOM 3153 C C . ALA B 1 191 ? 5.926 24.547 3.023 1 98.56 191 ALA B C 1
ATOM 3155 O O . ALA B 1 191 ? 5.176 24.828 2.08 1 98.56 191 ALA B O 1
ATOM 3156 N N . ILE B 1 192 ? 5.512 23.812 4.062 1 98.81 192 ILE B N 1
ATOM 3157 C CA . ILE B 1 192 ? 4.16 23.281 4.148 1 98.81 192 ILE B CA 1
ATOM 3158 C C . ILE B 1 192 ? 3.182 24.391 4.508 1 98.81 192 ILE B C 1
ATOM 3160 O O . ILE B 1 192 ? 2.086 24.469 3.947 1 98.81 192 ILE B O 1
ATOM 3164 N N . LYS B 1 193 ? 3.564 25.203 5.453 1 98.19 193 LYS B N 1
ATOM 3165 C CA . LYS B 1 193 ? 2.754 26.359 5.812 1 98.19 193 LYS B CA 1
ATOM 3166 C C . LYS B 1 193 ? 2.459 27.219 4.59 1 98.19 193 LYS B C 1
ATOM 3168 O O . LYS B 1 193 ? 1.321 27.656 4.387 1 98.19 193 LYS B O 1
ATOM 3173 N N . ASP B 1 194 ? 3.492 27.484 3.797 1 98.25 194 ASP B N 1
ATOM 3174 C CA . ASP B 1 194 ? 3.346 28.297 2.586 1 98.25 194 ASP B CA 1
ATOM 3175 C C . ASP B 1 194 ? 2.385 27.625 1.603 1 98.25 194 ASP B C 1
ATOM 3177 O O . ASP B 1 194 ? 1.553 28.297 0.989 1 98.25 194 ASP B O 1
ATOM 3181 N N . TRP B 1 195 ? 2.52 26.344 1.411 1 98.56 195 TRP B N 1
ATOM 3182 C CA . TRP B 1 195 ? 1.645 25.594 0.504 1 98.56 195 TRP B CA 1
ATOM 3183 C C . TRP B 1 195 ? 0.192 25.688 0.959 1 98.56 195 TRP B C 1
ATOM 3185 O O . TRP B 1 195 ? -0.7 25.984 0.157 1 98.56 195 TRP B O 1
ATOM 3195 N N . ILE B 1 196 ? -0.055 25.438 2.234 1 97.44 196 ILE B N 1
ATOM 3196 C CA . ILE B 1 196 ? -1.407 25.422 2.783 1 97.44 196 ILE B CA 1
ATOM 3197 C C . ILE B 1 196 ? -2.043 26.812 2.607 1 97.44 196 ILE B C 1
ATOM 3199 O O . ILE B 1 196 ? -3.24 26.906 2.326 1 97.44 196 ILE B O 1
ATOM 3203 N N . ALA B 1 197 ? -1.272 27.797 2.678 1 97.25 197 ALA B N 1
ATOM 3204 C CA . ALA B 1 197 ? -1.773 29.156 2.566 1 97.25 197 ALA B CA 1
ATOM 3205 C C . ALA B 1 197 ? -2.199 29.469 1.134 1 97.25 197 ALA B C 1
ATOM 3207 O O . ALA B 1 197 ? -3.123 30.266 0.912 1 97.25 197 ALA B O 1
ATOM 3208 N N . LYS B 1 198 ? -1.551 28.859 0.153 1 96.75 198 LYS B N 1
ATOM 3209 C CA . LYS B 1 198 ? -1.775 29.281 -1.227 1 96.75 198 LYS B CA 1
ATOM 3210 C C . LYS B 1 198 ? -2.627 28.266 -1.98 1 96.75 198 LYS B C 1
ATOM 3212 O O . LYS B 1 198 ? -3.162 28.562 -3.049 1 96.75 198 LYS B O 1
ATOM 3217 N N . ARG B 1 199 ? -2.719 27.016 -1.476 1 97 199 ARG B N 1
ATOM 3218 C CA . ARG B 1 199 ? -3.41 25.984 -2.229 1 97 199 ARG B CA 1
ATOM 3219 C C . ARG B 1 199 ? -4.887 26.312 -2.4 1 97 199 ARG B C 1
ATOM 3221 O O . ARG B 1 199 ? -5.453 27.078 -1.612 1 97 199 ARG B O 1
ATOM 3228 N N . PRO B 1 200 ? -5.5 25.812 -3.428 1 95.94 200 PRO B N 1
ATOM 3229 C CA . PRO B 1 200 ? -6.934 26.047 -3.619 1 95.94 200 PRO B CA 1
ATOM 3230 C C . PRO B 1 200 ? -7.773 25.578 -2.434 1 95.94 200 PRO B C 1
ATOM 3232 O O . PRO B 1 200 ? -7.477 24.547 -1.832 1 95.94 200 PRO B O 1
ATOM 3235 N N . LYS B 1 201 ? -8.805 26.375 -2.176 1 94.62 201 LYS B N 1
ATOM 3236 C CA . LYS B 1 201 ? -9.742 25.984 -1.127 1 94.62 201 LYS B CA 1
ATOM 3237 C C . LYS B 1 201 ? -10.734 24.938 -1.638 1 94.62 201 LYS B C 1
ATOM 3239 O O . LYS B 1 201 ? -11.438 25.172 -2.617 1 94.62 201 LYS B O 1
ATOM 3244 N N . THR B 1 202 ? -10.68 23.781 -1.039 1 94.69 202 THR B N 1
ATOM 3245 C CA . THR B 1 202 ? -11.586 22.688 -1.371 1 94.69 202 THR B CA 1
ATOM 3246 C C . THR B 1 202 ? -12.164 22.062 -0.105 1 94.69 202 THR B C 1
ATOM 3248 O O . THR B 1 202 ? -11.656 22.297 0.996 1 94.69 202 THR B O 1
ATOM 3251 N N . ASP B 1 203 ? -13.383 21.406 -0.178 1 80.5 203 ASP B N 1
ATOM 3252 C CA . ASP B 1 203 ? -14.008 20.797 0.986 1 80.5 203 ASP B CA 1
ATOM 3253 C C . ASP B 1 203 ? -13.164 19.625 1.502 1 80.5 203 ASP B C 1
ATOM 3255 O O . ASP B 1 203 ? -13.125 19.375 2.707 1 80.5 203 ASP B O 1
ATOM 3259 N N . ILE B 1 204 ? -12.766 18.812 0.591 1 82.75 204 ILE B N 1
ATOM 3260 C CA . ILE B 1 204 ? -11.984 17.656 0.971 1 82.75 204 ILE B CA 1
ATOM 3261 C C . ILE B 1 204 ? -10.68 17.625 0.169 1 82.75 204 ILE B C 1
ATOM 3263 O O . ILE B 1 204 ? -10.656 18.016 -1 1 82.75 204 ILE B O 1
#

Solvent-accessible surface area (backbone atoms only — not comparable to full-atom values): 21576 Å² total; per-residue (Å²): 132,82,78,51,39,35,40,38,33,55,69,49,37,50,77,48,26,34,45,50,47,46,32,36,64,54,70,50,74,64,46,80,43,62,39,54,74,89,52,41,81,81,49,33,84,78,39,85,84,57,60,74,37,31,42,30,52,73,84,45,76,45,49,46,50,69,29,50,35,54,44,50,21,52,77,60,71,22,46,54,93,45,66,67,48,30,30,54,36,40,23,51,43,53,50,52,49,53,52,49,51,55,50,50,58,36,64,68,43,79,49,66,69,61,26,53,53,41,45,51,46,37,66,72,45,50,47,50,58,54,50,51,48,51,24,52,41,10,51,75,17,77,37,20,65,50,91,57,38,88,35,46,44,40,46,38,52,40,42,37,43,61,38,52,20,54,71,64,72,45,69,86,44,76,91,29,66,34,45,43,43,26,32,51,55,47,52,63,36,65,47,40,38,53,43,67,72,66,51,83,91,55,90,55,132,81,76,50,37,36,41,38,34,55,68,48,37,48,76,49,27,34,46,51,48,47,32,35,63,53,70,50,74,62,46,80,43,63,40,55,74,89,51,39,81,82,50,32,85,78,39,86,86,58,60,77,37,31,43,30,51,75,84,44,76,48,49,47,50,68,27,52,34,53,44,49,21,51,75,59,71,22,46,53,93,45,66,66,49,29,29,53,35,40,23,51,42,54,50,53,49,51,51,48,52,54,51,48,57,36,64,68,43,79,51,66,70,60,28,54,54,41,44,50,46,37,67,71,46,50,48,49,57,55,50,50,48,52,23,52,41,10,50,76,17,78,36,21,65,51,92,56,38,87,35,46,45,40,45,38,52,40,42,38,42,61,37,52,22,54,71,65,72,44,69,84,43,74,91,29,64,36,46,42,43,25,30,51,56,46,54,63,35,66,45,41,41,54,42,67,71,67,51,82,90,53,88,56

Nearest PDB structures (foldseek):
  1m0u-assembly1_B  TM=9.754E-01  e=1.228E-21  Drosophila melanogaster
  4q5r-assembly3_F  TM=9.682E-01  e=3.797E-20  Blattella germanica
  5h5l-assembly1_B  TM=9.647E-01  e=1.174E-18  Nilaparvata lugens
  4q5r-assembly3_E  TM=9.712E-01  e=2.438E-17  Blattella germanica
  3vpq-assembly1_A  TM=9.378E-01  e=2.207E-17  Bombyx mori

InterPro domains:
  IPR004045 Glutathione S-transferase, N-terminal [PF02798] (6-73)
  IPR004045 Glutathione S-transferase, N-terminal [PS50404] (3-80)
  IPR004046 Glutathione S-transferase, C-terminal [PF14497] (98-199)
  IPR010987 Glutathione S-transferase, C-terminal-like [PS50405] (82-204)
  IPR036249 Thioredoxin-like superfamily [SSF52833] (3-77)
  IPR036282 Glutathione S-transferase, C-terminal domain superfamily [SSF47616] (78-203)
  IPR040079 Glutathione transferase family [SFLDS00019] (3-202)
  IPR050213 Glutathione S-transferase superfamily [PTHR11571] (3-201)

Radius of gyration: 20.87 Å; Cα contacts (8 Å, |Δi|>4): 579; chains: 2; bounding box: 55×58×46 Å

Foldseek 3Di:
DDWEKEWEDAPAQALCQLVVLLCLLQVNDYHYHHDHPVCLVVCQVVDVPSDDTWMAINRDIDHDSVVSNCVSLVVRVQCDDDDVQNVQLVVLLVLVVVLVVLLVCLLPDDDPVVNVVSLCCSLPPVLCVSLVVQLVQLVVLVLDNGDVDHHSSLSSCLSNQQVSCLSNVHRSCPVRVSNVSSNVVSCPPPSNVVCVVPPDDDSD/DDKEKEWEDAPAQALCQLVVLLCLLQVNDYHYHHDHPVCLVVCQVVDVPSDDTWMAINRDIDHDSVVSNCVSLVVRVQCDDDDVQNVQLVVLLVLVVVLVVLLVCLLPDDDPVVNVVSLCCSLPPVLCVSLVVQLVQLVVLVLDNGDVDHHSSLSSCLSNQQVSCLSNVHRSCPVRVSNVSSNVVSCPPPSNVVCVVPPDDDSD

Sequence (408 aa):
MAPKYKLTYFNIRALAEPIRFLFAYGNIEYEDIRIERENWPKVKSSYPAGKLPILEVDGKIVVQSSAICRYLAKQVGLAGANDWEALEIDSVVDTITDVRLQIVYYAFEEDKAAKAKKKETLEKETLPAYLSRLESIAKENGGYFVGGKLTWADLYLAAIHETFAHFLEGNPLDSYPSLQGVVDKVYALPAIKDWIAKRPKTDIMAPKYKLTYFNIRALAEPIRFLFAYGNIEYEDIRIERENWPKVKSSYPAGKLPILEVDGKIVVQSSAICRYLAKQVGLAGANDWEALEIDSVVDTITDVRLQIVYYAFEEDKAAKAKKKETLEKETLPAYLSRLESIAKENGGYFVGGKLTWADLYLAAIHETFAHFLEGNPLDSYPSLQGVVDKVYALPAIKDWIAKRPKTDI

Secondary structure (DSSP, 8-state):
-PPPEEEEEESSSGGGHHHHHHHHHTT---EEEEE-GGGHHHHGGGSGGG-S-EEEETTEEEE-HHHHHHHHHHHTT-S-SSHHHHHHHHHHHHHHHHHHHHHHHHHT---HHHHHHHHHHIIIIIHHHHHHHHHHHHHHTTTSSBTTB--HHHHHHHHHHHHHHHHHTS-TTTT-HHHHHHHHHHHHSHHHHHHHHHSPP---/-PPPEEEEEESSSGGGHHHHHHHHHTT---EEEEE-GGGHHHHGGGSGGG-S-EEEETTEEEE-HHHHHHHHHHHTT-S-SSHHHHHHHHHHHHHHHHHHHHHHHHHT---HHHHHHHHHHIIIIIHHHHHHHHHHHHHHTTTSSBTTB--HHHHHHHHHHHHHHHHHTS-TTTT-HHHHHHHHHHHHSHHHHHHHHHSPP---